Protein AF-0000000067285276 (afdb_homodimer)

Solvent-accessible surface area (backbone atoms only — not comparable to full-atom values): 30508 Å² total; per-residue (Å²): 136,87,83,77,76,81,81,81,78,73,77,74,68,80,62,78,84,71,32,61,31,44,89,35,27,35,35,40,27,49,37,74,86,63,40,56,63,58,50,48,56,41,41,75,33,32,26,45,75,37,65,36,49,17,30,35,81,39,72,37,97,54,58,62,60,38,53,54,48,61,76,47,40,80,71,25,47,32,37,42,32,71,32,54,63,31,49,51,38,45,44,51,47,39,43,73,73,75,42,33,52,38,66,43,54,73,37,43,32,34,18,39,29,68,67,24,38,49,50,35,41,68,39,36,32,70,62,74,40,65,36,93,45,68,40,63,68,36,38,64,75,60,46,93,63,85,37,61,77,36,32,32,38,33,46,30,47,58,72,86,57,74,62,61,44,55,53,52,41,39,74,52,40,25,46,72,48,74,26,38,38,24,22,84,34,62,55,93,66,71,48,64,70,35,51,49,35,58,71,68,63,59,45,41,31,41,44,33,86,35,46,64,33,44,55,27,37,53,58,53,42,30,64,71,67,50,54,98,64,87,63,67,58,58,58,50,45,37,59,68,41,62,87,39,41,38,32,21,21,32,70,70,26,33,52,43,29,35,73,64,51,66,46,66,72,42,61,19,85,44,76,38,67,68,25,30,49,52,41,49,39,28,61,66,64,74,98,135,87,83,80,78,81,81,81,75,75,77,74,70,80,63,78,83,72,33,62,32,44,89,36,28,37,36,41,28,48,36,74,86,64,39,58,62,57,50,49,56,42,41,73,33,32,26,45,74,38,66,36,48,16,29,36,82,40,72,36,99,54,56,62,60,39,52,53,47,60,76,47,40,81,71,26,48,31,37,42,33,72,33,54,64,34,50,51,38,46,45,52,48,38,43,73,72,76,42,33,54,38,66,42,55,73,36,42,34,34,19,38,29,67,67,25,38,48,51,36,42,69,38,35,33,70,63,74,39,63,36,92,44,68,40,63,68,34,36,63,75,59,47,93,63,85,36,62,77,36,31,31,38,33,46,32,47,58,70,86,58,73,62,63,46,55,52,52,40,39,72,52,39,24,46,72,49,75,24,39,37,24,22,85,34,64,56,93,66,72,49,65,69,34,50,48,35,59,73,69,63,61,46,42,31,42,44,32,85,36,45,64,35,46,55,28,37,51,58,52,42,31,65,70,66,50,55,97,63,86,63,66,58,61,60,48,44,37,60,68,40,63,87,38,41,37,32,20,21,32,70,69,25,33,52,42,29,34,72,64,53,67,46,67,72,40,61,18,84,43,76,40,68,66,26,30,49,50,41,48,39,29,62,64,66,74,99

InterPro domains:
  IPR003754 Tetrapyrrole biosynthesis, uroporphyrinogen III synthase [PF02602] (37-277)
  IPR003754 Tetrapyrrole biosynthesis, uroporphyrinogen III synthase [cd06578] (26-280)
  IPR036108 Tetrapyrrole biosynthesis, uroporphyrinogen III synthase superfamily [G3DSA:3.40.50.10090] (17-144)
  IPR036108 Tetrapyrrole biosynthesis, uroporphyrinogen III synthase superfamily [G3DSA:3.40.50.10090] (145-284)
  IPR036108 Tetrapyrrole biosynthesis, uroporphyrinogen III synthase superfamily [SSF69618] (23-284)
  IPR039793 Uroporphyrinogen-III synthase [PTHR40082] (17-281)

pLDDT: mean 88.25, std 16.2, range [25.45, 98.56]

Foldseek 3Di:
DDPPPDDPPPPPPPPLCDFLAALAEEEEAAADPVCPVLCVLQVVSNYHYDYWHFKYKFFDPDCVLLLVCLVVLLQAAEEEDEDLLQVVLSQVVCVVNVHHPVSCVRHAYEYLDPRNQVSCVVVVHHHPYYFPDSDLVRCLVVPPDQAAPGEYEYADEPPDDDPPNVVSSVVSHHHYRYDYRMYMDGDPATPPVVLVCLVVVSHAEYEDLALSSLVSVLVHQLVSQVDVDPPDSLVRSLVSCVNHAYEYLADRNQVSCCVRNVGHRWYFPHSDSVSSSVRVSCVSNVD/DDPPDDDPPPPPPPPLCDFLAALAEEEEAAADPVCPVLCVLQVVSNYHYDYWHFKYKFFDPDCVLLLVCLVVLLQAAEEEDEDLLQVVLSQVVCVVNVHHPVSCVRHAYEYLDPRNQVSCVVVVHHHPYYFPDSDLVRCLVVPPDQAAPGEYEYADEPPDDDPPNVVSSVVSHHHYRYDYRMYMDGDPATPPVVLCCLVVVSHAEYEDLALSSLVSVLVHQLVSQVDVDPPDSLVRSLVSCVNHAYEYLADRNQVSCCVRNVGHRWYFPHSDSVSSSVRVSCVSNVD

Structure (mmCIF, N/CA/C/O backbone):
data_AF-0000000067285276-model_v1
#
loop_
_entity.id
_entity.type
_entity.pdbx_description
1 polymer 'Uroporphyrinogen-III synthase'
#
loop_
_atom_site.group_PDB
_atom_site.id
_atom_site.type_symbol
_atom_site.label_atom_id
_atom_site.label_alt_id
_atom_site.label_comp_id
_atom_site.label_asym_id
_atom_site.label_entity_id
_atom_site.label_seq_id
_atom_site.pdbx_PDB_ins_code
_atom_site.Cartn_x
_atom_site.Cartn_y
_atom_site.Cartn_z
_atom_site.occupancy
_atom_site.B_iso_or_equiv
_atom_site.auth_seq_id
_atom_site.auth_comp_id
_atom_site.auth_asym_id
_atom_site.auth_atom_id
_atom_site.pdbx_PDB_model_num
ATOM 1 N N . MET A 1 1 ? 62.562 6.059 30.734 1 26.16 1 MET A N 1
ATOM 2 C CA . MET A 1 1 ? 61.312 5.344 30.547 1 26.16 1 MET A CA 1
ATOM 3 C C . MET A 1 1 ? 60.812 5.512 29.125 1 26.16 1 MET A C 1
ATOM 5 O O . MET A 1 1 ? 60.562 6.637 28.672 1 26.16 1 MET A O 1
ATOM 9 N N . ALA A 1 2 ? 61.156 4.543 28.203 1 31.52 2 ALA A N 1
ATOM 10 C CA . ALA A 1 2 ? 60.969 4.355 26.766 1 31.52 2 ALA A CA 1
ATOM 11 C C . ALA A 1 2 ? 59.5 4.371 26.406 1 31.52 2 ALA A C 1
ATOM 13 O O . ALA A 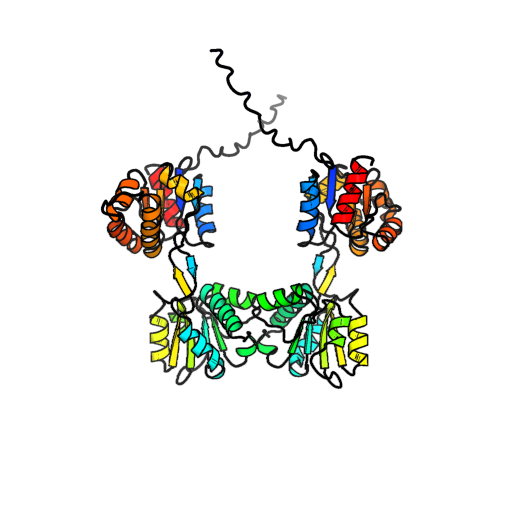1 2 ? 58.688 3.701 27.047 1 31.52 2 ALA A O 1
ATOM 14 N N . SER A 1 3 ? 58.938 5.449 25.75 1 26.78 3 SER A N 1
ATOM 15 C CA . SER A 1 3 ? 57.688 5.926 25.156 1 26.78 3 SER A CA 1
ATOM 16 C C . SER A 1 3 ? 57.125 4.91 24.172 1 26.78 3 SER A C 1
ATOM 18 O O . SER A 1 3 ? 57.562 4.855 23.016 1 26.78 3 SER A O 1
ATOM 20 N N . ASN A 1 4 ? 56.969 3.633 24.484 1 31.34 4 ASN A N 1
ATOM 21 C CA . ASN A 1 4 ? 56.5 2.625 23.531 1 31.34 4 ASN A CA 1
ATOM 22 C C . ASN A 1 4 ? 55.125 2.936 23 1 31.34 4 ASN A C 1
ATOM 24 O O . ASN A 1 4 ? 54.125 2.807 23.734 1 31.34 4 ASN A O 1
ATOM 28 N N . LEU A 1 5 ? 54.969 3.984 22.156 1 31.31 5 LEU A N 1
ATOM 29 C CA . LEU A 1 5 ? 53.75 4.406 21.469 1 31.31 5 LEU A CA 1
ATOM 30 C C . LEU A 1 5 ? 53.062 3.217 20.797 1 31.31 5 LEU A C 1
ATOM 32 O O . LEU A 1 5 ? 53.719 2.395 20.156 1 31.31 5 LEU A O 1
ATOM 36 N N . SER A 1 6 ? 51.844 2.812 21.312 1 31.08 6 SER A N 1
ATOM 37 C CA . SER A 1 6 ? 50.844 1.768 21.031 1 31.08 6 SER A CA 1
ATOM 38 C C . SER A 1 6 ? 50.531 1.712 19.547 1 31.08 6 SER A C 1
ATOM 40 O O . SER A 1 6 ? 50.438 2.75 18.875 1 31.08 6 SER A O 1
ATOM 42 N N . SER A 1 7 ? 50.781 0.587 18.812 1 34.06 7 SER A N 1
ATOM 43 C CA . SER A 1 7 ? 50.531 0.068 17.484 1 34.06 7 SER A CA 1
ATOM 44 C C . SER A 1 7 ? 49.031 0.138 17.156 1 34.06 7 SER A C 1
ATOM 46 O O . SER A 1 7 ? 48.188 -0.377 17.906 1 34.06 7 SER A O 1
ATOM 48 N N . SER A 1 8 ? 48.5 1.227 16.516 1 31.28 8 SER A N 1
ATOM 49 C CA . SER A 1 8 ? 47.156 1.43 15.945 1 31.28 8 SER A CA 1
ATOM 50 C C . SER A 1 8 ? 46.719 0.22 15.125 1 31.28 8 SER A C 1
ATOM 52 O O . SER A 1 8 ? 47.406 -0.155 14.156 1 31.28 8 SER A O 1
ATOM 54 N N . HIS A 1 9 ? 46.188 -0.846 15.711 1 32.47 9 HIS A N 1
ATOM 55 C CA . HIS A 1 9 ? 45.562 -1.977 15.016 1 32.47 9 HIS A CA 1
ATOM 56 C C . HIS A 1 9 ? 44.531 -1.51 14.016 1 32.47 9 HIS A C 1
ATOM 58 O O . HIS A 1 9 ? 43.531 -0.905 14.398 1 32.47 9 HIS A O 1
ATOM 64 N N . SER A 1 10 ? 44.875 -1.163 12.797 1 33.31 10 SER A N 1
ATOM 65 C CA . SER A 1 10 ? 44.031 -0.874 11.648 1 33.31 10 SER A CA 1
ATOM 66 C C . SER A 1 10 ? 42.969 -1.941 11.477 1 33.31 10 SER A C 1
ATOM 68 O O . SER A 1 10 ? 43.281 -3.131 11.383 1 33.31 10 SER A O 1
ATOM 70 N N . ILE A 1 11 ? 41.812 -1.872 12.047 1 34.06 11 ILE A N 1
ATOM 71 C CA . ILE A 1 11 ? 40.688 -2.746 11.75 1 34.06 11 ILE A CA 1
ATOM 72 C C . ILE A 1 11 ? 40.531 -2.891 10.242 1 34.06 11 ILE A C 1
ATOM 74 O O . ILE A 1 11 ? 40.281 -1.906 9.539 1 34.06 11 ILE A O 1
ATOM 78 N N . ALA A 1 12 ? 41.125 -3.875 9.586 1 32.66 12 ALA A N 1
ATOM 79 C CA . ALA A 1 12 ? 41 -4.219 8.172 1 32.66 12 ALA A CA 1
ATOM 80 C C . ALA A 1 12 ? 39.531 -4.297 7.758 1 32.66 12 ALA A C 1
ATOM 82 O O . ALA A 1 12 ? 38.781 -5.07 8.328 1 32.66 12 ALA A O 1
ATOM 83 N N . VAL A 1 13 ? 38.844 -3.334 7.391 1 36.81 13 VAL A N 1
ATOM 84 C CA . VAL A 1 13 ? 37.594 -3.469 6.66 1 36.81 13 VAL A CA 1
ATOM 85 C C . VAL A 1 13 ? 37.719 -4.582 5.625 1 36.81 13 VAL A C 1
ATOM 87 O O . VAL A 1 13 ? 38.625 -4.57 4.793 1 36.81 13 VAL A O 1
ATOM 90 N N . PRO A 1 14 ? 37.219 -5.824 5.867 1 39.09 14 PRO A N 1
ATOM 91 C CA . PRO A 1 14 ? 37.438 -6.84 4.836 1 39.09 14 PRO A CA 1
ATOM 92 C C . PRO A 1 14 ? 37.281 -6.289 3.422 1 39.09 14 PRO A C 1
ATOM 94 O O . PRO A 1 14 ? 36.312 -5.57 3.137 1 39.09 14 PRO A O 1
ATOM 97 N N . THR A 1 15 ? 38.125 -5.883 2.662 1 42.16 15 THR A N 1
ATOM 98 C CA . THR A 1 15 ? 38.125 -5.461 1.266 1 42.16 15 THR A CA 1
ATOM 99 C C . THR A 1 15 ? 37.156 -6.316 0.458 1 42.16 15 THR A C 1
ATOM 101 O O . THR A 1 15 ? 37.031 -7.527 0.681 1 42.16 15 THR A O 1
ATOM 104 N N . ALA A 1 16 ? 35.969 -5.836 -0.179 1 50 16 ALA A N 1
ATOM 105 C CA . ALA A 1 16 ? 35.062 -6.43 -1.152 1 50 16 ALA A CA 1
ATOM 106 C C . ALA A 1 16 ? 35.75 -7.523 -1.96 1 50 16 ALA A C 1
ATOM 108 O O . ALA A 1 16 ? 35.094 -8.43 -2.479 1 50 16 ALA A O 1
ATOM 109 N N . SER A 1 17 ? 37.094 -7.625 -2.041 1 63.91 17 SER A N 1
ATOM 110 C CA . SER A 1 17 ? 37.875 -8.453 -2.961 1 63.91 17 SER A CA 1
ATOM 111 C C . SER A 1 17 ? 37.906 -9.906 -2.5 1 63.91 17 SER A C 1
ATOM 113 O O . SER A 1 17 ? 38.25 -10.797 -3.271 1 63.91 17 SER A O 1
ATOM 115 N N . HIS A 1 18 ? 37.25 -10.32 -1.405 1 80.31 18 HIS A N 1
ATOM 116 C CA . HIS A 1 18 ? 37.5 -11.68 -0.923 1 80.31 18 HIS A CA 1
ATOM 117 C C . HIS A 1 18 ? 36.188 -12.461 -0.779 1 80.31 18 HIS A C 1
ATOM 119 O O . HIS A 1 18 ? 36.156 -13.555 -0.209 1 80.31 18 HIS A O 1
ATOM 125 N N . LEU A 1 19 ? 35.188 -11.953 -1.379 1 90.12 19 LEU A N 1
ATOM 126 C CA . LEU A 1 19 ? 33.938 -12.711 -1.24 1 90.12 19 LEU A CA 1
ATOM 127 C C . LEU A 1 19 ? 33.875 -13.828 -2.27 1 90.12 19 LEU A C 1
ATOM 129 O O . LEU A 1 19 ? 34.406 -13.703 -3.371 1 90.12 19 LEU A O 1
ATOM 133 N N . PRO A 1 20 ? 33.25 -14.883 -1.863 1 94.31 20 PRO A N 1
ATOM 134 C CA . PRO A 1 20 ? 33.344 -16.109 -2.648 1 94.31 20 PRO A CA 1
ATOM 135 C C . PRO A 1 20 ? 32.844 -15.945 -4.074 1 94.31 20 PRO A C 1
ATOM 137 O O . PRO A 1 20 ? 33.312 -16.625 -4.992 1 94.31 20 PRO A O 1
ATOM 140 N N . LEU A 1 21 ? 31.922 -15.086 -4.273 1 97.12 21 LEU A N 1
ATOM 141 C CA . LEU A 1 21 ? 31.328 -14.953 -5.605 1 97.12 21 LEU A CA 1
ATOM 142 C C . LEU A 1 21 ? 31.812 -13.672 -6.285 1 97.12 21 LEU A C 1
ATOM 144 O O . LEU A 1 21 ? 31.219 -13.219 -7.258 1 97.12 21 LEU A O 1
ATOM 148 N N . ASN A 1 22 ? 32.812 -13.133 -5.727 1 95.12 22 ASN A N 1
ATOM 149 C CA . ASN A 1 22 ? 33.375 -11.922 -6.316 1 95.12 22 ASN A CA 1
ATOM 150 C C . ASN A 1 22 ? 33.781 -12.141 -7.777 1 95.12 22 ASN A C 1
ATOM 152 O O . ASN A 1 22 ? 34.375 -13.148 -8.117 1 95.12 22 ASN A O 1
ATOM 156 N N . GLY A 1 23 ? 33.344 -11.148 -8.625 1 94.5 23 GLY A N 1
ATOM 157 C CA . GLY A 1 23 ? 33.688 -11.203 -10.039 1 94.5 23 GLY A CA 1
ATOM 158 C C . GLY A 1 23 ? 32.719 -12.016 -10.859 1 94.5 23 GLY A C 1
ATOM 159 O O . GLY A 1 23 ? 32.844 -12.102 -12.086 1 94.5 23 GLY A O 1
ATOM 160 N N . LYS A 1 24 ? 31.812 -12.68 -10.219 1 96.88 24 LYS A N 1
ATOM 161 C CA . LYS A 1 24 ? 30.812 -13.477 -10.93 1 96.88 24 LYS A CA 1
ATOM 162 C C . LYS A 1 24 ? 29.562 -12.656 -11.211 1 96.88 24 LYS A C 1
ATOM 164 O O . LYS A 1 24 ? 29.031 -11.992 -10.312 1 96.88 24 LYS A O 1
ATOM 169 N N . THR A 1 25 ? 29.125 -12.672 -12.422 1 97.69 25 THR A N 1
ATOM 170 C CA . THR A 1 25 ? 27.844 -12.102 -12.805 1 97.69 25 THR A CA 1
ATOM 171 C C . THR A 1 25 ? 26.766 -13.18 -12.844 1 97.69 25 THR A C 1
ATOM 173 O O . THR A 1 25 ? 26.844 -14.117 -13.633 1 97.69 25 THR A O 1
ATOM 176 N N . ILE A 1 26 ? 25.766 -13.008 -12.023 1 97.69 26 ILE A N 1
ATOM 177 C CA . ILE A 1 26 ? 24.734 -14.031 -11.875 1 97.69 26 ILE A CA 1
ATOM 178 C C . ILE A 1 26 ? 23.391 -13.469 -12.305 1 97.69 26 ILE A C 1
ATOM 180 O O . ILE A 1 26 ? 22.953 -12.422 -11.82 1 97.69 26 ILE A O 1
ATOM 184 N N . LEU A 1 27 ? 22.766 -14.156 -13.281 1 97 27 LEU A N 1
ATOM 185 C CA . LEU A 1 27 ? 21.422 -13.805 -13.742 1 97 27 LEU A CA 1
ATOM 186 C C . LEU A 1 27 ? 20.359 -14.484 -12.883 1 97 27 LEU A C 1
ATOM 188 O O . LEU A 1 27 ? 20.359 -15.711 -12.75 1 97 27 LEU A O 1
ATOM 192 N N . VAL A 1 28 ? 19.531 -13.664 -12.289 1 95.81 28 VAL A N 1
ATOM 193 C CA . VAL A 1 28 ? 18.438 -14.148 -11.453 1 95.81 28 VAL A CA 1
ATOM 194 C C . VAL A 1 28 ? 17.125 -14.039 -12.219 1 95.81 28 VAL A C 1
ATOM 196 O O . VAL A 1 28 ? 16.734 -12.945 -12.633 1 95.81 28 VAL A O 1
ATOM 199 N N . THR A 1 29 ? 16.422 -15.18 -12.336 1 93.5 29 THR A N 1
ATOM 200 C CA . THR A 1 29 ? 15.281 -15.234 -13.234 1 93.5 29 THR A CA 1
ATOM 201 C C . THR A 1 29 ? 13.977 -15.234 -12.438 1 93.5 29 THR A C 1
ATOM 203 O O . THR A 1 29 ? 12.891 -15.391 -13.008 1 93.5 29 THR A O 1
ATOM 206 N N . ARG A 1 30 ? 13.953 -15.086 -11.188 1 80.94 30 ARG A N 1
ATOM 207 C CA . ARG A 1 30 ? 12.75 -15.148 -10.359 1 80.94 30 ARG A CA 1
ATOM 208 C C . ARG A 1 30 ? 11.797 -14 -10.68 1 80.94 30 ARG A C 1
ATOM 210 O O . ARG A 1 30 ? 12.172 -13.055 -11.375 1 80.94 30 ARG A O 1
ATOM 217 N N . SER A 1 31 ? 10.562 -14.219 -10.156 1 69.56 31 SER A N 1
ATOM 218 C CA . SER A 1 31 ? 9.477 -13.305 -10.484 1 69.56 31 SER A CA 1
ATOM 219 C C . SER A 1 31 ? 9.797 -11.883 -10.039 1 69.56 31 SER A C 1
ATOM 221 O O . SER A 1 31 ? 10.602 -11.68 -9.133 1 69.56 31 SER A O 1
ATOM 223 N N . VAL A 1 32 ? 9.008 -11 -10.68 1 60.12 32 VAL A N 1
ATOM 224 C CA . VAL A 1 32 ? 9.047 -9.594 -10.297 1 60.12 32 VAL A CA 1
ATOM 225 C C . VAL A 1 32 ? 8.57 -9.438 -8.859 1 60.12 32 VAL A C 1
ATOM 227 O O . VAL A 1 32 ? 7.555 -10.016 -8.469 1 60.12 32 VAL A O 1
ATOM 230 N N . GLY A 1 33 ? 9.359 -8.844 -7.93 1 59 33 GLY A N 1
ATOM 231 C CA . GLY A 1 33 ? 8.992 -8.578 -6.547 1 59 33 GLY A CA 1
ATOM 232 C C . GLY A 1 33 ? 9.625 -9.547 -5.57 1 59 33 GLY A C 1
ATOM 233 O O . GLY A 1 33 ? 9.789 -9.234 -4.391 1 59 33 GLY A O 1
ATOM 234 N N . GLN A 1 34 ? 9.789 -10.766 -6.031 1 59.28 34 GLN A N 1
ATOM 235 C CA . GLN A 1 34 ? 10.32 -11.781 -5.125 1 59.28 34 GLN A CA 1
ATOM 236 C C . GLN A 1 34 ? 11.844 -11.867 -5.234 1 59.28 34 GLN A C 1
ATOM 238 O O . GLN A 1 34 ? 12.492 -12.492 -4.395 1 59.28 34 GLN A O 1
ATOM 243 N N . SER A 1 35 ? 12.43 -11.258 -6.211 1 59.12 35 SER A N 1
ATOM 244 C CA . SER A 1 35 ? 13.852 -11.422 -6.504 1 59.12 35 SER A CA 1
ATOM 245 C C . SER A 1 35 ? 14.711 -10.75 -5.441 1 59.12 35 SER A C 1
ATOM 247 O O . SER A 1 35 ? 15.875 -11.117 -5.25 1 59.12 35 SER A O 1
ATOM 249 N N . SER A 1 36 ? 14.117 -10.125 -4.574 1 73.62 36 SER A N 1
ATOM 250 C CA . SER A 1 36 ? 14.938 -9.227 -3.777 1 73.62 36 SER A CA 1
ATOM 251 C C . SER A 1 36 ? 15.758 -9.992 -2.74 1 73.62 36 SER A C 1
ATOM 253 O O . SER A 1 36 ? 16.969 -9.82 -2.648 1 73.62 36 SER A O 1
ATOM 255 N N . GLN A 1 37 ? 15.156 -10.992 -2.17 1 83.06 37 GLN A N 1
ATOM 256 C CA . GLN A 1 37 ? 15.891 -11.703 -1.13 1 83.06 37 GLN A CA 1
ATOM 257 C C . GLN A 1 37 ? 17.031 -12.516 -1.726 1 83.06 37 GLN A C 1
ATOM 259 O O . GLN A 1 37 ? 18.156 -12.508 -1.196 1 83.06 37 GLN A O 1
ATOM 264 N N . PHE A 1 38 ? 16.797 -13.211 -2.764 1 91.5 38 PHE A N 1
ATOM 265 C CA . PHE A 1 38 ? 17.797 -14.039 -3.424 1 91.5 38 PHE A CA 1
ATOM 266 C C . PHE A 1 38 ? 18.953 -13.188 -3.955 1 91.5 38 PHE A C 1
ATOM 268 O O . PHE A 1 38 ? 20.125 -13.516 -3.756 1 91.5 38 PHE A O 1
ATOM 275 N N . ALA A 1 39 ? 18.578 -12.102 -4.562 1 92.94 39 ALA A N 1
ATOM 276 C CA . ALA A 1 39 ? 19.594 -11.172 -5.062 1 92.94 39 ALA A CA 1
ATOM 277 C C . ALA A 1 39 ? 20.469 -10.656 -3.934 1 92.94 39 ALA A C 1
ATOM 279 O O . ALA A 1 39 ? 21.688 -10.57 -4.086 1 92.94 39 ALA A O 1
ATOM 280 N N . GLU A 1 40 ? 19.859 -10.438 -2.848 1 92.25 40 GLU A N 1
ATOM 281 C CA . GLU A 1 40 ? 20.594 -9.938 -1.692 1 92.25 40 GLU A CA 1
ATOM 282 C C . GLU A 1 40 ? 21.594 -10.969 -1.19 1 92.25 40 GLU A C 1
ATOM 284 O O . GLU A 1 40 ? 22.719 -10.625 -0.826 1 92.25 40 GLU A O 1
ATOM 289 N N . LEU A 1 41 ? 21.172 -12.18 -1.124 1 93.56 41 LEU A N 1
ATOM 290 C CA . LEU A 1 41 ? 22.062 -13.266 -0.703 1 93.56 41 LEU A CA 1
ATOM 291 C C . LEU A 1 41 ? 23.281 -13.352 -1.611 1 93.56 41 LEU A C 1
ATOM 293 O O . LEU A 1 41 ? 24.406 -13.477 -1.132 1 93.56 41 LEU A O 1
ATOM 297 N N . LEU A 1 42 ? 23.109 -13.234 -2.848 1 96.31 42 LEU A N 1
ATOM 298 C CA . LEU A 1 42 ? 24.172 -13.359 -3.832 1 96.31 42 LEU A CA 1
ATOM 299 C C . LEU A 1 42 ? 25.125 -12.156 -3.76 1 96.31 42 LEU A C 1
ATOM 301 O O . LEU A 1 42 ? 26.344 -12.32 -3.814 1 96.31 42 LEU A O 1
ATOM 305 N N . VAL A 1 43 ? 24.516 -10.992 -3.648 1 95.31 43 VAL A N 1
ATOM 306 C CA . VAL A 1 43 ? 25.312 -9.773 -3.537 1 95.31 43 VAL A CA 1
ATOM 307 C C . VAL A 1 43 ? 26.156 -9.812 -2.266 1 95.31 43 VAL A C 1
ATOM 309 O O . VAL A 1 43 ? 27.328 -9.43 -2.279 1 95.31 43 VAL A O 1
ATOM 312 N N . ALA A 1 44 ? 25.547 -10.281 -1.254 1 94.81 44 ALA A N 1
ATOM 313 C CA . ALA A 1 44 ? 26.266 -10.398 0.014 1 94.81 44 ALA A CA 1
ATOM 314 C C . ALA A 1 44 ? 27.453 -11.336 -0.119 1 94.81 44 ALA A C 1
ATOM 316 O O . ALA A 1 44 ? 28.453 -11.188 0.598 1 94.81 44 ALA A O 1
ATOM 317 N N . ALA A 1 45 ? 27.375 -12.211 -1.042 1 96.31 45 ALA A N 1
ATOM 318 C CA . ALA A 1 45 ? 28.453 -13.156 -1.278 1 96.31 45 ALA A CA 1
ATOM 319 C C . ALA A 1 45 ? 29.453 -12.617 -2.305 1 96.31 45 ALA A C 1
ATOM 321 O O . ALA A 1 45 ? 30.422 -13.281 -2.641 1 96.31 45 ALA A O 1
ATOM 322 N N . GLY A 1 46 ? 29.109 -11.375 -2.824 1 96.44 46 GLY A N 1
ATOM 323 C CA . GLY A 1 46 ? 30.078 -10.68 -3.664 1 96.44 46 GLY A CA 1
ATOM 324 C C . GLY A 1 46 ? 29.672 -10.656 -5.129 1 96.44 46 GLY A C 1
ATOM 325 O O . GLY A 1 46 ? 30.344 -10.023 -5.945 1 96.44 46 GLY A O 1
ATOM 326 N N . ALA A 1 47 ? 28.656 -11.258 -5.5 1 97.19 47 ALA A N 1
ATOM 327 C CA . ALA A 1 47 ? 28.266 -11.375 -6.902 1 97.19 47 ALA A CA 1
ATOM 328 C C . ALA A 1 47 ? 27.688 -10.07 -7.426 1 97.19 47 ALA A C 1
ATOM 330 O O . ALA A 1 47 ? 27.141 -9.273 -6.656 1 97.19 47 ALA A O 1
ATOM 331 N N . HIS A 1 48 ? 27.906 -9.875 -8.703 1 96.75 48 HIS A N 1
ATOM 332 C CA . HIS A 1 48 ? 27.094 -8.922 -9.438 1 96.75 48 HIS A CA 1
ATOM 333 C C . HIS A 1 48 ? 25.812 -9.57 -9.961 1 96.75 48 HIS A C 1
ATOM 335 O O . HIS A 1 48 ? 25.859 -10.508 -10.758 1 96.75 48 HIS A O 1
ATOM 341 N N . VAL A 1 49 ? 24.688 -9.008 -9.555 1 96.5 49 VAL A N 1
ATOM 342 C CA . VAL A 1 49 ? 23.438 -9.664 -9.891 1 96.5 49 VAL A CA 1
ATOM 343 C C . VAL A 1 49 ? 22.719 -8.883 -11 1 96.5 49 VAL A C 1
ATOM 345 O O . VAL A 1 49 ? 22.641 -7.652 -10.938 1 96.5 49 VAL A O 1
ATOM 348 N N . VAL A 1 50 ? 22.328 -9.602 -12.047 1 95.19 50 VAL A N 1
ATOM 349 C CA . VAL A 1 50 ? 21.453 -9.078 -13.086 1 95.19 50 VAL A CA 1
ATOM 350 C C . VAL A 1 50 ? 20.062 -9.719 -12.969 1 95.19 50 VAL A C 1
ATOM 352 O O . VAL A 1 50 ? 19.938 -10.945 -13.008 1 95.19 50 VAL A O 1
ATOM 355 N N . GLU A 1 51 ? 19.109 -8.875 -12.844 1 94.19 51 GLU A N 1
ATOM 356 C CA . GLU A 1 51 ? 17.75 -9.398 -12.703 1 94.19 51 GLU A CA 1
ATOM 357 C C . GLU A 1 51 ? 17.062 -9.516 -14.055 1 94.19 51 GLU A C 1
ATOM 359 O O . GLU A 1 51 ? 17.047 -8.562 -14.836 1 94.19 51 GLU A O 1
ATOM 364 N N . MET A 1 52 ? 16.562 -10.695 -14.32 1 93.31 52 MET A N 1
ATOM 365 C CA . MET A 1 52 ? 15.734 -10.977 -15.484 1 93.31 52 MET A CA 1
ATOM 366 C C . MET A 1 52 ? 14.5 -11.781 -15.102 1 93.31 52 MET A C 1
ATOM 368 O O . MET A 1 52 ? 14.445 -12.992 -15.328 1 93.31 52 MET A O 1
ATOM 372 N N . PRO A 1 53 ? 13.578 -11.078 -14.555 1 92.5 53 PRO A N 1
ATOM 373 C CA . PRO A 1 53 ? 12.367 -11.82 -14.203 1 92.5 53 PRO A CA 1
ATOM 374 C C . PRO A 1 53 ? 11.781 -12.594 -15.383 1 92.5 53 PRO A C 1
ATOM 376 O O . PRO A 1 53 ? 11.508 -12.008 -16.438 1 92.5 53 PRO A O 1
ATOM 379 N N . ALA A 1 54 ? 11.711 -13.93 -15.156 1 92.94 54 ALA A N 1
ATOM 380 C CA . ALA A 1 54 ? 11.188 -14.781 -16.219 1 92.94 54 ALA A CA 1
ATOM 381 C C . ALA A 1 54 ? 9.703 -15.07 -16 1 92.94 54 ALA A C 1
ATOM 383 O O . ALA A 1 54 ? 9.062 -15.727 -16.828 1 92.94 54 ALA A O 1
ATOM 384 N N . LEU A 1 55 ? 9.195 -14.656 -14.945 1 92.19 55 LEU A N 1
ATOM 385 C CA . LEU A 1 55 ? 7.797 -14.898 -14.609 1 92.19 55 LEU A CA 1
ATOM 386 C C . LEU A 1 55 ? 7.137 -13.633 -14.078 1 92.19 55 LEU A C 1
ATOM 388 O O . LEU A 1 55 ? 7.734 -12.906 -13.281 1 92.19 55 LEU A O 1
ATOM 392 N N . GLU A 1 56 ? 6.023 -13.367 -14.508 1 91.06 56 GLU A N 1
ATOM 393 C CA . GLU A 1 56 ? 5.207 -12.281 -13.977 1 91.06 56 GLU A CA 1
ATOM 394 C C . GLU A 1 56 ? 3.779 -12.734 -13.711 1 91.06 56 GLU A C 1
ATOM 396 O O . GLU A 1 56 ? 3.273 -13.641 -14.383 1 91.06 56 GLU A O 1
ATOM 401 N N . ILE A 1 57 ? 3.225 -12.164 -12.711 1 92.31 57 ILE A N 1
ATOM 402 C CA . ILE A 1 57 ? 1.839 -12.492 -12.391 1 92.31 57 ILE A CA 1
ATOM 403 C C . ILE A 1 57 ? 0.899 -11.578 -13.172 1 92.31 57 ILE A C 1
ATOM 405 O O . ILE A 1 57 ? 1.09 -10.359 -13.195 1 92.31 57 ILE A O 1
ATOM 409 N N . GLY A 1 58 ? -0.015 -12.172 -13.875 1 93.12 58 GLY A N 1
ATOM 410 C CA . GLY A 1 58 ? -0.955 -11.406 -14.68 1 93.12 58 GLY A CA 1
ATOM 411 C C . GLY A 1 58 ? -2.369 -11.945 -14.625 1 93.12 58 GLY A C 1
ATOM 412 O O . GLY A 1 58 ? -2.664 -12.844 -13.828 1 93.12 58 GLY A O 1
ATOM 413 N N . PRO A 1 59 ? -3.248 -11.336 -15.438 1 95.44 59 PRO A N 1
ATOM 414 C CA . PRO A 1 59 ? -4.637 -11.805 -15.492 1 95.44 59 PRO A CA 1
ATOM 415 C C . PRO A 1 59 ? -4.766 -13.211 -16.062 1 95.44 59 PRO A C 1
ATOM 417 O O . PRO A 1 59 ? -3.873 -13.672 -16.781 1 95.44 59 PRO A O 1
ATOM 420 N N . PRO A 1 60 ? -5.852 -13.883 -15.664 1 96.81 60 PRO A N 1
ATOM 421 C CA . PRO A 1 60 ? -6.137 -15.164 -16.312 1 96.81 60 PRO A CA 1
ATOM 422 C C . PRO A 1 60 ? -6.539 -15 -17.781 1 96.81 60 PRO A C 1
ATOM 424 O O . PRO A 1 60 ? -6.699 -13.875 -18.266 1 96.81 60 PRO A O 1
ATOM 427 N N . SER A 1 61 ? -6.676 -16.156 -18.438 1 95.88 61 SER A N 1
ATOM 428 C CA . SER A 1 61 ? -7.051 -16.141 -19.859 1 95.88 61 SER A CA 1
ATOM 429 C C . SER A 1 61 ? -8.445 -15.562 -20.047 1 95.88 61 SER A C 1
ATOM 431 O O . SER A 1 61 ? -8.75 -15 -21.109 1 95.88 61 SER A O 1
ATOM 433 N N . SER A 1 62 ? -9.273 -15.781 -19.062 1 97.38 62 SER A N 1
ATOM 434 C CA . SER A 1 62 ? -10.625 -15.227 -19.094 1 97.38 62 SER A CA 1
ATOM 435 C C . SER A 1 62 ? -11.109 -14.875 -17.688 1 97.38 62 SER A C 1
ATOM 437 O O . SER A 1 62 ? -10.883 -15.625 -16.75 1 97.38 62 SER A O 1
ATOM 439 N N . TRP A 1 63 ? -11.852 -13.734 -17.672 1 97.75 63 TRP A N 1
ATOM 440 C CA . TRP A 1 63 ? -12.406 -13.289 -16.391 1 97.75 63 TRP A CA 1
ATOM 441 C C . TRP A 1 63 ? -13.812 -13.828 -16.188 1 97.75 63 TRP A C 1
ATOM 443 O O . TRP A 1 63 ? -14.414 -13.641 -15.133 1 97.75 63 TRP A O 1
ATOM 453 N N . GLU A 1 64 ? -14.367 -14.523 -17.109 1 98 64 GLU A N 1
ATOM 454 C CA . GLU A 1 64 ? -15.789 -14.883 -17.141 1 98 64 GLU A CA 1
ATOM 455 C C . GLU A 1 64 ? -16.188 -15.602 -15.852 1 98 64 GLU A C 1
ATOM 457 O O . GLU A 1 64 ? -17.188 -15.25 -15.227 1 98 64 GLU A O 1
ATOM 462 N N . ALA A 1 65 ? -15.438 -16.562 -15.461 1 97.88 65 ALA A N 1
ATOM 463 C CA . ALA A 1 65 ? -15.773 -17.359 -14.289 1 97.88 65 ALA A CA 1
ATOM 464 C C . ALA A 1 65 ? -15.734 -16.516 -13.016 1 97.88 65 ALA A C 1
ATOM 466 O O . ALA A 1 65 ? -16.656 -16.578 -12.195 1 97.88 65 ALA A O 1
ATOM 467 N N . LEU A 1 66 ? -14.711 -15.742 -12.859 1 98.56 66 LEU A N 1
ATOM 468 C CA . LEU A 1 66 ? -14.586 -14.914 -11.664 1 98.56 66 LEU A CA 1
ATOM 469 C C . LEU A 1 66 ? -15.648 -13.82 -11.648 1 98.56 66 LEU A C 1
ATOM 471 O O . LEU A 1 66 ? -16.25 -13.555 -10.609 1 98.56 66 LEU A O 1
ATOM 475 N N . ASP A 1 67 ? -15.875 -13.219 -12.828 1 98.44 67 ASP A N 1
ATOM 476 C CA . ASP A 1 67 ? -16.922 -12.211 -12.93 1 98.44 67 ASP A CA 1
ATOM 477 C C . ASP A 1 67 ? -18.281 -12.789 -12.539 1 98.44 67 ASP A C 1
ATOM 479 O O . ASP A 1 67 ? -19.047 -12.148 -11.82 1 98.44 67 ASP A O 1
ATOM 483 N N . GLY A 1 68 ? -18.516 -13.938 -13.078 1 98.31 68 GLY A N 1
ATOM 484 C CA . GLY A 1 68 ? -19.766 -14.609 -12.727 1 98.31 68 GLY A CA 1
ATOM 485 C C . GLY A 1 68 ? -19.891 -14.875 -11.234 1 98.31 68 GLY A C 1
ATOM 486 O O . GLY A 1 68 ? -20.969 -14.672 -10.656 1 98.31 68 GLY A O 1
ATOM 487 N N . ALA A 1 69 ? -18.891 -15.297 -10.578 1 98.44 69 ALA A N 1
ATOM 488 C CA . ALA A 1 69 ? -18.891 -15.562 -9.148 1 98.44 69 ALA A CA 1
ATOM 489 C C . ALA A 1 69 ? -19.094 -14.281 -8.344 1 98.44 69 ALA A C 1
ATOM 491 O O . ALA A 1 69 ? -19.844 -14.266 -7.363 1 98.44 69 ALA A O 1
ATOM 492 N N . ILE A 1 70 ? -18.438 -13.234 -8.758 1 98.25 70 ILE A N 1
ATOM 493 C CA . ILE A 1 70 ? -18.547 -11.945 -8.078 1 98.25 70 ILE A CA 1
ATOM 494 C C . ILE A 1 70 ? -19.984 -11.43 -8.156 1 98.25 70 ILE A C 1
ATOM 496 O O . ILE A 1 70 ? -20.5 -10.867 -7.188 1 98.25 70 ILE A O 1
ATOM 500 N N . ALA A 1 71 ? -20.594 -11.648 -9.305 1 97.75 71 ALA A N 1
ATOM 501 C CA . ALA A 1 71 ? -21.984 -11.227 -9.484 1 97.75 71 ALA A CA 1
ATOM 502 C C . ALA A 1 71 ? -22.891 -11.922 -8.484 1 97.75 71 ALA A C 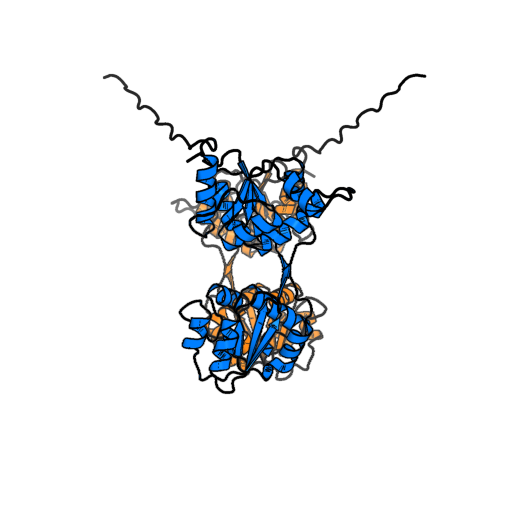1
ATOM 504 O O . ALA A 1 71 ? -23.922 -11.375 -8.086 1 97.75 71 ALA A O 1
ATOM 505 N N . LEU A 1 72 ? -22.484 -13.125 -7.988 1 97.19 72 LEU A N 1
ATOM 506 C CA . LEU A 1 72 ? -23.328 -13.938 -7.113 1 97.19 72 LEU A CA 1
ATOM 507 C C . LEU A 1 72 ? -22.672 -14.094 -5.738 1 97.19 72 LEU A C 1
ATOM 509 O O . LEU A 1 72 ? -22.828 -15.141 -5.098 1 97.19 72 LEU A O 1
ATOM 513 N N . LEU A 1 73 ? -21.984 -13.109 -5.27 1 97.31 73 LEU A N 1
ATOM 514 C CA . LEU A 1 73 ? -21.188 -13.195 -4.055 1 97.31 73 LEU A CA 1
ATOM 515 C C . LEU A 1 73 ? -22.062 -13.555 -2.855 1 97.31 73 LEU A C 1
ATOM 517 O O . LEU A 1 73 ? -21.641 -14.312 -1.98 1 97.31 73 LEU A O 1
ATOM 521 N N . SER A 1 74 ? -23.297 -13.047 -2.832 1 94.88 74 SER A N 1
ATOM 522 C CA . SER A 1 74 ? -24.172 -13.242 -1.689 1 94.88 74 SER A CA 1
ATOM 523 C C . SER A 1 74 ? -24.594 -14.703 -1.549 1 94.88 74 SER A C 1
ATOM 525 O O . SER A 1 74 ? -25.109 -15.109 -0.507 1 94.88 74 SER A O 1
ATOM 527 N N . GLU A 1 75 ? -24.344 -15.484 -2.533 1 97.12 75 GLU A N 1
ATOM 528 C CA . GLU A 1 75 ? -24.719 -16.891 -2.512 1 97.12 75 GLU A CA 1
ATOM 529 C C . GLU A 1 75 ? -23.625 -17.75 -1.86 1 97.12 75 GLU A C 1
ATOM 531 O O . GLU A 1 75 ? -23.859 -18.922 -1.562 1 97.12 75 GLU A O 1
ATOM 536 N N . PHE A 1 76 ? -22.547 -17.188 -1.652 1 98.56 76 PHE A N 1
ATOM 537 C CA . PHE A 1 76 ? -21.438 -17.938 -1.084 1 98.56 76 PHE A CA 1
ATOM 538 C C . PHE A 1 76 ? -21.391 -17.781 0.431 1 98.56 76 PHE A C 1
ATOM 540 O O . PHE A 1 76 ? -21.656 -16.703 0.955 1 98.56 76 PHE A O 1
ATOM 547 N N . ASP A 1 77 ? -20.984 -18.844 1.023 1 98.56 77 ASP A N 1
ATOM 548 C CA . ASP A 1 77 ? -20.781 -18.812 2.469 1 98.56 77 ASP A CA 1
ATOM 549 C C . ASP A 1 77 ? -19.344 -18.391 2.811 1 98.56 77 ASP A C 1
ATOM 551 O O . ASP A 1 77 ? -19.125 -17.688 3.791 1 98.56 77 ASP A O 1
ATOM 555 N N . TRP A 1 78 ? -18.406 -18.922 1.976 1 98.38 78 TRP A N 1
ATOM 556 C CA . TRP A 1 78 ? -17 -18.688 2.271 1 98.38 78 TRP A CA 1
ATOM 557 C C . TRP A 1 78 ? -16.25 -18.266 1.02 1 98.38 78 TRP A C 1
ATOM 559 O O . TRP A 1 78 ? -16.531 -18.734 -0.083 1 98.38 78 TRP A O 1
ATOM 569 N N . LEU A 1 79 ? -15.336 -17.391 1.205 1 98.38 79 LEU A N 1
ATOM 570 C CA . LEU A 1 79 ? -14.273 -17.047 0.27 1 98.38 79 LEU A CA 1
ATOM 571 C C . LEU A 1 79 ? -12.914 -17.516 0.784 1 98.38 79 LEU A C 1
ATOM 573 O O . LEU A 1 79 ? -12.492 -17.125 1.877 1 98.38 79 LEU A O 1
ATOM 577 N N . ILE A 1 80 ? -12.266 -18.391 0.066 1 96.38 80 ILE A N 1
ATOM 578 C CA . ILE A 1 80 ? -10.953 -18.891 0.473 1 96.38 80 ILE A CA 1
ATOM 579 C C . ILE A 1 80 ? -9.867 -18.266 -0.399 1 96.38 80 ILE A C 1
ATOM 581 O O . ILE A 1 80 ? -9.93 -18.344 -1.628 1 96.38 80 ILE A O 1
ATOM 585 N N . LEU A 1 81 ? -8.977 -17.641 0.283 1 95.56 81 LEU A N 1
ATOM 586 C CA . LEU A 1 81 ? -7.84 -17.031 -0.387 1 95.56 81 LEU A CA 1
ATOM 587 C C . LEU A 1 81 ? -6.531 -17.656 0.08 1 95.56 81 LEU A C 1
ATOM 589 O O . LEU A 1 81 ? -6.242 -17.688 1.279 1 95.56 81 LEU A O 1
ATOM 593 N N . THR A 1 82 ? -5.719 -18.078 -0.87 1 90.75 82 THR A N 1
ATOM 594 C CA . THR A 1 82 ? -4.559 -18.891 -0.514 1 90.75 82 THR A CA 1
ATOM 595 C C . THR A 1 82 ? -3.264 -18.156 -0.858 1 90.75 82 THR A C 1
ATOM 597 O O . THR A 1 82 ? -2.17 -18.672 -0.638 1 90.75 82 THR A O 1
ATOM 600 N N . SER A 1 83 ? -3.395 -16.969 -1.475 1 90.69 83 SER A N 1
ATOM 601 C CA . SER A 1 83 ? -2.193 -16.25 -1.887 1 90.69 83 SER A CA 1
ATOM 602 C C . SER A 1 83 ? -2.428 -14.742 -1.91 1 90.69 83 SER A C 1
ATOM 604 O O . SER A 1 83 ? -3.57 -14.289 -2.016 1 90.69 83 SER A O 1
ATOM 606 N N . THR A 1 84 ? -1.245 -14.062 -1.867 1 93.69 84 THR A N 1
ATOM 607 C CA . THR A 1 84 ? -1.296 -12.609 -1.996 1 93.69 84 THR A CA 1
ATOM 608 C C . THR A 1 84 ? -1.846 -12.203 -3.361 1 93.69 84 THR A C 1
ATOM 610 O O . THR A 1 84 ? -2.617 -11.25 -3.469 1 93.69 84 THR A O 1
ATOM 613 N N . ASN A 1 85 ? -1.482 -12.977 -4.375 1 93.31 85 ASN A N 1
ATOM 614 C CA . ASN A 1 85 ? -1.986 -12.695 -5.715 1 93.31 85 ASN A CA 1
ATOM 615 C C . ASN A 1 85 ? -3.496 -12.898 -5.801 1 93.31 85 ASN A C 1
ATOM 617 O O . ASN A 1 85 ? -4.203 -12.094 -6.406 1 93.31 85 ASN A O 1
ATOM 621 N N . GLY A 1 86 ? -3.887 -13.914 -5.191 1 95.25 86 GLY A N 1
ATOM 622 C CA . GLY A 1 86 ? -5.32 -14.164 -5.16 1 95.25 86 GLY A CA 1
ATOM 623 C C . GLY A 1 86 ? -6.113 -13.031 -4.539 1 95.25 86 GLY A C 1
ATOM 624 O O . GLY A 1 86 ? -7.164 -12.641 -5.055 1 95.25 86 GLY A O 1
ATOM 625 N N . VAL A 1 87 ? -5.621 -12.508 -3.451 1 96.69 87 VAL A N 1
ATOM 626 C CA . VAL A 1 87 ? -6.266 -11.391 -2.775 1 96.69 87 VAL A CA 1
ATOM 627 C C . VAL A 1 87 ? -6.289 -10.172 -3.699 1 96.69 87 VAL A C 1
ATOM 629 O O . VAL A 1 87 ? -7.348 -9.586 -3.93 1 96.69 87 VAL A O 1
ATOM 632 N N . SER A 1 88 ? -5.168 -9.891 -4.246 1 96.12 88 SER A N 1
ATOM 633 C CA . SER A 1 88 ? -5.004 -8.672 -5.031 1 96.12 88 SER A CA 1
ATOM 634 C C . SER A 1 88 ? -5.867 -8.703 -6.285 1 96.12 88 SER A C 1
ATOM 636 O O . SER A 1 88 ? -6.613 -7.758 -6.551 1 96.12 88 SER A O 1
ATOM 638 N N . TYR A 1 89 ? -5.805 -9.766 -7.008 1 96.69 89 TYR A N 1
ATOM 639 C CA . TYR A 1 89 ? -6.539 -9.836 -8.266 1 96.69 89 TYR A CA 1
ATOM 640 C C . TYR A 1 89 ? -8.039 -9.961 -8.016 1 96.69 89 TYR A C 1
ATOM 642 O O . TYR A 1 89 ? -8.852 -9.469 -8.797 1 96.69 89 TYR A O 1
ATOM 650 N N . PHE A 1 90 ? -8.453 -10.672 -6.934 1 97.75 90 PHE A N 1
ATOM 651 C CA . PHE A 1 90 ? -9.867 -10.734 -6.574 1 97.75 90 PHE A CA 1
ATOM 652 C C . PHE A 1 90 ? -10.406 -9.336 -6.273 1 97.75 90 PHE A C 1
ATOM 654 O O . PHE A 1 90 ? -11.445 -8.945 -6.809 1 97.75 90 PHE A O 1
ATOM 661 N N . CYS A 1 91 ? -9.648 -8.562 -5.488 1 96.88 91 CYS A N 1
ATOM 662 C CA . CYS A 1 91 ? -10.062 -7.215 -5.117 1 96.88 91 CYS A CA 1
ATOM 663 C C . CYS A 1 91 ? -10.133 -6.309 -6.34 1 96.88 91 CYS A C 1
ATOM 665 O O . CYS A 1 91 ? -11.094 -5.547 -6.5 1 96.88 91 CYS A O 1
ATOM 667 N N . GLU A 1 92 ? -9.141 -6.438 -7.121 1 95.81 92 GLU A N 1
ATOM 668 C CA . GLU A 1 92 ? -9.125 -5.641 -8.344 1 95.81 92 GLU A CA 1
ATOM 669 C C . GLU A 1 92 ? -10.328 -5.945 -9.219 1 95.81 92 GLU A C 1
ATOM 671 O O . GLU A 1 92 ? -10.953 -5.035 -9.773 1 95.81 92 GLU A O 1
ATOM 676 N N . ARG A 1 93 ? -10.586 -7.219 -9.344 1 97 93 ARG A N 1
ATOM 677 C CA . ARG A 1 93 ? -11.695 -7.605 -10.211 1 97 93 ARG A CA 1
ATOM 678 C C . ARG A 1 93 ? -13.031 -7.211 -9.602 1 97 93 ARG A C 1
ATOM 680 O O . ARG A 1 93 ? -13.961 -6.84 -10.312 1 97 93 ARG A O 1
ATOM 687 N N . LEU A 1 94 ? -13.148 -7.332 -8.32 1 97.19 94 LEU A N 1
ATOM 688 C CA . LEU A 1 94 ? -14.32 -6.855 -7.59 1 97.19 94 LEU A CA 1
ATOM 689 C C . LEU A 1 94 ? -14.625 -5.402 -7.941 1 97.19 94 LEU A C 1
ATOM 691 O O . LEU A 1 94 ? -15.758 -5.066 -8.281 1 97.19 94 LEU A O 1
ATOM 695 N N . MET A 1 95 ? -13.578 -4.586 -7.941 1 96.06 95 MET A N 1
ATOM 696 C CA . MET A 1 95 ? -13.711 -3.166 -8.258 1 96.06 95 MET A CA 1
ATOM 697 C C . MET A 1 95 ? -14.086 -2.973 -9.727 1 96.06 95 MET A C 1
ATOM 699 O O . MET A 1 95 ? -14.914 -2.123 -10.055 1 96.06 95 MET A O 1
ATOM 703 N N . ALA A 1 96 ? -13.477 -3.771 -10.547 1 96.19 96 ALA A N 1
ATOM 704 C CA . ALA A 1 96 ? -13.742 -3.682 -11.977 1 96.19 96 ALA A CA 1
ATOM 705 C C . ALA A 1 96 ? -15.203 -4 -12.281 1 96.19 96 ALA A C 1
ATOM 707 O O . ALA A 1 96 ? -15.766 -3.496 -13.266 1 96.19 96 ALA A O 1
ATOM 708 N N . GLN A 1 97 ? -15.812 -4.812 -11.445 1 96.56 97 GLN A N 1
ATOM 709 C CA . GLN A 1 97 ? -17.219 -5.191 -11.617 1 96.56 97 GLN A CA 1
ATOM 710 C C . GLN A 1 97 ? -18.141 -4.191 -10.938 1 96.56 97 GLN A C 1
ATOM 712 O O . GLN A 1 97 ? -19.344 -4.457 -10.773 1 96.56 97 GLN A O 1
ATOM 717 N N . GLY A 1 98 ? -17.609 -3.057 -10.477 1 94.75 98 GLY A N 1
ATOM 718 C CA . GLY A 1 98 ? -18.406 -1.991 -9.883 1 94.75 98 GLY A CA 1
ATOM 719 C C . GLY A 1 98 ? -18.781 -2.256 -8.438 1 94.75 98 GLY A C 1
ATOM 720 O O . GLY A 1 98 ? -19.703 -1.636 -7.906 1 94.75 98 GLY A O 1
ATOM 721 N N . LYS A 1 99 ? -18.141 -3.221 -7.84 1 96.12 99 LYS A N 1
ATOM 722 C CA . LYS A 1 99 ? -18.359 -3.533 -6.43 1 96.12 99 LYS A CA 1
ATOM 723 C C . LYS A 1 99 ? -17.125 -3.18 -5.598 1 96.12 99 LYS A C 1
ATOM 725 O O . LYS A 1 99 ? -16.125 -2.705 -6.137 1 96.12 99 LYS A O 1
ATOM 730 N N . ASP A 1 100 ? -17.297 -3.219 -4.281 1 96.38 100 ASP A N 1
ATOM 731 C CA . ASP A 1 100 ? -16.156 -3.082 -3.383 1 96.38 100 ASP A CA 1
ATOM 732 C C . ASP A 1 100 ? -16.266 -4.031 -2.195 1 96.38 100 ASP A C 1
ATOM 734 O O . ASP A 1 100 ? -17.141 -4.91 -2.18 1 96.38 100 ASP A O 1
ATOM 738 N N . ILE A 1 101 ? -15.359 -3.975 -1.317 1 95.94 101 ILE A N 1
ATOM 739 C CA . ILE A 1 101 ? -15.203 -4.965 -0.258 1 95.94 101 ILE A CA 1
ATOM 740 C C . ILE A 1 101 ? -16.484 -5.062 0.557 1 95.94 101 ILE A C 1
ATOM 742 O O . ILE A 1 101 ? -16.766 -6.09 1.18 1 95.94 101 ILE A O 1
ATOM 746 N N . ARG A 1 102 ? -17.312 -4.008 0.572 1 94.88 102 ARG A N 1
ATOM 747 C CA . ARG A 1 102 ? -18.578 -4.039 1.3 1 94.88 102 ARG A CA 1
ATOM 748 C C . ARG A 1 102 ? -19.5 -5.137 0.76 1 94.88 102 ARG A C 1
ATOM 750 O O . ARG A 1 102 ? -20.375 -5.621 1.471 1 94.88 102 ARG A O 1
ATOM 757 N N . ALA A 1 103 ? -19.266 -5.594 -0.49 1 95.75 103 ALA A N 1
ATOM 758 C CA . ALA A 1 103 ? -20.031 -6.672 -1.109 1 95.75 103 ALA A CA 1
ATOM 759 C C . ALA A 1 103 ? -19.781 -8 -0.405 1 95.75 103 ALA A C 1
ATOM 761 O O . ALA A 1 103 ? -20.531 -8.961 -0.591 1 95.75 103 ALA A O 1
ATOM 762 N N . LEU A 1 104 ? -18.766 -8.086 0.429 1 96.88 104 LEU A N 1
ATOM 763 C CA . LEU A 1 104 ? -18.375 -9.32 1.112 1 96.88 104 LEU A CA 1
ATOM 764 C C . LEU A 1 104 ? -19 -9.383 2.506 1 96.88 104 LEU A C 1
ATOM 766 O O . LEU A 1 104 ? -18.641 -10.25 3.305 1 96.88 104 LEU A O 1
ATOM 770 N N . ALA A 1 105 ? -19.875 -8.516 2.82 1 94.94 105 ALA A N 1
ATOM 771 C CA . ALA A 1 105 ? -20.406 -8.367 4.176 1 94.94 105 ALA A CA 1
ATOM 772 C C . ALA A 1 105 ? -21.016 -9.68 4.672 1 94.94 105 ALA A C 1
ATOM 774 O O . ALA A 1 105 ? -21 -9.961 5.871 1 94.94 105 ALA A O 1
ATOM 775 N N . GLN A 1 106 ? -21.484 -10.5 3.752 1 94.5 106 GLN A N 1
ATOM 776 C CA . GLN A 1 106 ? -22.172 -11.719 4.164 1 94.5 106 GLN A CA 1
ATOM 777 C C . GLN A 1 106 ? -21.328 -12.961 3.852 1 94.5 106 GLN A C 1
ATOM 779 O O . GLN A 1 106 ? -21.828 -14.086 3.904 1 94.5 106 GLN A O 1
ATOM 784 N N . VAL A 1 107 ? -20.156 -12.789 3.494 1 97.38 107 VAL A N 1
ATOM 785 C CA . VAL A 1 107 ? -19.266 -13.883 3.127 1 97.38 107 VAL A CA 1
ATOM 786 C C . VAL A 1 107 ? -18.125 -13.984 4.141 1 97.38 107 VAL A C 1
ATOM 788 O O . VAL A 1 107 ? -17.484 -12.984 4.461 1 97.38 107 VAL A O 1
ATOM 791 N N . LYS A 1 108 ? -17.922 -15.164 4.672 1 97.94 108 LYS A N 1
ATOM 792 C CA . LYS A 1 108 ? -16.766 -15.375 5.539 1 97.94 108 LYS A CA 1
ATOM 793 C C . LYS A 1 108 ? -15.5 -15.586 4.719 1 97.94 108 LYS A C 1
ATOM 795 O O . LYS A 1 108 ? -15.547 -16.141 3.619 1 97.94 108 LYS A O 1
ATOM 800 N N . ILE A 1 109 ? -14.367 -15.188 5.305 1 97.88 109 ILE A N 1
ATOM 801 C CA . ILE A 1 109 ? -13.109 -15.258 4.566 1 97.88 109 ILE A CA 1
ATOM 802 C C . ILE A 1 109 ? -12.117 -16.156 5.309 1 97.88 109 ILE A C 1
ATOM 804 O O . ILE A 1 109 ? -11.906 -15.984 6.512 1 97.88 109 ILE A O 1
ATOM 808 N N . ALA A 1 110 ? -11.594 -17.094 4.613 1 96.19 110 ALA A N 1
ATOM 809 C CA . ALA A 1 110 ? -10.492 -17.891 5.121 1 96.19 110 ALA A CA 1
ATOM 810 C C . ALA A 1 110 ? -9.195 -17.609 4.359 1 96.19 110 ALA A C 1
ATOM 812 O O . ALA A 1 110 ? -9.195 -17.578 3.125 1 96.19 110 ALA A O 1
ATOM 813 N N . ALA A 1 111 ? -8.164 -17.359 5.133 1 94.56 111 ALA A N 1
ATOM 814 C CA . ALA A 1 111 ? -6.824 -17.188 4.566 1 94.56 111 ALA A CA 1
ATOM 815 C C . ALA A 1 111 ? -5.926 -18.375 4.934 1 94.56 111 ALA A C 1
ATOM 817 O O . ALA A 1 111 ? -5.832 -18.75 6.102 1 94.56 111 ALA A O 1
ATOM 818 N N . VAL A 1 112 ? -5.277 -19 4.051 1 87.12 112 VAL A N 1
ATOM 819 C CA . VAL A 1 112 ? -4.516 -20.234 4.289 1 87.12 112 VAL A CA 1
ATOM 820 C C . VAL A 1 112 ? -3.203 -19.891 4.992 1 87.12 112 VAL A C 1
ATOM 822 O O . VAL A 1 112 ? -2.699 -20.672 5.797 1 87.12 112 VAL A O 1
ATOM 825 N N . GLY A 1 113 ? -2.645 -18.688 4.773 1 87.5 113 GLY A N 1
ATOM 826 C CA . GLY A 1 113 ? -1.373 -18.359 5.398 1 87.5 113 GLY A CA 1
ATOM 827 C C . GLY A 1 113 ? -1.308 -16.938 5.91 1 87.5 113 GLY A C 1
ATOM 828 O O . GLY A 1 113 ? -2.156 -16.109 5.566 1 87.5 113 GLY A O 1
ATOM 829 N N . GLU A 1 114 ? -0.267 -16.766 6.742 1 87.75 114 GLU A N 1
ATOM 830 C CA . GLU A 1 114 ? -0.092 -15.469 7.391 1 87.75 114 GLU A CA 1
ATOM 831 C C . GLU A 1 114 ? 0.167 -14.367 6.367 1 87.75 114 GLU A C 1
ATOM 833 O O . GLU A 1 114 ? -0.322 -13.25 6.516 1 87.75 114 GLU A O 1
ATOM 838 N N . LYS A 1 115 ? 0.924 -14.672 5.379 1 89.31 115 LYS A N 1
ATOM 839 C CA . LYS A 1 115 ? 1.197 -13.672 4.344 1 89.31 115 LYS A CA 1
ATOM 840 C C . LYS A 1 115 ? -0.088 -13.25 3.641 1 89.31 115 LYS A C 1
ATOM 842 O O . LYS A 1 115 ? -0.28 -12.062 3.355 1 89.31 115 LYS A O 1
ATOM 847 N N . THR A 1 116 ? -0.908 -14.25 3.391 1 92.06 116 THR A N 1
ATOM 848 C CA . THR A 1 116 ? -2.203 -13.961 2.781 1 92.06 116 THR A CA 1
ATOM 849 C C . THR A 1 116 ? -3.066 -13.125 3.713 1 92.06 116 THR A C 1
ATOM 851 O O . THR A 1 116 ? -3.676 -12.141 3.285 1 92.06 116 THR A O 1
ATOM 854 N N . ALA A 1 117 ? -3.057 -13.492 4.973 1 93.94 117 ALA A N 1
ATOM 855 C CA . ALA A 1 117 ? -3.814 -12.75 5.977 1 93.94 117 ALA A CA 1
ATOM 856 C C . ALA A 1 117 ? -3.326 -11.305 6.074 1 93.94 117 ALA A C 1
ATOM 858 O O . ALA A 1 117 ? -4.129 -10.375 6.184 1 93.94 117 ALA A O 1
ATOM 859 N N . GLN A 1 118 ? -2.086 -11.172 6.004 1 93.81 118 GLN A N 1
ATOM 860 C CA . GLN A 1 118 ? -1.501 -9.836 6.07 1 93.81 118 GLN A CA 1
ATOM 861 C C . GLN A 1 118 ? -1.935 -8.984 4.879 1 93.81 118 GLN A C 1
ATOM 863 O O . GLN A 1 118 ? -2.225 -7.797 5.027 1 93.81 118 GLN A O 1
ATOM 868 N N . THR A 1 119 ? -1.922 -9.586 3.773 1 93.94 119 THR A N 1
ATOM 869 C CA . THR A 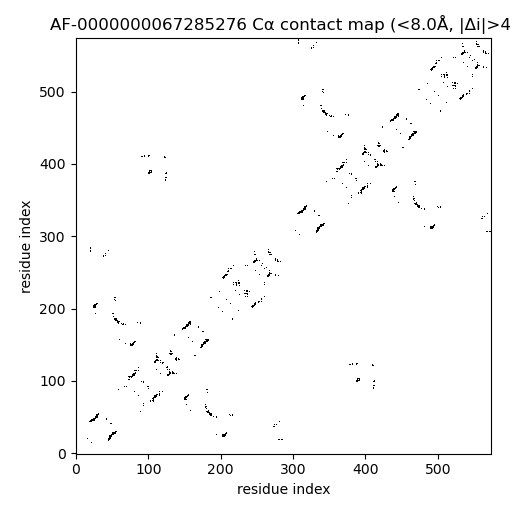1 119 ? -2.385 -8.891 2.582 1 93.94 119 THR A CA 1
ATOM 870 C C . THR A 1 119 ? -3.834 -8.438 2.748 1 93.94 119 THR A C 1
ATOM 872 O O . THR A 1 119 ? -4.188 -7.316 2.379 1 93.94 119 THR A O 1
ATOM 875 N N . LEU A 1 120 ? -4.637 -9.25 3.303 1 96 120 LEU A N 1
ATOM 876 C CA . LEU A 1 120 ? -6.027 -8.898 3.578 1 96 120 LEU A CA 1
ATOM 877 C C . LEU A 1 120 ? -6.109 -7.723 4.547 1 96 120 LEU A C 1
ATOM 879 O O . LEU A 1 120 ? -6.887 -6.789 4.332 1 96 120 LEU A O 1
ATOM 883 N N . ARG A 1 121 ? -5.285 -7.781 5.504 1 93.88 121 ARG A N 1
ATOM 884 C CA . ARG A 1 121 ? -5.289 -6.723 6.512 1 93.88 121 ARG A CA 1
ATOM 885 C C . ARG A 1 121 ? -4.875 -5.387 5.902 1 93.88 121 ARG A C 1
ATOM 887 O O . ARG A 1 121 ? -5.367 -4.332 6.309 1 93.88 121 ARG A O 1
ATOM 894 N N . HIS A 1 122 ? -4.027 -5.477 4.93 1 91.69 122 HIS A N 1
ATOM 895 C CA . HIS A 1 122 ? -3.65 -4.266 4.207 1 91.69 122 HIS A CA 1
ATOM 896 C C . HIS A 1 122 ? -4.863 -3.623 3.545 1 91.69 122 HIS A C 1
ATOM 898 O O . HIS A 1 122 ? -4.895 -2.406 3.346 1 91.69 122 HIS A O 1
ATOM 904 N N . HIS A 1 123 ? -5.816 -4.395 3.221 1 92.25 123 HIS A N 1
ATOM 905 C CA . HIS A 1 123 ? -7.066 -3.898 2.654 1 92.25 123 HIS A CA 1
ATOM 906 C C . HIS A 1 123 ? -8.109 -3.658 3.74 1 92.25 123 HIS A C 1
ATOM 908 O O . HIS A 1 123 ? -9.297 -3.504 3.445 1 92.25 123 HIS A O 1
ATOM 914 N N . CYS A 1 124 ? -7.652 -3.697 4.973 1 93.25 124 CYS A N 1
ATOM 915 C CA . CYS A 1 124 ? -8.523 -3.506 6.133 1 93.25 124 CYS A CA 1
ATOM 916 C C . CYS A 1 124 ? -9.602 -4.578 6.188 1 93.25 124 CYS A C 1
ATOM 918 O O . CYS A 1 124 ? -10.766 -4.281 6.465 1 93.25 124 CYS A O 1
ATOM 920 N N . LEU A 1 125 ? -9.242 -5.781 5.781 1 95.25 125 LEU A N 1
ATOM 921 C CA . LEU A 1 125 ? -10.07 -6.977 5.875 1 95.25 125 LEU A CA 1
ATOM 922 C C . LEU A 1 125 ? -9.469 -7.98 6.852 1 95.25 125 LEU A C 1
ATOM 924 O O . LEU A 1 125 ? -8.273 -8.281 6.781 1 95.25 125 LEU A O 1
ATOM 928 N N . GLN A 1 126 ? -10.305 -8.391 7.754 1 94.81 126 GLN A N 1
ATOM 929 C CA . GLN A 1 126 ? -9.875 -9.414 8.703 1 94.81 126 GLN A CA 1
ATOM 930 C C . GLN A 1 126 ? -10.391 -10.789 8.289 1 94.81 126 GLN A C 1
ATOM 932 O O . GLN A 1 126 ? -11.602 -10.992 8.156 1 94.81 126 GLN A O 1
ATOM 937 N N . PRO A 1 127 ? -9.469 -11.711 8.078 1 96.31 127 PRO A N 1
ATOM 938 C CA . PRO A 1 127 ? -9.984 -13.055 7.824 1 96.31 127 PRO A CA 1
ATOM 939 C C . PRO A 1 127 ? -10.781 -13.617 9 1 96.31 127 PRO A C 1
ATOM 941 O O . PRO A 1 127 ? -10.445 -13.359 10.156 1 96.31 127 PRO A O 1
ATOM 944 N N . ASP A 1 128 ? -11.805 -14.367 8.695 1 96.94 128 ASP A N 1
ATOM 945 C CA . ASP A 1 128 ? -12.609 -15.023 9.727 1 96.94 128 ASP A CA 1
ATOM 946 C C . ASP A 1 128 ? -11.922 -16.297 10.219 1 96.94 128 ASP A C 1
ATOM 948 O O . ASP A 1 128 ? -12.227 -16.797 11.312 1 96.94 128 ASP A O 1
ATOM 952 N N . PHE A 1 129 ? -11 -16.828 9.391 1 95.81 129 PHE A N 1
ATOM 953 C CA . PHE A 1 129 ? -10.328 -18.078 9.758 1 95.81 129 PHE A CA 1
ATOM 954 C C . PHE A 1 129 ? -8.945 -18.156 9.109 1 95.81 129 PHE A C 1
ATOM 956 O O . PHE A 1 129 ? -8.797 -17.891 7.918 1 95.81 129 PHE A O 1
ATOM 963 N N . ILE A 1 130 ? -7.941 -18.469 9.922 1 93.81 130 ILE A N 1
ATOM 964 C CA . ILE A 1 130 ? -6.582 -18.797 9.508 1 93.81 130 ILE A CA 1
ATOM 965 C C . ILE A 1 130 ? -6.152 -20.125 10.133 1 93.81 130 ILE A C 1
ATOM 967 O O . ILE A 1 130 ? -6.129 -20.266 11.359 1 93.81 130 ILE A O 1
ATOM 971 N N . PRO A 1 131 ? -5.828 -21.031 9.305 1 91.62 131 PRO A N 1
ATOM 972 C CA . PRO A 1 131 ? -5.426 -22.312 9.891 1 91.62 131 PRO A CA 1
ATOM 973 C C . PRO A 1 131 ? -4.098 -22.219 10.641 1 91.62 131 PRO A C 1
ATOM 975 O O . PRO A 1 131 ? -3.279 -21.344 10.359 1 91.62 131 PRO A O 1
ATOM 978 N N . PRO A 1 132 ? -3.967 -23.094 11.617 1 86.5 132 PRO A N 1
ATOM 979 C CA . PRO A 1 132 ? -2.752 -23.047 12.438 1 86.5 132 PRO A CA 1
ATOM 980 C C . PRO A 1 132 ? -1.492 -23.375 11.641 1 86.5 132 PRO A C 1
ATOM 982 O O . PRO A 1 132 ? -0.424 -22.812 11.914 1 86.5 132 PRO A O 1
ATOM 985 N N . ASP A 1 133 ? -1.698 -24.406 10.688 1 80.25 133 ASP A N 1
ATOM 986 C CA . ASP A 1 133 ? -0.571 -24.766 9.836 1 80.25 133 ASP A CA 1
ATOM 987 C C . ASP A 1 133 ? -0.8 -24.297 8.398 1 80.25 133 ASP A C 1
ATOM 989 O O . ASP A 1 133 ? -1.931 -24.312 7.91 1 80.25 133 ASP A O 1
ATOM 993 N N . PHE A 1 134 ? -0.076 -23.516 7.945 1 65.62 134 PHE A N 1
ATOM 994 C CA . PHE A 1 134 ? -0.167 -22.75 6.711 1 65.62 134 PHE A CA 1
ATOM 995 C C . PHE A 1 134 ? -0.198 -23.672 5.5 1 65.62 134 PHE A C 1
ATOM 997 O O . PHE A 1 134 ? 0.434 -23.391 4.477 1 65.62 134 PHE A O 1
ATOM 1004 N N . VAL A 1 135 ? -0.836 -24.922 5.691 1 70 135 VAL A N 1
ATOM 1005 C CA . VAL A 1 135 ? -0.959 -25.844 4.566 1 70 135 VAL A CA 1
ATOM 1006 C C . VAL A 1 135 ? -2.434 -26.156 4.309 1 70 135 VAL A C 1
ATOM 1008 O O . VAL A 1 135 ? -3.256 -26.078 5.227 1 70 135 VAL A O 1
ATOM 1011 N N . ALA A 1 136 ? -2.764 -26.328 2.998 1 70.62 136 ALA A N 1
ATOM 1012 C CA . ALA A 1 136 ? -4.125 -26.594 2.543 1 70.62 136 ALA A CA 1
ATOM 1013 C C . ALA A 1 136 ? -4.77 -27.703 3.379 1 70.62 136 ALA A C 1
ATOM 1015 O O . ALA A 1 136 ? -5.93 -27.594 3.771 1 70.62 136 ALA A O 1
ATOM 1016 N N . ASP A 1 137 ? -3.961 -28.672 3.797 1 76.31 137 ASP A N 1
ATOM 1017 C CA . ASP A 1 137 ? -4.465 -29.781 4.605 1 76.31 137 ASP A CA 1
ATOM 1018 C C . ASP A 1 137 ? -4.93 -29.281 5.977 1 76.31 137 ASP A C 1
ATOM 1020 O O . ASP A 1 137 ? -5.961 -29.734 6.484 1 76.31 137 ASP A O 1
ATOM 1024 N N . SER A 1 138 ? -4.203 -28.391 6.434 1 82.62 138 SER A N 1
ATOM 1025 C CA . SER A 1 138 ? -4.527 -27.859 7.754 1 82.62 138 SER A CA 1
ATOM 1026 C C . SER A 1 138 ? -5.805 -27.016 7.711 1 82.62 138 SER A C 1
ATOM 1028 O O . SER A 1 138 ? -6.582 -27.016 8.672 1 82.62 138 SER A O 1
ATOM 1030 N N . LEU A 1 139 ? -6.043 -26.375 6.645 1 86.06 139 LEU A N 1
ATOM 1031 C CA . LEU A 1 139 ? -7.254 -25.578 6.496 1 86.06 139 LEU A CA 1
ATOM 1032 C C . LEU A 1 139 ? -8.5 -26.453 6.594 1 86.06 139 LEU A C 1
ATOM 1034 O O . LEU A 1 139 ? -9.43 -26.125 7.34 1 86.06 139 LEU A O 1
ATOM 1038 N N . VAL A 1 140 ? -8.469 -27.594 5.977 1 87.69 140 VAL A N 1
ATOM 1039 C CA . VAL A 1 140 ? -9.641 -28.453 5.922 1 87.69 140 VAL A CA 1
ATOM 1040 C C . VAL A 1 140 ? -9.859 -29.109 7.285 1 87.69 140 VAL A C 1
ATOM 1042 O O . VAL A 1 140 ? -10.992 -29.172 7.773 1 87.69 140 VAL A O 1
ATOM 1045 N N . GLU A 1 141 ? -8.812 -29.531 7.879 1 88.69 141 GLU A N 1
ATOM 1046 C CA . GLU A 1 141 ? -8.875 -30.25 9.148 1 88.69 141 GLU A CA 1
ATOM 1047 C C . GLU A 1 141 ? -9.422 -29.344 10.258 1 88.69 141 GLU A C 1
ATOM 1049 O O . GLU A 1 141 ? -10.148 -29.812 11.133 1 88.69 141 GLU A O 1
ATOM 1054 N N . HIS A 1 142 ? -9.102 -28.094 10.164 1 92.06 142 HIS A N 1
ATOM 1055 C CA . HIS A 1 142 ? -9.43 -27.203 11.273 1 92.06 142 HIS A CA 1
ATOM 1056 C C . HIS A 1 142 ? -10.531 -26.234 10.883 1 92.06 142 HIS A C 1
ATOM 1058 O O . HIS A 1 142 ? -10.727 -25.219 11.555 1 92.06 142 HIS A O 1
ATOM 1064 N N . PHE A 1 143 ? -11.125 -26.484 9.82 1 93.88 143 PHE A N 1
ATOM 1065 C CA . PHE A 1 143 ? -12.164 -25.562 9.383 1 93.88 143 PHE A CA 1
ATOM 1066 C C . PHE A 1 143 ? -13.148 -25.281 10.516 1 93.88 143 PHE A C 1
ATOM 1068 O O . PHE A 1 143 ? -13.531 -26.188 11.25 1 93.88 143 PHE A O 1
ATOM 1075 N N . PRO A 1 144 ? -13.562 -24.125 10.727 1 94.06 144 PRO A N 1
ATOM 1076 C CA . PRO A 1 144 ? -14.227 -23.703 11.961 1 94.06 144 PRO A CA 1
ATOM 1077 C C . PRO A 1 144 ? -15.695 -24.109 12.016 1 94.06 144 PRO A C 1
ATOM 1079 O O . PRO A 1 144 ? -16.359 -23.891 13.023 1 94.06 144 PRO A O 1
ATOM 1082 N N . GLU A 1 145 ? -16.266 -24.672 10.945 1 95.75 145 GLU A N 1
ATOM 1083 C CA . GLU A 1 145 ? -17.656 -25.125 10.961 1 95.75 145 GLU A CA 1
ATOM 1084 C C . GLU A 1 145 ? -17.859 -26.312 10.008 1 95.75 145 GLU A C 1
ATOM 1086 O O . GLU A 1 145 ? -16.953 -26.656 9.25 1 95.75 145 GLU A O 1
ATOM 1091 N N . GLU A 1 146 ? -19.016 -26.906 10.156 1 95.88 146 GLU A N 1
ATOM 1092 C CA . GLU A 1 146 ? -19.375 -28 9.258 1 95.88 146 GLU A CA 1
ATOM 1093 C C . GLU A 1 146 ? -19.484 -27.531 7.816 1 95.88 146 GLU A C 1
ATOM 1095 O O . GLU A 1 146 ? -20.047 -26.469 7.551 1 95.88 146 GLU A O 1
ATOM 1100 N N . LEU A 1 147 ? -19.031 -28.359 6.883 1 96.75 147 LEU A N 1
ATOM 1101 C CA . LEU A 1 147 ? -18.875 -27.922 5.5 1 96.75 147 LEU A CA 1
ATOM 1102 C C . LEU A 1 147 ? -20.031 -28.422 4.637 1 96.75 147 LEU A C 1
ATOM 1104 O O . LEU A 1 147 ? -20.219 -27.953 3.51 1 96.75 147 LEU A O 1
ATOM 1108 N N . THR A 1 148 ? -20.75 -29.297 5.184 1 96.88 148 THR A N 1
ATOM 1109 C CA . THR A 1 148 ? -21.844 -29.859 4.41 1 96.88 148 THR A CA 1
ATOM 1110 C C . THR A 1 148 ? -22.781 -28.766 3.92 1 96.88 148 THR A C 1
ATOM 1112 O O . THR A 1 148 ? -23.328 -28 4.723 1 96.88 148 THR A O 1
ATOM 1115 N N . GLY A 1 149 ? -22.922 -28.625 2.66 1 96.94 149 GLY A N 1
ATOM 1116 C CA . GLY A 1 149 ? -23.875 -27.688 2.064 1 96.94 149 GLY A CA 1
ATOM 1117 C C . GLY A 1 149 ? -23.312 -26.281 1.948 1 96.94 149 GLY A C 1
ATOM 1118 O O . GLY A 1 149 ? -24 -25.375 1.438 1 96.94 149 GLY A O 1
ATOM 1119 N N . LYS A 1 150 ? -22.156 -26.047 2.389 1 98 150 LYS A N 1
ATOM 1120 C CA . LYS A 1 150 ? -21.562 -24.734 2.285 1 98 150 LYS A CA 1
ATOM 1121 C C . LYS A 1 150 ? -21.031 -24.469 0.875 1 98 150 LYS A C 1
ATOM 1123 O O . LYS A 1 150 ? -20.438 -25.359 0.255 1 98 150 LYS A O 1
ATOM 1128 N N . LYS A 1 151 ? -21.375 -23.328 0.376 1 98.5 151 LYS A N 1
ATOM 1129 C CA . LYS A 1 151 ? -20.844 -22.906 -0.916 1 98.5 151 LYS A CA 1
ATOM 1130 C C . LYS A 1 151 ? -19.594 -22.047 -0.742 1 98.5 151 LYS A C 1
ATOM 1132 O O . LYS A 1 151 ? -19.609 -21.031 -0.044 1 98.5 151 LYS A O 1
ATOM 1137 N N . ILE A 1 152 ? -18.5 -22.484 -1.394 1 98.12 152 ILE A N 1
ATOM 1138 C CA . ILE A 1 152 ? -17.203 -21.859 -1.176 1 98.12 152 ILE A CA 1
ATOM 1139 C C . ILE A 1 152 ? -16.656 -21.328 -2.5 1 98.12 152 ILE A C 1
ATOM 1141 O O . ILE A 1 152 ? -16.625 -22.062 -3.496 1 98.12 152 ILE A O 1
ATOM 1145 N N . LEU A 1 153 ? -16.344 -20.062 -2.527 1 98.5 153 LEU A N 1
ATOM 1146 C CA . LEU A 1 153 ? -15.633 -19.484 -3.656 1 98.5 153 LEU A CA 1
ATOM 1147 C C . LEU A 1 153 ? -14.125 -19.562 -3.449 1 98.5 153 LEU A C 1
ATOM 1149 O O . LEU A 1 153 ? -13.617 -19.188 -2.389 1 98.5 153 LEU A O 1
ATOM 1153 N N . PHE A 1 154 ? -13.453 -20.062 -4.484 1 96.62 154 PHE A N 1
ATOM 1154 C CA . PHE A 1 154 ? -12.008 -20.266 -4.383 1 96.62 154 PHE A CA 1
ATOM 1155 C C . PHE A 1 154 ? -11.297 -19.688 -5.598 1 96.62 154 PHE A C 1
ATOM 1157 O O . PHE A 1 154 ? -10.977 -20.406 -6.543 1 96.62 154 PHE A O 1
ATOM 1164 N N . PRO A 1 155 ? -11.055 -18.281 -5.543 1 97.19 155 PRO A N 1
ATOM 1165 C CA . PRO A 1 155 ? -10.18 -17.703 -6.559 1 97.19 155 PRO A CA 1
ATOM 1166 C C . PRO A 1 155 ? -8.742 -18.203 -6.453 1 97.19 155 PRO A C 1
ATOM 1168 O O . PRO A 1 155 ? -8.133 -18.141 -5.379 1 97.19 155 PRO A O 1
ATOM 1171 N N . ARG A 1 156 ? -8.219 -18.688 -7.566 1 93.94 156 ARG A N 1
ATOM 1172 C CA . ARG A 1 156 ? -6.902 -19.312 -7.555 1 93.94 156 ARG A CA 1
ATOM 1173 C C . ARG A 1 156 ? -6.156 -19.062 -8.859 1 93.94 156 ARG A C 1
ATOM 1175 O O . ARG A 1 156 ? -6.688 -18.406 -9.766 1 93.94 156 ARG A O 1
ATOM 1182 N N . VAL A 1 157 ? -4.891 -19.469 -8.891 1 93.75 157 VAL A N 1
ATOM 1183 C CA . VAL A 1 157 ? -4.105 -19.391 -10.117 1 93.75 157 VAL A CA 1
ATOM 1184 C C . VAL A 1 157 ? -4.762 -20.25 -11.203 1 93.75 157 VAL A C 1
ATOM 1186 O O . VAL A 1 157 ? -5.316 -21.312 -10.914 1 93.75 157 VAL A O 1
ATOM 1189 N N . GLU A 1 158 ? -4.688 -19.797 -12.383 1 93.56 158 GLU A N 1
ATOM 1190 C CA . GLU A 1 158 ? -5.355 -20.484 -13.484 1 93.56 158 GLU A CA 1
ATOM 1191 C C . GLU A 1 158 ? -4.738 -21.859 -13.711 1 93.56 158 GLU A C 1
ATOM 1193 O O . GLU A 1 158 ? -5.453 -22.844 -13.945 1 93.56 158 GLU A O 1
ATOM 1198 N N . SER A 1 159 ? -3.391 -21.875 -13.656 1 85.88 159 SER A N 1
ATOM 1199 C CA . SER A 1 159 ? -2.713 -23.156 -13.859 1 85.88 159 SER A CA 1
ATOM 1200 C C . SER A 1 159 ? -1.757 -23.469 -12.711 1 85.88 159 SER A C 1
ATOM 1202 O O . SER A 1 159 ? -1.035 -22.578 -12.242 1 85.88 159 SER A O 1
ATOM 1204 N N . GLY A 1 160 ? -1.801 -24.719 -12.25 1 74.88 160 GLY A N 1
ATOM 1205 C CA . GLY A 1 160 ? -0.856 -25.156 -11.234 1 74.88 160 GLY A CA 1
ATOM 1206 C C . GLY A 1 160 ? -1.387 -24.984 -9.82 1 74.88 160 GLY A C 1
ATOM 1207 O O . GLY A 1 160 ? -0.615 -24.969 -8.859 1 74.88 160 GLY A O 1
ATOM 1208 N N . GLY A 1 161 ? -2.58 -24.844 -9.625 1 68 161 GLY A N 1
ATOM 1209 C CA . GLY A 1 161 ? -3.117 -24.609 -8.297 1 68 161 GLY A CA 1
ATOM 1210 C C . GLY A 1 161 ? -3.23 -25.859 -7.457 1 68 161 GLY A C 1
ATOM 1211 O O . GLY A 1 161 ? -2.885 -26.953 -7.914 1 68 161 GLY A O 1
ATOM 1212 N N . ARG A 1 162 ? -3.559 -25.703 -6.164 1 67.81 162 ARG A N 1
ATOM 1213 C CA . ARG A 1 162 ? -3.67 -26.75 -5.152 1 67.81 162 ARG A CA 1
ATOM 1214 C C . ARG A 1 162 ? -4.934 -27.578 -5.363 1 67.81 162 ARG A C 1
ATOM 1216 O O . ARG A 1 162 ? -5.98 -27.281 -4.781 1 67.81 162 ARG A O 1
ATOM 1223 N N . GLU A 1 163 ? -4.895 -28.688 -5.953 1 80.88 163 GLU A N 1
ATOM 1224 C CA . GLU A 1 163 ? -6.043 -29.531 -6.234 1 80.88 163 GLU A CA 1
ATOM 1225 C C . GLU A 1 163 ? -6.516 -30.266 -4.977 1 80.88 163 GLU A C 1
ATOM 1227 O O . GLU A 1 163 ? -7.707 -30.547 -4.828 1 80.88 163 GLU A O 1
ATOM 1232 N N . ILE A 1 164 ? -5.645 -30.359 -4.125 1 83.88 164 ILE A N 1
ATOM 1233 C CA . ILE A 1 164 ? -5.918 -31.125 -2.912 1 83.88 164 ILE A CA 1
ATOM 1234 C C . ILE A 1 164 ? -6.941 -30.391 -2.055 1 83.88 164 ILE A C 1
ATOM 1236 O O . ILE A 1 164 ? -7.812 -31.016 -1.438 1 83.88 164 ILE A O 1
ATOM 1240 N N . LEU A 1 165 ? -6.891 -29.109 -2.008 1 89.38 165 LEU A N 1
ATOM 1241 C CA . LEU A 1 165 ? -7.801 -28.312 -1.189 1 89.38 165 LEU A CA 1
ATOM 1242 C C . LEU A 1 165 ? -9.242 -28.484 -1.66 1 89.38 165 LEU A C 1
ATOM 1244 O O . LEU A 1 165 ? -10.141 -28.703 -0.848 1 89.38 165 LEU A O 1
ATOM 1248 N N . VAL A 1 166 ? -9.391 -28.453 -2.93 1 91.5 166 VAL A N 1
ATOM 1249 C CA . VAL A 1 166 ? -10.727 -28.594 -3.51 1 91.5 166 VAL A CA 1
ATOM 1250 C C . VAL A 1 166 ? -11.273 -29.984 -3.234 1 91.5 166 VAL A C 1
ATOM 1252 O O . VAL A 1 166 ? -12.414 -30.141 -2.801 1 91.5 166 VAL A O 1
ATOM 1255 N N . ARG A 1 167 ? -10.414 -30.953 -3.439 1 91.56 167 ARG A N 1
ATOM 1256 C CA . ARG A 1 167 ? -10.797 -32.344 -3.23 1 91.56 167 ARG A CA 1
ATOM 1257 C C . ARG A 1 167 ? -11.203 -32.594 -1.781 1 91.56 167 ARG A C 1
ATOM 1259 O O . ARG A 1 167 ? -12.25 -33.188 -1.516 1 91.56 167 ARG A O 1
ATOM 1266 N N . GLU A 1 168 ? -10.469 -32.062 -0.911 1 91.5 168 GLU A N 1
ATOM 1267 C CA . GLU A 1 168 ? -10.711 -32.312 0.51 1 91.5 168 GLU A CA 1
ATOM 1268 C C . GLU A 1 168 ? -11.953 -31.578 0.999 1 91.5 168 GLU A C 1
ATOM 1270 O O . GLU A 1 168 ? -12.742 -32.125 1.768 1 91.5 168 GLU A O 1
ATOM 1275 N N . LEU A 1 169 ? -12.156 -30.391 0.579 1 94.56 169 LEU A N 1
ATOM 1276 C CA . LEU A 1 169 ? -13.336 -29.625 0.964 1 94.56 169 LEU A CA 1
ATOM 1277 C C . LEU A 1 169 ? -14.602 -30.266 0.411 1 94.56 169 LEU A C 1
ATOM 1279 O O . LEU A 1 169 ? -15.609 -30.359 1.112 1 94.56 169 LEU A O 1
ATOM 1283 N N . THR A 1 170 ? -14.469 -30.734 -0.815 1 95.19 170 THR A N 1
ATOM 1284 C CA . THR A 1 170 ? -15.602 -31.391 -1.458 1 95.19 170 THR A CA 1
ATOM 1285 C C . THR A 1 170 ? -15.938 -32.688 -0.749 1 95.19 170 THR A C 1
ATOM 1287 O O . THR A 1 170 ? -17.109 -33 -0.553 1 95.19 170 THR A O 1
ATOM 1290 N N . ALA A 1 171 ? -14.93 -33.375 -0.353 1 94.38 171 ALA A N 1
ATOM 1291 C CA . ALA A 1 171 ? -15.117 -34.656 0.356 1 94.38 171 ALA A CA 1
ATOM 1292 C C . ALA A 1 171 ? -15.844 -34.438 1.678 1 94.38 171 ALA A C 1
ATOM 1294 O O . ALA A 1 171 ? -16.562 -35.312 2.15 1 94.38 171 ALA A O 1
ATOM 1295 N N . LYS A 1 172 ? -15.727 -33.281 2.166 1 95.19 172 LYS A N 1
ATOM 1296 C CA . LYS A 1 172 ? -16.359 -32.969 3.441 1 95.19 172 LYS A CA 1
ATOM 1297 C C . LYS A 1 172 ? -17.75 -32.375 3.232 1 95.19 172 LYS A C 1
ATOM 1299 O O . LYS A 1 172 ? -18.391 -31.906 4.184 1 95.19 172 LYS A O 1
ATOM 1304 N N . GLY A 1 173 ? -18.156 -32.25 1.954 1 96.88 173 GLY A N 1
ATOM 1305 C CA . GLY A 1 173 ? -19.547 -31.906 1.663 1 96.88 173 GLY A CA 1
ATOM 1306 C C . GLY A 1 173 ? -19.719 -30.484 1.143 1 96.88 173 GLY A C 1
ATOM 1307 O O . GLY A 1 173 ? -20.844 -30.062 0.865 1 96.88 173 GLY A O 1
ATOM 1308 N N . ALA A 1 174 ? -18.672 -29.75 0.972 1 97.62 174 ALA A N 1
ATOM 1309 C CA . ALA A 1 174 ? -18.781 -28.391 0.474 1 97.62 174 ALA A CA 1
ATOM 1310 C C . ALA A 1 174 ? -18.906 -28.359 -1.046 1 97.62 174 ALA A C 1
ATOM 1312 O O . ALA A 1 174 ? -18.484 -29.297 -1.728 1 97.62 174 ALA A O 1
ATOM 1313 N N . GLU A 1 175 ? -19.625 -27.406 -1.514 1 98 175 GLU A N 1
ATOM 1314 C CA . GLU A 1 175 ? -19.594 -27.062 -2.934 1 98 175 GLU A CA 1
ATOM 1315 C C . GLU A 1 175 ? -18.531 -26.016 -3.221 1 98 175 GLU A C 1
ATOM 1317 O O . GLU A 1 175 ? -18.703 -24.844 -2.902 1 98 175 GLU A O 1
ATOM 1322 N N . VAL A 1 176 ? -17.469 -26.469 -3.857 1 96.88 176 VAL A N 1
ATOM 1323 C CA . VAL A 1 176 ? -16.344 -25.562 -4.086 1 96.88 176 VAL A CA 1
ATOM 1324 C C . VAL A 1 176 ? -16.359 -25.078 -5.531 1 96.88 176 VAL A C 1
ATOM 1326 O O . VAL A 1 176 ? -16.344 -25.875 -6.469 1 96.88 176 VAL A O 1
ATOM 1329 N N . ILE A 1 177 ? -16.516 -23.781 -5.711 1 97.25 177 ILE A N 1
ATOM 1330 C CA . ILE A 1 177 ? -16.422 -23.141 -7.023 1 97.25 177 ILE A CA 1
ATOM 1331 C C . ILE A 1 177 ? -15.039 -22.516 -7.191 1 97.25 177 ILE A C 1
ATOM 1333 O O . ILE A 1 177 ? -14.773 -21.438 -6.668 1 97.25 177 ILE A O 1
ATOM 1337 N N . GLU A 1 178 ? -14.211 -23.234 -7.945 1 95.75 178 GLU A N 1
ATOM 1338 C CA . GLU A 1 178 ? -12.883 -22.719 -8.25 1 95.75 178 GLU A CA 1
ATOM 1339 C C . GLU A 1 178 ? -12.898 -21.844 -9.5 1 95.75 178 GLU A C 1
ATOM 1341 O O . GLU A 1 178 ? -13.453 -22.219 -10.523 1 95.75 178 GLU A O 1
ATOM 1346 N N . VAL A 1 179 ? -12.305 -20.672 -9.367 1 97.06 179 VAL A N 1
ATOM 1347 C CA . VAL A 1 179 ? -12.281 -19.766 -10.516 1 97.06 179 VAL A CA 1
ATOM 1348 C C . VAL A 1 179 ? -10.875 -19.188 -10.688 1 97.06 179 VAL A C 1
ATOM 1350 O O . VAL A 1 179 ? -10.203 -18.875 -9.703 1 97.06 179 VAL A O 1
ATOM 1353 N N . PRO A 1 180 ? -10.398 -19.109 -11.914 1 97.19 180 PRO A N 1
ATOM 1354 C CA . PRO A 1 180 ? -9.109 -18.453 -12.133 1 97.19 180 PRO A CA 1
ATOM 1355 C C . PRO A 1 180 ? -9.141 -16.953 -11.789 1 97.19 180 PRO A C 1
ATOM 1357 O O . PRO A 1 180 ? -10.039 -16.234 -12.234 1 97.19 180 PRO A O 1
ATOM 1360 N N . ALA A 1 181 ? -8.18 -16.531 -11.016 1 97.69 181 ALA A N 1
ATOM 1361 C CA . ALA A 1 181 ? -8.094 -15.125 -10.648 1 97.69 181 ALA A CA 1
ATOM 1362 C C . ALA A 1 181 ? -6.82 -14.484 -11.195 1 97.69 181 ALA A C 1
ATOM 1364 O O . ALA A 1 181 ? -6.773 -13.273 -11.43 1 97.69 181 ALA A O 1
ATOM 1365 N N . TYR A 1 182 ? -5.836 -15.234 -11.359 1 96.44 182 TYR A N 1
ATOM 1366 C CA . TYR A 1 182 ? -4.559 -14.773 -11.875 1 96.44 182 TYR A CA 1
ATOM 1367 C C . TYR A 1 182 ? -3.791 -15.906 -12.539 1 96.44 182 TYR A C 1
ATOM 1369 O O . TYR A 1 182 ? -4.203 -17.062 -12.477 1 96.44 182 TYR A O 1
ATOM 1377 N N . GLN A 1 183 ? -2.707 -15.523 -13.172 1 93.69 183 GLN A N 1
ATOM 1378 C CA . GLN A 1 183 ? -1.875 -16.516 -13.844 1 93.69 183 GLN A CA 1
ATOM 1379 C C . GLN A 1 183 ? -0.41 -16.094 -13.852 1 93.69 183 GLN A C 1
ATOM 1381 O O . GLN A 1 183 ? -0.104 -14.898 -13.859 1 93.69 183 GLN A O 1
ATOM 1386 N N . SER A 1 184 ? 0.398 -17.125 -13.766 1 90.56 184 SER A N 1
ATOM 1387 C CA . SER A 1 184 ? 1.813 -16.875 -14.031 1 90.56 184 SER A CA 1
ATOM 1388 C C . SER A 1 184 ? 2.084 -16.781 -15.531 1 90.56 184 SER A C 1
ATOM 1390 O O . SER A 1 184 ? 1.751 -17.688 -16.281 1 90.56 184 SER A O 1
ATOM 1392 N N . CYS A 1 185 ? 2.664 -15.68 -15.898 1 91.19 185 CYS A N 1
ATOM 1393 C CA . CYS A 1 185 ? 2.857 -15.438 -17.328 1 91.19 185 CYS A CA 1
ATOM 1394 C C . CYS A 1 185 ? 4.324 -15.172 -17.641 1 91.19 185 CYS A C 1
ATOM 1396 O O . CYS A 1 185 ? 5.09 -14.773 -16.766 1 91.19 185 CYS A O 1
ATOM 1398 N N . CYS A 1 186 ? 4.664 -15.516 -18.906 1 91.81 186 CYS A N 1
ATOM 1399 C CA . CYS A 1 186 ? 5.961 -15.094 -19.422 1 91.81 186 CYS A CA 1
ATOM 1400 C C . CYS A 1 186 ? 5.965 -13.594 -19.734 1 91.81 186 CYS A C 1
ATOM 1402 O O . CYS A 1 186 ? 5.082 -13.102 -20.438 1 91.81 186 CYS A O 1
ATOM 1404 N N . PRO A 1 187 ? 6.902 -12.852 -19.188 1 92.5 187 PRO A N 1
ATOM 1405 C CA . PRO A 1 187 ? 6.953 -11.422 -19.516 1 92.5 187 PRO A CA 1
ATOM 1406 C C . PRO A 1 187 ? 7.086 -11.172 -21.016 1 92.5 187 PRO A C 1
ATOM 1408 O O . PRO A 1 187 ? 7.648 -12 -21.75 1 92.5 187 PRO A O 1
ATOM 1411 N N . ASP A 1 188 ? 6.59 -9.992 -21.406 1 90.38 188 ASP A N 1
ATOM 1412 C CA . ASP A 1 188 ? 6.625 -9.648 -22.828 1 90.38 188 ASP A CA 1
ATOM 1413 C C . ASP A 1 188 ? 8 -9.133 -23.234 1 90.38 188 ASP A C 1
ATOM 1415 O O . ASP A 1 188 ? 8.352 -9.141 -24.422 1 90.38 188 ASP A O 1
ATOM 1419 N N . SER A 1 189 ? 8.695 -8.625 -22.25 1 90 189 SER A N 1
ATOM 1420 C CA . SER A 1 189 ? 10 -8.039 -22.547 1 90 189 SER A CA 1
ATOM 1421 C C . SER A 1 189 ? 11.016 -8.367 -21.453 1 90 189 SER A C 1
ATOM 1423 O O . SER A 1 189 ? 10.641 -8.844 -20.375 1 90 189 SER A O 1
ATOM 1425 N N . VAL A 1 190 ? 12.273 -8.227 -21.906 1 90.81 190 VAL A N 1
ATOM 1426 C CA . VAL A 1 190 ? 13.398 -8.414 -21 1 90.81 190 VAL A CA 1
ATOM 1427 C C . VAL A 1 190 ? 14.031 -7.066 -20.672 1 90.81 190 VAL A C 1
ATOM 1429 O O . VAL A 1 190 ? 14.164 -6.207 -21.547 1 90.81 190 VAL A O 1
ATOM 1432 N N . PRO A 1 191 ? 14.312 -6.887 -19.375 1 91.81 191 PRO A N 1
ATOM 1433 C CA . PRO A 1 191 ? 15.055 -5.652 -19.094 1 91.81 191 PRO A CA 1
ATOM 1434 C C . PRO A 1 191 ? 16.281 -5.492 -19.984 1 91.81 191 PRO A C 1
ATOM 1436 O O . PRO A 1 191 ? 17.031 -6.457 -20.188 1 91.81 191 PRO A O 1
ATOM 1439 N N . PRO A 1 192 ? 16.484 -4.293 -20.422 1 92.94 192 PRO A N 1
ATOM 1440 C CA . PRO A 1 192 ? 17.625 -4.062 -21.312 1 92.94 192 PRO A CA 1
ATOM 1441 C C . PRO A 1 192 ? 18.953 -4.5 -20.703 1 92.94 192 PRO A C 1
ATOM 1443 O O . PRO A 1 192 ? 19.812 -5.027 -21.406 1 92.94 192 PRO A O 1
ATOM 1446 N N . SER A 1 193 ? 19.062 -4.254 -19.484 1 93.25 193 SER A N 1
ATOM 1447 C CA . SER A 1 193 ? 20.312 -4.637 -18.812 1 93.25 193 SER A CA 1
ATOM 1448 C C . SER A 1 193 ? 20.516 -6.145 -18.875 1 93.25 193 SER A C 1
ATOM 1450 O O . SER A 1 193 ? 21.641 -6.609 -19.062 1 93.25 193 SER A O 1
ATOM 1452 N N . ALA A 1 194 ? 19.516 -6.902 -18.781 1 94.81 194 ALA A N 1
ATOM 1453 C CA . ALA A 1 194 ? 19.609 -8.359 -18.844 1 94.81 194 ALA A CA 1
ATOM 1454 C C . ALA A 1 194 ? 19.906 -8.836 -20.266 1 94.81 194 ALA A C 1
ATOM 1456 O O . ALA A 1 194 ? 20.734 -9.727 -20.469 1 94.81 194 ALA A O 1
ATOM 1457 N N . ALA A 1 195 ? 19.234 -8.234 -21.141 1 93.88 195 ALA A N 1
ATOM 1458 C CA . ALA A 1 195 ? 19.469 -8.57 -22.547 1 93.88 195 ALA A CA 1
ATOM 1459 C C . ALA A 1 195 ? 20.922 -8.32 -22.938 1 93.88 195 ALA A C 1
ATOM 1461 O O . ALA A 1 195 ? 21.562 -9.164 -23.562 1 93.88 195 ALA A O 1
ATOM 1462 N N . LEU A 1 196 ? 21.391 -7.199 -22.516 1 94.12 196 LEU A N 1
ATOM 1463 C CA . LEU A 1 196 ? 22.766 -6.832 -22.812 1 94.12 196 LEU A CA 1
ATOM 1464 C C . LEU A 1 196 ? 23.75 -7.801 -22.156 1 94.12 196 LEU A C 1
ATOM 1466 O O . LEU A 1 196 ? 24.734 -8.211 -22.781 1 94.12 196 LEU A O 1
ATOM 1470 N N . ALA A 1 197 ? 23.453 -8.094 -20.984 1 94.56 197 ALA A N 1
ATOM 1471 C CA . ALA A 1 197 ? 24.328 -9.016 -20.266 1 94.56 197 ALA A CA 1
ATOM 1472 C C . ALA A 1 197 ? 24.391 -10.375 -20.953 1 94.56 197 ALA A C 1
ATOM 1474 O O . ALA A 1 197 ? 25.469 -10.977 -21.078 1 94.56 197 ALA A O 1
ATOM 1475 N N . LEU A 1 198 ? 23.312 -10.875 -21.422 1 94.12 198 LEU A N 1
ATOM 1476 C CA . LEU A 1 198 ? 23.25 -12.156 -22.109 1 94.12 198 LEU A CA 1
ATOM 1477 C C . LEU A 1 198 ? 23.953 -12.094 -23.453 1 94.12 198 LEU A C 1
ATOM 1479 O O . LEU A 1 198 ? 24.75 -12.977 -23.781 1 94.12 198 LEU A O 1
ATOM 1483 N N . GLN A 1 199 ? 23.734 -11.086 -24.094 1 91.56 199 GLN A N 1
ATOM 1484 C CA . GLN A 1 199 ? 24.281 -10.938 -25.438 1 91.56 199 GLN A CA 1
ATOM 1485 C C . GLN A 1 199 ? 25.781 -10.727 -25.406 1 91.56 199 GLN A C 1
ATOM 1487 O O . GLN A 1 199 ? 26.5 -11.188 -26.297 1 91.56 199 GLN A O 1
ATOM 1492 N N . SER A 1 200 ? 26.234 -10.008 -24.438 1 92.38 200 SER A N 1
ATOM 1493 C CA . SER A 1 200 ? 27.656 -9.68 -24.344 1 92.38 200 SER A CA 1
ATOM 1494 C C . SER A 1 200 ? 28.453 -10.844 -23.781 1 92.38 200 SER A C 1
ATOM 1496 O O . SER A 1 200 ? 29.688 -10.812 -23.766 1 92.38 200 SER A O 1
ATOM 1498 N N . GLY A 1 201 ? 27.797 -11.812 -23.328 1 92.06 201 GLY A N 1
ATOM 1499 C CA . GLY A 1 201 ? 28.484 -12.969 -22.781 1 92.06 201 GLY A CA 1
ATOM 1500 C C . GLY A 1 201 ? 29.125 -12.711 -21.422 1 92.06 201 GLY A C 1
ATOM 1501 O O . GLY A 1 201 ? 30.094 -13.367 -21.062 1 92.06 201 GLY A O 1
ATOM 1502 N N . THR A 1 202 ? 28.562 -11.766 -20.719 1 94.12 202 THR A N 1
ATOM 1503 C CA . THR A 1 202 ? 29.156 -11.398 -19.438 1 94.12 202 THR A CA 1
ATOM 1504 C C . THR A 1 202 ? 28.516 -12.195 -18.312 1 94.12 202 THR A C 1
ATOM 1506 O O . THR A 1 202 ? 29.016 -12.164 -17.172 1 94.12 202 THR A O 1
ATOM 1509 N N . VAL A 1 203 ? 27.531 -12.953 -18.578 1 97.38 203 VAL A N 1
ATOM 1510 C CA . VAL A 1 203 ? 26.844 -13.727 -17.562 1 97.38 203 VAL A CA 1
ATOM 1511 C C . VAL A 1 203 ? 27.609 -15.016 -17.266 1 97.38 203 VAL A C 1
ATOM 1513 O O . VAL A 1 203 ? 27.922 -15.781 -18.188 1 97.38 203 VAL A O 1
ATOM 1516 N N . ASP A 1 204 ? 27.875 -15.203 -15.984 1 97.62 204 ASP A N 1
ATOM 1517 C CA . ASP A 1 204 ? 28.594 -16.422 -15.594 1 97.62 204 ASP A CA 1
ATOM 1518 C C . ASP A 1 204 ? 27.625 -17.531 -15.219 1 97.62 204 ASP A C 1
ATOM 1520 O O . ASP A 1 204 ? 27.922 -18.719 -15.422 1 97.62 204 ASP A O 1
ATOM 1524 N N . VAL A 1 205 ? 26.547 -17.172 -14.602 1 98.12 205 VAL A N 1
ATOM 1525 C CA . VAL A 1 205 ? 25.594 -18.141 -14.062 1 98.12 205 VAL A CA 1
ATOM 1526 C C . VAL A 1 205 ? 24.172 -17.672 -14.328 1 98.12 205 VAL A C 1
ATOM 1528 O O . VAL A 1 205 ? 23.859 -16.484 -14.188 1 98.12 205 VAL A O 1
ATOM 1531 N N . ILE A 1 206 ? 23.297 -18.594 -14.695 1 97.94 206 ILE A N 1
ATOM 1532 C CA . ILE A 1 206 ? 21.859 -18.391 -14.711 1 97.94 206 ILE A CA 1
ATOM 1533 C C . ILE A 1 206 ? 21.203 -19.281 -13.664 1 97.94 206 ILE A C 1
ATOM 1535 O O . ILE A 1 206 ? 21.484 -20.469 -13.578 1 97.94 206 ILE A O 1
ATOM 1539 N N . THR A 1 207 ? 20.344 -18.672 -12.891 1 97.44 207 THR A N 1
ATOM 1540 C CA . THR A 1 207 ? 19.719 -19.422 -11.805 1 97.44 207 THR A CA 1
ATOM 1541 C C . THR A 1 207 ? 18.234 -19.641 -12.078 1 97.44 207 THR A C 1
ATOM 1543 O O . THR A 1 207 ? 17.547 -18.75 -12.602 1 97.44 207 THR A O 1
ATOM 1546 N N . PHE A 1 208 ? 17.781 -20.875 -11.75 1 96.75 208 PHE A N 1
ATOM 1547 C CA . PHE A 1 208 ? 16.375 -21.234 -11.906 1 96.75 208 PHE A CA 1
ATOM 1548 C C . PHE A 1 208 ? 15.828 -21.812 -10.609 1 96.75 208 PHE A C 1
ATOM 1550 O O . PHE A 1 208 ? 16.422 -22.734 -10.031 1 96.75 208 PHE A O 1
ATOM 1557 N N . ALA A 1 209 ? 14.68 -21.25 -10.227 1 92.69 209 ALA A N 1
ATOM 1558 C CA . ALA A 1 209 ? 14.078 -21.719 -8.977 1 92.69 209 ALA A CA 1
ATOM 1559 C C . ALA A 1 209 ? 12.766 -22.453 -9.234 1 92.69 209 ALA A C 1
ATOM 1561 O O . ALA A 1 209 ? 12.047 -22.797 -8.305 1 92.69 209 ALA A O 1
ATOM 1562 N N . SER A 1 210 ? 12.352 -22.672 -10.5 1 90.62 210 SER A N 1
ATOM 1563 C CA . SER A 1 210 ? 11.172 -23.453 -10.875 1 90.62 210 SER A CA 1
ATOM 1564 C C . SER A 1 210 ? 11.219 -23.859 -12.336 1 90.62 210 SER A C 1
ATOM 1566 O O . SER A 1 210 ? 11.93 -23.25 -13.141 1 90.62 210 SER A O 1
ATOM 1568 N N . SER A 1 211 ? 10.383 -24.875 -12.617 1 92.5 211 SER A N 1
ATOM 1569 C CA . SER A 1 211 ? 10.258 -25.328 -14.008 1 92.5 211 SER A CA 1
ATOM 1570 C C . SER A 1 211 ? 9.703 -24.234 -14.898 1 92.5 211 SER A C 1
ATOM 1572 O O . SER A 1 211 ? 10.164 -24.031 -16.016 1 92.5 211 SER A O 1
ATOM 1574 N N . LYS A 1 212 ? 8.773 -23.453 -14.398 1 90.69 212 LYS A N 1
ATOM 1575 C CA . LYS A 1 212 ? 8.148 -22.406 -15.195 1 90.69 212 LYS A CA 1
ATOM 1576 C C . LYS A 1 212 ? 9.164 -21.328 -15.57 1 90.69 212 LYS A C 1
ATOM 1578 O O . LYS A 1 212 ? 9.133 -20.797 -16.688 1 90.69 212 LYS A O 1
ATOM 1583 N N . THR A 1 213 ? 10.008 -21.031 -14.664 1 93.38 213 THR A N 1
ATOM 1584 C CA . THR A 1 213 ? 11 -20 -14.945 1 93.38 213 THR A CA 1
ATOM 1585 C C . THR A 1 213 ? 11.977 -20.469 -16.016 1 93.38 213 THR A C 1
ATOM 1587 O O . THR A 1 213 ? 12.445 -19.688 -16.844 1 93.38 213 THR A O 1
ATOM 1590 N N . VAL A 1 214 ? 12.297 -21.781 -16.062 1 95.25 214 VAL A N 1
ATOM 1591 C CA . VAL A 1 214 ? 13.148 -22.328 -17.109 1 95.25 214 VAL A CA 1
ATOM 1592 C C . VAL A 1 214 ? 12.461 -22.156 -18.469 1 95.25 214 VAL A C 1
ATOM 1594 O O . VAL A 1 214 ? 13.055 -21.641 -19.422 1 95.25 214 VAL A O 1
ATOM 1597 N N . GLN A 1 215 ? 11.289 -22.562 -18.484 1 94 215 GLN A N 1
ATOM 1598 C CA . GLN A 1 215 ? 10.516 -22.516 -19.719 1 94 215 GLN A CA 1
ATOM 1599 C C . GLN A 1 215 ? 10.414 -21.094 -20.25 1 94 215 GLN A C 1
ATOM 1601 O O . GLN A 1 215 ? 10.688 -20.844 -21.422 1 94 215 GLN A O 1
ATOM 1606 N N . PHE A 1 216 ? 10.07 -20.188 -19.391 1 94.25 216 PHE A N 1
ATOM 1607 C CA . PHE A 1 216 ? 9.859 -18.812 -19.797 1 94.25 216 PHE A CA 1
ATOM 1608 C C . PHE A 1 216 ? 11.188 -18.141 -20.156 1 94.25 216 PHE A C 1
ATOM 1610 O O . PHE A 1 216 ? 11.25 -17.328 -21.078 1 94.25 216 PHE A O 1
ATOM 1617 N N . PHE A 1 217 ? 12.211 -18.484 -19.438 1 95.44 217 PHE A N 1
ATOM 1618 C CA . PHE A 1 217 ? 13.523 -17.984 -19.812 1 95.44 217 PHE A CA 1
ATOM 1619 C C . PHE A 1 217 ? 13.883 -18.391 -21.234 1 95.44 217 PHE A C 1
ATOM 1621 O O . PHE A 1 217 ? 14.352 -17.562 -22.016 1 95.44 217 PHE A O 1
ATOM 1628 N N . CYS A 1 218 ? 13.641 -19.641 -21.516 1 94.25 218 CYS A N 1
ATOM 1629 C CA . CYS A 1 218 ? 13.969 -20.141 -22.859 1 94.25 218 CYS A CA 1
ATOM 1630 C C . CYS A 1 218 ? 13.203 -19.375 -23.922 1 94.25 218 CYS A C 1
ATOM 1632 O O . CYS A 1 218 ? 13.766 -19 -24.953 1 94.25 218 CYS A O 1
ATOM 1634 N N . GLN A 1 219 ? 12.008 -19.109 -23.656 1 92.69 219 GLN A N 1
ATOM 1635 C CA . GLN A 1 219 ? 11.195 -18.328 -24.578 1 92.69 219 GLN A CA 1
ATOM 1636 C C . GLN A 1 219 ? 11.758 -16.922 -24.766 1 92.69 219 GLN A C 1
ATOM 1638 O O . GLN A 1 219 ? 11.867 -16.422 -25.891 1 92.69 219 GLN A O 1
ATOM 1643 N N . LEU A 1 220 ? 12.125 -16.297 -23.703 1 93.94 220 LEU A N 1
ATOM 1644 C CA . LEU A 1 220 ? 12.664 -14.938 -23.734 1 93.94 220 LEU A CA 1
ATOM 1645 C C . LEU A 1 220 ? 14.031 -14.906 -24.406 1 93.94 220 LEU A C 1
ATOM 1647 O O . LEU A 1 220 ? 14.32 -14 -25.188 1 93.94 220 LEU A O 1
ATOM 1651 N N . ALA A 1 221 ? 14.805 -15.859 -24.047 1 92.62 221 ALA A N 1
ATOM 1652 C CA . ALA A 1 221 ? 16.156 -15.953 -24.609 1 92.62 221 ALA A CA 1
ATOM 1653 C C . ALA A 1 221 ? 16.125 -16.141 -26.109 1 92.62 221 ALA A C 1
ATOM 1655 O O . ALA A 1 221 ? 17 -15.633 -26.828 1 92.62 221 ALA A O 1
ATOM 1656 N N . GLU A 1 222 ? 15.18 -16.906 -26.531 1 90.19 222 GLU A N 1
ATOM 1657 C CA . GLU A 1 222 ? 15.023 -17.078 -27.969 1 90.19 222 GLU A CA 1
ATOM 1658 C C . GLU A 1 222 ? 14.859 -15.742 -28.688 1 90.19 222 GLU A C 1
ATOM 1660 O O . GLU A 1 222 ? 15.43 -15.531 -29.75 1 90.19 222 GLU A O 1
ATOM 1665 N N . LYS A 1 223 ? 14.133 -14.875 -28.094 1 88.5 223 LYS A N 1
ATOM 1666 C CA . LYS A 1 223 ? 13.914 -13.547 -28.672 1 88.5 223 LYS A CA 1
ATOM 1667 C C . LYS A 1 223 ? 15.195 -12.719 -28.656 1 88.5 223 LYS A C 1
ATOM 1669 O O . LYS A 1 223 ? 15.414 -11.891 -29.531 1 88.5 223 LYS A O 1
ATOM 1674 N N . ILE A 1 224 ? 15.93 -12.953 -27.672 1 89.38 224 ILE A N 1
ATOM 1675 C CA . ILE A 1 224 ? 17.156 -12.195 -27.484 1 89.38 224 ILE A CA 1
ATOM 1676 C C . ILE A 1 224 ? 18.219 -12.664 -28.5 1 89.38 224 ILE A C 1
ATOM 1678 O O . ILE A 1 224 ? 18.906 -11.844 -29.109 1 89.38 224 ILE A O 1
ATOM 1682 N N . PHE A 1 225 ? 18.375 -13.984 -28.641 1 86.94 225 PHE A N 1
ATOM 1683 C CA . PHE A 1 225 ? 19.469 -14.547 -29.438 1 86.94 225 PHE A CA 1
ATOM 1684 C C . PHE A 1 225 ? 19.047 -14.734 -30.891 1 86.94 225 PHE A C 1
ATOM 1686 O O . PHE A 1 225 ? 19.891 -14.828 -31.781 1 86.94 225 PHE A O 1
ATOM 1693 N N . SER A 1 226 ? 17.734 -15.195 -31 1 75.12 226 SER A N 1
ATOM 1694 C CA . SER A 1 226 ? 17.281 -15.539 -32.344 1 75.12 226 SER A CA 1
ATOM 1695 C C . SER A 1 226 ? 17.281 -14.32 -33.25 1 75.12 226 SER A C 1
ATOM 1697 O O . SER A 1 226 ? 16.578 -13.344 -33 1 75.12 226 SER A O 1
ATOM 1699 N N . GLY A 1 227 ? 18.484 -13.641 -33.344 1 59.94 227 GLY A N 1
ATOM 1700 C CA . GLY A 1 227 ? 18.406 -12.82 -34.531 1 59.94 227 GLY A CA 1
ATOM 1701 C C . GLY A 1 227 ? 17.578 -13.438 -35.625 1 59.94 227 GLY A C 1
ATOM 1702 O O . GLY A 1 227 ? 16.922 -14.469 -35.438 1 59.94 227 GLY A O 1
ATOM 1703 N N . ASN A 1 228 ? 17.5 -12.938 -36.938 1 50.22 228 ASN A N 1
ATOM 1704 C CA . ASN A 1 228 ? 16.812 -13.352 -38.156 1 50.22 228 ASN A CA 1
ATOM 1705 C C . ASN A 1 228 ? 17.109 -14.805 -38.5 1 50.22 228 ASN A C 1
ATOM 1707 O O . ASN A 1 228 ? 16.891 -15.242 -39.625 1 50.22 228 ASN A O 1
ATOM 1711 N N . SER A 1 229 ? 17.828 -15.594 -37.688 1 52.91 229 SER A N 1
ATOM 1712 C CA . SER A 1 229 ? 18.266 -16.812 -38.344 1 52.91 229 SER A CA 1
ATOM 1713 C C . SER A 1 229 ? 17.297 -17.969 -38.094 1 52.91 229 SER A C 1
ATOM 1715 O O . SER A 1 229 ? 16.625 -17.984 -37.062 1 52.91 229 SER A O 1
ATOM 1717 N N . SER A 1 230 ? 16.859 -18.781 -39.062 1 52.69 230 SER A N 1
ATOM 1718 C CA . SER A 1 230 ? 15.977 -19.922 -39.312 1 52.69 230 SER A CA 1
ATOM 1719 C C . SER A 1 230 ? 16.391 -21.125 -38.469 1 52.69 230 SER A C 1
ATOM 1721 O O . SER A 1 230 ? 15.797 -22.203 -38.562 1 52.69 230 SER A O 1
ATOM 1723 N N . GLU A 1 231 ? 17.453 -21.141 -37.781 1 52.91 231 GLU A N 1
ATOM 1724 C CA . GLU A 1 231 ? 17.906 -22.359 -37.125 1 52.91 231 GLU A CA 1
ATOM 1725 C C . GLU A 1 231 ? 16.969 -22.75 -36 1 52.91 231 GLU A C 1
ATOM 1727 O O . GLU A 1 231 ? 16.203 -21.922 -35.5 1 52.91 231 GLU A O 1
ATOM 1732 N N . ASN A 1 232 ? 16.891 -24.078 -35.688 1 60.38 232 ASN A N 1
ATOM 1733 C CA . ASN A 1 232 ? 16.094 -24.625 -34.594 1 60.38 232 ASN A CA 1
ATOM 1734 C C . ASN A 1 232 ? 16.266 -23.828 -33.312 1 60.38 232 ASN A C 1
ATOM 1736 O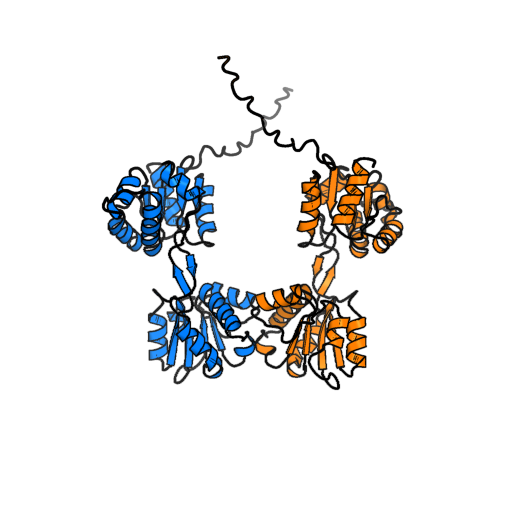 O . ASN A 1 232 ? 17.375 -23.781 -32.75 1 60.38 232 ASN A O 1
ATOM 1740 N N . GLN A 1 233 ? 15.312 -23.094 -32.875 1 61.53 233 GLN A N 1
ATOM 1741 C CA . GLN A 1 233 ? 15.227 -22.047 -31.859 1 61.53 233 GLN A CA 1
ATOM 1742 C C . GLN A 1 233 ? 15.789 -22.516 -30.531 1 61.53 233 GLN A C 1
ATOM 1744 O O . GLN A 1 233 ? 16.531 -21.797 -29.859 1 61.53 233 GLN A O 1
ATOM 1749 N N . LEU A 1 234 ? 15.516 -23.781 -30.125 1 64.69 234 LEU A N 1
ATOM 1750 C CA . LEU A 1 234 ? 15.992 -24.312 -28.844 1 64.69 234 LEU A CA 1
ATOM 1751 C C . LEU A 1 234 ? 17.5 -24.531 -28.875 1 64.69 234 LEU A C 1
ATOM 1753 O O . LEU A 1 234 ? 18.203 -24.25 -27.891 1 64.69 234 LEU A O 1
ATOM 1757 N N . SER A 1 235 ? 17.953 -24.922 -29.984 1 73.62 235 SER A N 1
ATOM 1758 C CA . SER A 1 235 ? 19.375 -25.188 -30.156 1 73.62 235 SER A CA 1
ATOM 1759 C C . SER A 1 235 ? 20.188 -23.891 -30.125 1 73.62 235 SER A C 1
ATOM 1761 O O . SER A 1 235 ? 21.297 -23.875 -29.578 1 73.62 235 SER A O 1
ATOM 1763 N N . VAL A 1 236 ? 19.484 -22.891 -30.438 1 79.88 236 VAL A N 1
ATOM 1764 C CA . VAL A 1 236 ? 20.188 -21.625 -30.5 1 79.88 236 VAL A CA 1
ATOM 1765 C C . VAL A 1 236 ? 20.406 -21.094 -29.078 1 79.88 236 VAL A C 1
ATOM 1767 O O . VAL A 1 236 ? 21.5 -20.609 -28.75 1 79.88 236 VAL A O 1
ATOM 1770 N N . VAL A 1 237 ? 19.453 -21.344 -28.203 1 88.12 237 VAL A N 1
ATOM 1771 C CA . VAL A 1 237 ? 19.547 -20.844 -26.844 1 88.12 237 VAL A CA 1
ATOM 1772 C C . VAL A 1 237 ? 20.625 -21.641 -26.078 1 88.12 237 VAL A C 1
ATOM 1774 O O . VAL A 1 237 ? 21.5 -21.047 -25.453 1 88.12 237 VAL A O 1
ATOM 1777 N N . ALA A 1 238 ? 20.547 -22.891 -26.266 1 86.56 238 ALA A N 1
ATOM 1778 C CA . ALA A 1 238 ? 2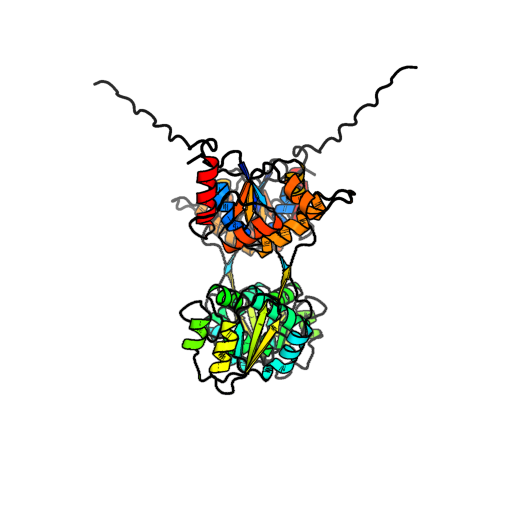1.516 -23.75 -25.578 1 86.56 238 ALA A CA 1
ATOM 1779 C C . ALA A 1 238 ? 22.938 -23.422 -26.031 1 86.56 238 ALA A C 1
ATOM 1781 O O . ALA A 1 238 ? 23.859 -23.359 -25.203 1 86.56 238 ALA A O 1
ATOM 1782 N N . SER A 1 239 ? 23.109 -23.219 -27.281 1 86.69 239 SER A N 1
ATOM 1783 C CA . SER A 1 239 ? 24.422 -22.922 -27.828 1 86.69 239 SER A CA 1
ATOM 1784 C C . SER A 1 239 ? 24.906 -21.547 -27.391 1 86.69 239 SER A C 1
ATOM 1786 O O . SER A 1 239 ? 26.109 -21.344 -27.156 1 86.69 239 SER A O 1
ATOM 1788 N N . SER A 1 240 ? 23.984 -20.703 -27.297 1 89.56 240 SER A N 1
ATOM 1789 C CA . SER A 1 240 ? 24.328 -19.344 -26.906 1 89.56 240 SER A CA 1
ATOM 1790 C C . SER A 1 240 ? 24.703 -19.266 -25.438 1 89.56 240 SER A C 1
ATOM 1792 O O . SER A 1 240 ? 25.312 -18.281 -25 1 89.56 240 SER A O 1
ATOM 1794 N N . LEU A 1 241 ? 24.422 -20.297 -24.766 1 92.75 241 LEU A N 1
ATOM 1795 C CA . LEU A 1 241 ? 24.703 -20.281 -23.344 1 92.75 241 LEU A CA 1
ATOM 1796 C C . LEU A 1 241 ? 25.906 -21.156 -23.016 1 92.75 241 LEU A C 1
ATOM 1798 O O . LEU A 1 241 ? 26.109 -21.531 -21.859 1 92.75 241 LEU A O 1
ATOM 1802 N N . GLU A 1 242 ? 26.594 -21.359 -24.094 1 89.56 242 GLU A N 1
ATOM 1803 C CA . GLU A 1 242 ? 27.828 -22.109 -23.859 1 89.56 242 GLU A CA 1
ATOM 1804 C C . GLU A 1 242 ? 28.766 -21.344 -22.922 1 89.56 242 GLU A C 1
ATOM 1806 O O . GLU A 1 242 ? 28.984 -20.156 -23.094 1 89.56 242 GLU A O 1
ATOM 1811 N N . GLY A 1 243 ? 29.266 -21.906 -21.906 1 91.38 243 GLY A N 1
ATOM 1812 C CA . GLY A 1 243 ? 30.156 -21.281 -20.953 1 91.38 243 GLY A CA 1
ATOM 1813 C C . GLY A 1 243 ? 29.453 -20.688 -19.75 1 91.38 243 GLY A C 1
ATOM 1814 O O . GLY A 1 243 ? 30.094 -20.234 -18.797 1 91.38 243 GLY A O 1
ATOM 1815 N N . VAL A 1 244 ? 28.172 -20.625 -19.844 1 96.56 244 VAL A N 1
ATOM 1816 C CA . VAL A 1 244 ? 27.375 -20.109 -18.734 1 96.56 244 VAL A CA 1
ATOM 1817 C C . VAL A 1 244 ? 26.938 -21.266 -17.828 1 96.56 244 VAL A C 1
ATOM 1819 O O . VAL A 1 244 ? 26.469 -22.297 -18.312 1 96.56 244 VAL A O 1
ATOM 1822 N N . CYS A 1 245 ? 27.125 -21.125 -16.562 1 97.94 245 CYS A N 1
ATOM 1823 C CA . CYS A 1 245 ? 26.688 -22.141 -15.609 1 97.94 245 CYS A CA 1
ATOM 1824 C C . CYS A 1 245 ? 25.172 -22.094 -15.43 1 97.94 245 CYS A C 1
ATOM 1826 O O . CYS A 1 245 ? 24.594 -21.031 -15.188 1 97.94 245 CYS A O 1
ATOM 1828 N N . ILE A 1 246 ? 24.547 -23.25 -15.602 1 98.19 246 ILE A N 1
ATOM 1829 C CA . ILE A 1 246 ? 23.109 -23.375 -15.367 1 98.19 246 ILE A CA 1
ATOM 1830 C C . ILE A 1 246 ? 22.859 -23.953 -13.977 1 98.19 246 ILE A C 1
ATOM 1832 O O . ILE A 1 246 ? 23.203 -25.109 -13.711 1 98.19 246 ILE A O 1
ATOM 1836 N N . ALA A 1 247 ? 22.266 -23.141 -13.078 1 98.38 247 ALA A N 1
ATOM 1837 C CA . ALA A 1 247 ? 22.078 -23.531 -11.688 1 98.38 247 ALA A CA 1
ATOM 1838 C C . ALA A 1 247 ? 20.594 -23.703 -11.367 1 98.38 247 ALA A C 1
ATOM 1840 O O . ALA A 1 247 ? 19.781 -22.828 -11.703 1 98.38 247 ALA A O 1
ATOM 1841 N N . SER A 1 248 ? 20.297 -24.797 -10.711 1 97.94 248 SER A N 1
ATOM 1842 C CA . SER A 1 248 ? 18.906 -25.156 -10.406 1 97.94 248 SER A CA 1
ATOM 1843 C C . SER A 1 248 ? 18.703 -25.344 -8.914 1 97.94 248 SER A C 1
ATOM 1845 O O . SER A 1 248 ? 19.594 -25.859 -8.219 1 97.94 248 SER A O 1
ATOM 1847 N N . ILE A 1 249 ? 17.516 -25 -8.477 1 96.19 249 ILE A N 1
ATOM 1848 C CA . ILE A 1 249 ? 17.219 -25.016 -7.047 1 96.19 249 ILE A CA 1
ATOM 1849 C C . ILE A 1 249 ? 16.938 -26.453 -6.605 1 96.19 249 ILE A C 1
ATOM 1851 O O . ILE A 1 249 ? 17.047 -26.781 -5.422 1 96.19 249 ILE A O 1
ATOM 1855 N N . GLY A 1 250 ? 16.531 -27.328 -7.57 1 96.56 250 GLY A N 1
ATOM 1856 C CA . GLY A 1 250 ? 16.188 -28.688 -7.188 1 96.56 250 GLY A CA 1
ATOM 1857 C C . GLY A 1 250 ? 15.898 -29.578 -8.375 1 96.56 250 GLY A C 1
ATOM 1858 O O . GLY A 1 250 ? 16 -29.156 -9.531 1 96.56 250 GLY A O 1
ATOM 1859 N N . PRO A 1 251 ? 15.461 -30.859 -8.016 1 95.88 251 PRO A N 1
ATOM 1860 C CA . PRO A 1 251 ? 15.398 -31.906 -9.039 1 95.88 251 PRO A CA 1
ATOM 1861 C C . PRO A 1 251 ? 14.352 -31.625 -10.109 1 95.88 251 PRO A C 1
ATOM 1863 O O . PRO A 1 251 ? 14.586 -31.875 -11.289 1 95.88 251 PRO A O 1
ATOM 1866 N N . GLN A 1 252 ? 13.164 -31.172 -9.727 1 94.75 252 GLN A N 1
ATOM 1867 C CA . GLN A 1 252 ? 12.125 -30.891 -10.711 1 94.75 252 GLN A CA 1
ATOM 1868 C C . GLN A 1 252 ? 12.578 -29.812 -11.688 1 94.75 252 GLN A C 1
ATOM 1870 O O . GLN A 1 252 ? 12.375 -29.938 -12.898 1 94.75 252 GLN A O 1
ATOM 1875 N N . THR A 1 253 ? 13.133 -28.812 -11.148 1 96 253 THR A N 1
ATOM 1876 C CA . THR A 1 253 ? 13.656 -27.734 -11.969 1 96 253 THR A CA 1
ATOM 1877 C C . THR A 1 253 ? 14.812 -28.234 -12.836 1 96 253 THR A C 1
ATOM 1879 O O . THR A 1 253 ? 14.891 -27.891 -14.023 1 96 253 THR A O 1
ATOM 1882 N N . SER A 1 254 ? 15.648 -29.016 -12.273 1 97.94 254 SER A N 1
ATOM 1883 C CA . SER A 1 254 ? 16.766 -29.594 -13.008 1 97.94 254 SER A CA 1
ATOM 1884 C C . SER A 1 254 ? 16.281 -30.422 -14.195 1 97.94 254 SER A C 1
ATOM 1886 O O . SER A 1 254 ? 16.875 -30.391 -15.273 1 97.94 254 SER A O 1
ATOM 1888 N N . HIS A 1 255 ? 15.305 -31.172 -13.945 1 97.69 255 HIS A N 1
ATOM 1889 C CA . HIS A 1 255 ? 14.734 -31.969 -15.023 1 97.69 255 HIS A CA 1
ATOM 1890 C C . HIS A 1 255 ? 14.328 -31.078 -16.203 1 97.69 255 HIS A C 1
ATOM 1892 O O . HIS A 1 255 ? 14.641 -31.391 -17.359 1 97.69 255 HIS A O 1
ATOM 1898 N N . THR A 1 256 ? 13.68 -30 -15.906 1 96.31 256 THR A N 1
ATOM 1899 C CA . THR A 1 256 ? 13.258 -29.078 -16.953 1 96.31 256 THR A CA 1
ATOM 1900 C C . THR A 1 256 ? 14.461 -28.438 -17.641 1 96.31 256 THR A C 1
ATOM 1902 O O . THR A 1 256 ? 14.469 -28.25 -18.859 1 96.31 256 THR A O 1
ATOM 1905 N N . CYS A 1 257 ? 15.477 -28.109 -16.906 1 96.94 257 CYS A N 1
ATOM 1906 C CA . CYS A 1 257 ? 16.703 -27.578 -17.484 1 96.94 257 CYS A CA 1
ATOM 1907 C C . CYS A 1 257 ? 17.312 -28.547 -18.484 1 96.94 257 CYS A C 1
ATOM 1909 O O . CYS A 1 257 ? 17.672 -28.156 -19.594 1 96.94 257 CYS A O 1
ATOM 1911 N N . ARG A 1 258 ? 17.406 -29.781 -18.094 1 96.56 258 ARG A N 1
ATOM 1912 C CA . ARG A 1 258 ? 17.984 -30.797 -18.969 1 96.56 258 ARG A CA 1
ATOM 1913 C C . ARG A 1 258 ? 17.156 -30.953 -20.234 1 96.56 258 ARG A C 1
ATOM 1915 O O . ARG A 1 258 ? 17.703 -31.109 -21.328 1 96.56 258 ARG A O 1
ATOM 1922 N N . SER A 1 259 ? 15.875 -30.891 -20.047 1 95.62 259 SER A N 1
ATOM 1923 C CA . SER A 1 259 ? 14.969 -31.062 -21.172 1 95.62 259 SER A CA 1
ATOM 1924 C C . SER A 1 259 ? 15.055 -29.891 -22.141 1 95.62 259 SER A C 1
ATOM 1926 O O . SER A 1 259 ? 15.047 -30.094 -23.359 1 95.62 259 SER A O 1
ATOM 1928 N N . LEU A 1 260 ? 15.203 -28.641 -21.672 1 94.12 260 LEU A N 1
ATOM 1929 C CA . LEU A 1 260 ? 15.055 -27.469 -22.531 1 94.12 260 LEU A CA 1
ATOM 1930 C C . LEU A 1 260 ? 16.406 -26.844 -22.828 1 94.12 260 LEU A C 1
ATOM 1932 O O . LEU A 1 260 ? 16.594 -26.234 -23.891 1 94.12 260 LEU A O 1
ATOM 1936 N N . LEU A 1 261 ? 17.344 -27 -21.906 1 94.56 261 LEU A N 1
ATOM 1937 C CA . LEU A 1 261 ? 18.641 -26.359 -22.078 1 94.56 261 LEU A CA 1
ATOM 1938 C C . LEU A 1 261 ? 19.734 -27.391 -22.312 1 94.56 261 LEU A C 1
ATOM 1940 O O . LEU A 1 261 ? 20.891 -27.047 -22.578 1 94.56 261 LEU A O 1
ATOM 1944 N N . GLY A 1 262 ? 19.406 -28.594 -22.094 1 93.5 262 GLY A N 1
ATOM 1945 C CA . GLY A 1 262 ? 20.297 -29.703 -22.406 1 93.5 262 GLY A CA 1
ATOM 1946 C C . GLY A 1 262 ? 21.188 -30.094 -21.234 1 93.5 262 GLY A C 1
ATOM 1947 O O . GLY A 1 262 ? 21.875 -31.125 -21.297 1 93.5 262 GLY A O 1
ATOM 1948 N N . ARG A 1 263 ? 21.203 -29.328 -20.203 1 94.62 263 ARG A N 1
ATOM 1949 C CA . ARG A 1 263 ? 22.109 -29.641 -19.094 1 94.62 263 ARG A CA 1
ATOM 1950 C C . ARG A 1 263 ? 21.734 -28.875 -17.844 1 94.62 263 ARG A C 1
ATOM 1952 O O . ARG A 1 263 ? 20.906 -27.969 -17.875 1 94.62 263 ARG A O 1
ATOM 1959 N N . VAL A 1 264 ? 22.312 -29.234 -16.719 1 97.44 264 VAL A N 1
ATOM 1960 C CA . VAL A 1 264 ? 22.359 -28.547 -15.43 1 97.44 264 VAL A CA 1
ATOM 1961 C C . VAL A 1 264 ? 23.766 -28.672 -14.82 1 97.44 264 VAL A C 1
ATOM 1963 O O . VAL A 1 264 ? 24.312 -29.781 -14.766 1 97.44 264 VAL A O 1
ATOM 1966 N N . ASP A 1 265 ? 24.297 -27.578 -14.43 1 97.81 265 ASP A N 1
ATOM 1967 C CA . ASP A 1 265 ? 25.672 -27.609 -13.945 1 97.81 265 ASP A CA 1
ATOM 1968 C C . ASP A 1 265 ? 25.719 -27.625 -12.414 1 97.81 265 ASP A C 1
ATOM 1970 O O . ASP A 1 265 ? 26.625 -28.203 -11.828 1 97.81 265 ASP A O 1
ATOM 1974 N N . VAL A 1 266 ? 24.812 -26.938 -11.805 1 97.94 266 VAL A N 1
ATOM 1975 C CA . VAL A 1 266 ? 24.75 -26.844 -10.344 1 97.94 266 VAL A CA 1
ATOM 1976 C C . VAL A 1 266 ? 23.328 -27.078 -9.875 1 97.94 266 VAL A C 1
ATOM 1978 O O . VAL A 1 266 ? 22.375 -26.531 -10.438 1 97.94 266 VAL A O 1
ATOM 1981 N N . GLU A 1 267 ? 23.172 -27.938 -8.953 1 98 267 GLU A N 1
ATOM 1982 C CA . GLU A 1 267 ? 21.891 -28.172 -8.289 1 98 267 GLU A CA 1
ATOM 1983 C C . GLU A 1 267 ? 22.016 -28.047 -6.773 1 98 267 GLU A C 1
ATOM 1985 O O . GLU A 1 267 ? 22.938 -28.609 -6.176 1 98 267 GLU A O 1
ATOM 1990 N N . ALA A 1 268 ? 21.125 -27.297 -6.23 1 97.31 268 ALA A N 1
ATOM 1991 C CA . ALA A 1 268 ? 21.172 -27.109 -4.781 1 97.31 268 ALA A CA 1
ATOM 1992 C C . ALA A 1 268 ? 20.953 -28.438 -4.055 1 97.31 268 ALA A C 1
ATOM 1994 O O . ALA A 1 268 ? 20.188 -29.281 -4.52 1 97.31 268 ALA A O 1
ATOM 1995 N N . GLN A 1 269 ? 21.625 -28.578 -2.947 1 95.38 269 GLN A N 1
ATOM 1996 C CA . GLN A 1 269 ? 21.422 -29.734 -2.094 1 95.38 269 GLN A CA 1
ATOM 1997 C C . GLN A 1 269 ? 20.203 -29.562 -1.204 1 95.38 269 GLN A C 1
ATOM 1999 O O . GLN A 1 269 ? 19.406 -30.484 -1.017 1 95.38 269 GLN A O 1
ATOM 2004 N N . GLU A 1 270 ? 20.188 -28.391 -0.629 1 94.5 270 GLU A N 1
ATOM 2005 C CA . GLU A 1 270 ? 18.953 -27.953 0.015 1 94.5 270 GLU A CA 1
ATOM 2006 C C . GLU A 1 270 ? 18.078 -27.141 -0.944 1 94.5 270 GLU A C 1
ATOM 2008 O O . GLU A 1 270 ? 18.531 -26.141 -1.506 1 94.5 270 GLU A O 1
ATOM 2013 N N . TYR A 1 271 ? 16.906 -27.562 -1.117 1 92.75 271 TYR A N 1
ATOM 2014 C CA . TYR A 1 271 ? 16.062 -27 -2.174 1 92.75 271 TYR A CA 1
ATOM 2015 C C . TYR A 1 271 ? 15.492 -25.656 -1.759 1 92.75 271 TYR A C 1
ATOM 2017 O O . TYR A 1 271 ? 14.266 -25.469 -1.731 1 92.75 271 TYR A O 1
ATOM 2025 N N . THR A 1 272 ? 16.344 -24.703 -1.301 1 91.62 272 THR A N 1
ATOM 2026 C CA . THR A 1 272 ? 16.047 -23.328 -0.902 1 91.62 272 THR A CA 1
ATOM 2027 C C . THR A 1 272 ? 16.969 -22.344 -1.617 1 91.62 272 THR A C 1
ATOM 2029 O O . THR A 1 272 ? 17.938 -22.75 -2.262 1 91.62 272 THR A O 1
ATOM 2032 N N . LEU A 1 273 ? 16.578 -21.156 -1.528 1 93.06 273 LEU A N 1
ATOM 2033 C CA . LEU A 1 273 ? 17.438 -20.125 -2.125 1 93.06 273 LEU A CA 1
ATOM 2034 C C . LEU A 1 273 ? 18.781 -20.047 -1.41 1 93.06 273 LEU A C 1
ATOM 2036 O O . LEU A 1 273 ? 19.797 -19.781 -2.039 1 93.06 273 LEU A O 1
ATOM 2040 N N . GLU A 1 274 ? 18.703 -20.234 -0.131 1 93.94 274 GLU A N 1
ATOM 2041 C CA . GLU A 1 274 ? 19.953 -20.328 0.625 1 93.94 274 GLU A CA 1
ATOM 2042 C C . GLU A 1 274 ? 20.797 -21.5 0.149 1 93.94 274 GLU A C 1
ATOM 2044 O O . GLU A 1 274 ? 22.016 -21.375 0.001 1 93.94 274 GLU A O 1
ATOM 2049 N N . GLY A 1 275 ? 20.062 -22.594 -0.051 1 96 275 GLY A N 1
ATOM 2050 C CA . GLY A 1 275 ? 20.75 -23.766 -0.578 1 96 275 GLY A CA 1
ATOM 2051 C C . GLY A 1 275 ? 21.359 -23.531 -1.952 1 96 275 GLY A C 1
ATOM 2052 O O . GLY A 1 275 ? 22.469 -23.969 -2.232 1 96 275 GLY A O 1
ATOM 2053 N N . LEU A 1 276 ? 20.656 -22.891 -2.779 1 96.62 276 LEU A N 1
ATOM 2054 C CA . LEU A 1 276 ? 21.141 -22.562 -4.113 1 96.62 276 LEU A CA 1
ATOM 2055 C C . LEU A 1 276 ? 22.359 -21.625 -4.031 1 96.62 276 LEU A C 1
ATOM 2057 O O . LEU A 1 276 ? 23.328 -21.812 -4.758 1 96.62 276 LEU A O 1
ATOM 2061 N N . THR A 1 277 ? 22.297 -20.656 -3.133 1 96.88 277 THR A N 1
ATOM 2062 C CA . THR A 1 277 ? 23.422 -19.766 -2.914 1 96.88 277 THR A CA 1
ATOM 2063 C C . THR A 1 277 ? 24.656 -20.547 -2.471 1 96.88 277 THR A C 1
ATOM 2065 O O . THR A 1 277 ? 25.75 -20.328 -3.002 1 96.88 277 THR A O 1
ATOM 2068 N N . ALA A 1 278 ? 24.422 -21.438 -1.563 1 97 278 ALA A N 1
ATOM 2069 C CA . ALA A 1 278 ? 25.516 -22.266 -1.066 1 97 278 ALA A CA 1
ATOM 2070 C C . ALA A 1 278 ? 26.125 -23.094 -2.188 1 97 278 ALA A C 1
ATOM 2072 O O . ALA A 1 278 ? 27.359 -23.234 -2.271 1 97 278 ALA A O 1
ATOM 2073 N N . ALA A 1 279 ? 25.312 -23.672 -2.965 1 97.62 279 ALA A N 1
ATOM 2074 C CA . ALA A 1 279 ? 25.781 -24.484 -4.086 1 97.62 279 ALA A CA 1
ATOM 2075 C C . ALA A 1 279 ? 26.625 -23.641 -5.051 1 97.62 279 ALA A C 1
ATOM 2077 O O . ALA A 1 279 ? 27.625 -24.125 -5.578 1 97.62 279 ALA A O 1
ATOM 2078 N N . LEU A 1 280 ? 26.234 -22.438 -5.277 1 97.81 280 LEU A N 1
ATOM 2079 C CA . LEU A 1 280 ? 26.953 -21.547 -6.176 1 97.81 280 LEU A CA 1
ATOM 2080 C C . LEU A 1 280 ? 28.312 -21.141 -5.586 1 97.81 280 LEU A C 1
ATOM 2082 O O . LEU A 1 280 ? 29.297 -21 -6.312 1 97.81 280 LEU A O 1
ATOM 2086 N N . ILE A 1 281 ? 28.281 -20.891 -4.328 1 96.94 281 ILE A N 1
ATOM 2087 C CA . ILE A 1 281 ? 29.531 -20.578 -3.65 1 96.94 281 ILE A CA 1
ATOM 2088 C C . ILE A 1 281 ? 30.516 -21.734 -3.811 1 96.94 281 ILE A C 1
ATOM 2090 O O . ILE A 1 281 ? 31.688 -21.516 -4.129 1 96.94 281 ILE A O 1
ATOM 2094 N N . LYS A 1 282 ? 30.031 -22.938 -3.598 1 96.62 282 LYS A N 1
ATOM 2095 C CA . LYS A 1 282 ? 30.859 -24.109 -3.775 1 96.62 282 LYS A CA 1
ATOM 2096 C C . LYS A 1 282 ? 31.375 -24.219 -5.207 1 96.62 282 LYS A C 1
ATOM 2098 O O . LYS A 1 282 ? 32.562 -24.531 -5.43 1 96.62 282 LYS A O 1
ATOM 2103 N N . TRP A 1 283 ? 30.5 -24 -6.129 1 96.56 283 TRP A N 1
ATOM 2104 C CA . TRP A 1 283 ? 30.859 -24.016 -7.543 1 96.56 283 TRP A CA 1
ATOM 2105 C C . TRP A 1 283 ? 31.969 -23.016 -7.848 1 96.56 283 TRP A C 1
ATOM 2107 O O . TRP A 1 283 ? 32.938 -23.344 -8.539 1 96.56 283 TRP A O 1
ATOM 2117 N N . ALA A 1 284 ? 31.875 -21.812 -7.344 1 95.56 284 ALA A N 1
ATOM 2118 C CA . ALA A 1 284 ? 32.781 -20.719 -7.656 1 95.56 284 ALA A CA 1
ATOM 2119 C C . ALA A 1 284 ? 34.156 -20.938 -6.984 1 95.56 284 ALA A C 1
ATOM 2121 O O . ALA A 1 284 ? 35.188 -20.5 -7.5 1 95.56 284 ALA A O 1
ATOM 2122 N N . THR A 1 285 ? 34.125 -21.547 -5.867 1 91.94 285 THR A N 1
ATOM 2123 C CA . THR A 1 285 ? 35.344 -21.719 -5.105 1 91.94 285 THR A CA 1
ATOM 2124 C C . THR A 1 285 ? 36 -23.078 -5.406 1 91.94 285 THR A C 1
ATOM 2126 O O . THR A 1 285 ? 37.125 -23.328 -5.008 1 91.94 285 THR A O 1
ATOM 2129 N N . GLY A 1 286 ? 35.469 -23.906 -6.227 1 85.81 286 GLY A N 1
ATOM 2130 C CA . GLY A 1 286 ? 36 -25.219 -6.551 1 85.81 286 GLY A CA 1
ATOM 2131 C C . GLY A 1 286 ? 35.938 -26.203 -5.391 1 85.81 286 GLY A C 1
ATOM 2132 O O . GLY A 1 286 ? 36.75 -27.125 -5.309 1 85.81 286 GLY A O 1
ATOM 2133 N N . SER A 1 287 ? 35.125 -25.953 -4.434 1 72.31 287 SER A N 1
ATOM 2134 C CA . SER A 1 287 ? 35.031 -26.812 -3.258 1 72.31 287 SER A CA 1
ATOM 2135 C C . SER A 1 287 ? 33.844 -27.766 -3.352 1 72.31 287 SER A C 1
ATOM 2137 O O . SER A 1 287 ? 32.844 -27.469 -4.027 1 72.31 287 SER A O 1
ATOM 2139 N N . MET B 1 1 ? 39.719 20.234 -53.719 1 25.45 1 MET B N 1
ATOM 2140 C CA . MET B 1 1 ? 38.5 20.25 -52.906 1 25.45 1 MET B CA 1
ATOM 2141 C C . MET B 1 1 ? 38.844 19.953 -51.438 1 25.45 1 MET B C 1
ATOM 2143 O O . MET B 1 1 ? 39.406 18.906 -51.125 1 25.45 1 MET B O 1
ATOM 2147 N N . ALA B 1 2 ? 39.062 21.062 -50.625 1 31.72 2 ALA B N 1
ATOM 2148 C CA . ALA B 1 2 ? 39.438 21.266 -49.219 1 31.72 2 ALA B CA 1
ATOM 2149 C C . ALA B 1 2 ? 38.469 20.531 -48.281 1 31.72 2 ALA B C 1
ATOM 2151 O O . ALA B 1 2 ? 37.25 20.703 -48.406 1 31.72 2 ALA B O 1
ATOM 2152 N N . SER B 1 3 ? 38.844 19.359 -47.719 1 27.47 3 SER B N 1
ATOM 2153 C CA . SER B 1 3 ? 38.281 18.391 -46.781 1 27.47 3 SER B CA 1
ATOM 2154 C C . SER B 1 3 ? 37.875 19.062 -45.469 1 27.47 3 SER B C 1
ATOM 2156 O O . SER B 1 3 ? 38.75 19.422 -44.656 1 27.47 3 SER B O 1
ATOM 2158 N N . ASN B 1 4 ? 36.969 20.047 -45.438 1 31.48 4 ASN B N 1
ATOM 2159 C CA . ASN B 1 4 ? 36.5 20.766 -44.25 1 31.48 4 ASN B CA 1
ATOM 2160 C C . ASN B 1 4 ? 35.875 19.828 -43.219 1 31.48 4 ASN B C 1
ATOM 2162 O O . ASN B 1 4 ? 34.75 19.359 -43.406 1 31.48 4 ASN B O 1
ATOM 2166 N N . LEU B 1 5 ? 36.625 18.875 -42.594 1 31.97 5 LEU B N 1
ATOM 2167 C CA . LEU B 1 5 ? 36.281 17.938 -41.531 1 31.97 5 LEU B CA 1
ATOM 2168 C C . LEU B 1 5 ? 35.5 18.641 -40.406 1 31.97 5 LEU B C 1
ATOM 2170 O O . LEU B 1 5 ? 35.781 19.812 -40.125 1 31.97 5 LEU B O 1
ATOM 2174 N N . SER B 1 6 ? 34.312 18.031 -39.906 1 30.62 6 SER B N 1
ATOM 2175 C CA . SER B 1 6 ? 33.156 18.188 -39.031 1 30.62 6 SER B CA 1
ATOM 2176 C C . SER B 1 6 ? 33.594 18.484 -37.594 1 30.62 6 SER B C 1
ATOM 2178 O O . SER B 1 6 ? 34.406 17.781 -37.031 1 30.62 6 SER B O 1
ATOM 2180 N N . SER B 1 7 ? 33.562 19.75 -37.094 1 34.53 7 SER B N 1
ATOM 2181 C CA . SER B 1 7 ? 33.719 20.281 -35.75 1 34.53 7 SER B CA 1
ATOM 2182 C C . SER B 1 7 ? 32.812 19.578 -34.75 1 34.53 7 SER B C 1
ATOM 2184 O O . SER B 1 7 ? 31.578 19.516 -34.969 1 34.53 7 SER B O 1
ATOM 2186 N N . SER B 1 8 ? 33.219 18.453 -34.094 1 31.92 8 SER B N 1
ATOM 2187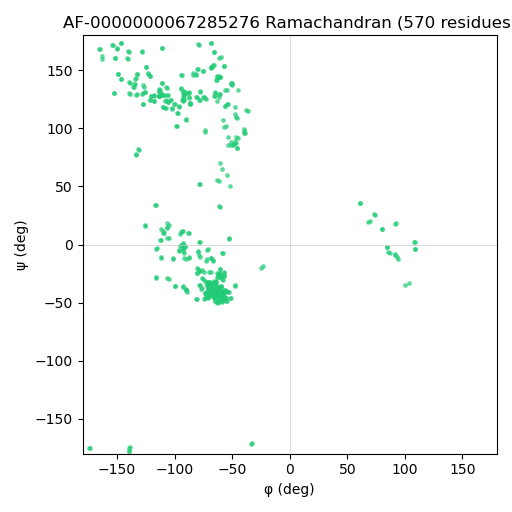 C CA . SER B 1 8 ? 32.562 17.734 -33 1 31.92 8 SER B CA 1
ATOM 2188 C C . SER B 1 8 ? 32.062 18.688 -31.922 1 31.92 8 SER B C 1
ATOM 2190 O O . SER B 1 8 ? 32.844 19.438 -31.312 1 31.92 8 SER B O 1
ATOM 2192 N N . HIS B 1 9 ? 30.891 19.312 -32.062 1 32.62 9 HIS B N 1
ATOM 2193 C CA . HIS B 1 9 ? 30.219 20.109 -31.047 1 32.62 9 HIS B CA 1
ATOM 2194 C C . HIS B 1 9 ? 30.062 19.328 -29.75 1 32.62 9 HIS B C 1
ATOM 2196 O O . HIS B 1 9 ? 29.391 18.297 -29.719 1 32.62 9 HIS B O 1
ATOM 2202 N N . SER B 1 10 ? 31.031 19.312 -28.875 1 33.41 10 SER B N 1
ATOM 2203 C CA . SER B 1 10 ? 31 18.797 -27.5 1 33.41 10 SER B CA 1
ATOM 2204 C C . SER B 1 10 ? 29.75 19.281 -26.766 1 33.41 10 SER B C 1
ATOM 2206 O O . SER B 1 10 ? 29.516 20.484 -26.672 1 33.41 10 SER B O 1
ATOM 2208 N N . ILE B 1 11 ? 28.641 18.672 -26.812 1 34.12 11 ILE B N 1
ATOM 2209 C CA . ILE B 1 11 ? 27.484 18.984 -25.984 1 34.12 11 ILE B CA 1
ATOM 2210 C C . ILE B 1 11 ? 27.922 19.156 -24.531 1 34.12 11 ILE B C 1
ATOM 2212 O O . ILE B 1 11 ? 28.438 18.219 -23.922 1 34.12 11 ILE B O 1
ATOM 2216 N N . ALA B 1 12 ? 28.25 20.359 -24.047 1 33.44 12 ALA B N 1
ATOM 2217 C CA . ALA B 1 12 ? 28.578 20.719 -22.672 1 33.44 12 ALA B CA 1
ATOM 2218 C C . ALA B 1 12 ? 27.562 20.172 -21.703 1 33.44 12 ALA B C 1
ATOM 2220 O O . ALA B 1 12 ? 26.359 20.453 -21.812 1 33.44 12 ALA B O 1
ATOM 2221 N N . VAL B 1 13 ? 27.578 19.031 -21.188 1 37.19 13 VAL B N 1
ATOM 2222 C CA . VAL B 1 13 ? 26.812 18.641 -20 1 37.19 13 VAL B CA 1
ATOM 2223 C C . VAL B 1 13 ? 26.828 19.766 -18.984 1 37.19 13 VAL B C 1
ATOM 2225 O O . VAL B 1 13 ? 27.906 20.234 -18.578 1 37.19 13 VAL B O 1
ATOM 2228 N N . PRO B 1 14 ? 25.812 20.656 -18.859 1 39.5 14 PRO B N 1
ATOM 2229 C CA . PRO B 1 14 ? 25.938 21.734 -17.891 1 39.5 14 PRO B CA 1
ATOM 2230 C C . PRO B 1 14 ? 26.609 21.297 -16.594 1 39.5 14 PRO B C 1
ATOM 2232 O O . PRO B 1 14 ? 26.266 20.234 -16.047 1 39.5 14 PRO B O 1
ATOM 2235 N N . THR B 1 15 ? 27.781 21.391 -16.25 1 42.25 15 THR B N 1
ATOM 2236 C CA . THR B 1 15 ? 28.484 21.109 -15.008 1 42.25 15 THR B CA 1
ATOM 2237 C C . THR B 1 15 ? 27.641 21.5 -13.797 1 42.25 15 THR B C 1
ATOM 2239 O O . THR B 1 15 ? 26.922 22.5 -13.828 1 42.25 15 THR B O 1
ATOM 2242 N N . ALA B 1 16 ? 27.141 20.594 -12.812 1 49.59 16 ALA B N 1
ATOM 2243 C CA . ALA B 1 16 ? 26.5 20.781 -11.516 1 49.59 16 ALA B CA 1
ATOM 2244 C C . ALA B 1 16 ? 26.875 22.125 -10.898 1 49.59 16 ALA B C 1
ATOM 2246 O O . ALA B 1 16 ? 26.125 22.688 -10.102 1 49.59 16 ALA B O 1
ATOM 2247 N N . SER B 1 17 ? 27.969 22.812 -11.273 1 63.91 17 SER B N 1
ATOM 2248 C CA . SER B 1 17 ? 28.562 23.969 -10.609 1 63.91 17 SER B CA 1
ATOM 2249 C C . SER B 1 17 ? 27.781 25.25 -10.906 1 63.91 17 SER B C 1
ATOM 2251 O O . SER B 1 17 ? 27.969 26.25 -10.227 1 63.91 17 SER B O 1
ATOM 2253 N N . HIS B 1 18 ? 26.672 25.25 -11.648 1 80.19 18 HIS B N 1
ATOM 2254 C CA . HIS B 1 18 ? 26.109 26.531 -12.055 1 80.19 18 HIS B CA 1
ATOM 2255 C C . HIS B 1 18 ? 24.641 26.641 -11.648 1 80.19 18 HIS B C 1
ATOM 2257 O O . HIS B 1 18 ? 23.938 27.547 -12.078 1 80.19 18 HIS B O 1
ATOM 2263 N N . LEU B 1 19 ? 24.266 25.797 -10.758 1 89.75 19 LEU B N 1
ATOM 2264 C CA . LEU B 1 19 ? 22.859 25.906 -10.367 1 89.75 19 LEU B CA 1
ATOM 2265 C C . LEU B 1 19 ? 22.672 26.969 -9.289 1 89.75 19 LEU B C 1
ATOM 2267 O O . LEU B 1 19 ? 23.578 27.188 -8.469 1 89.75 19 LEU B O 1
ATOM 2271 N N . PRO B 1 20 ? 21.578 27.609 -9.359 1 94.25 20 PRO B N 1
ATOM 2272 C CA . PRO B 1 20 ? 21.391 28.812 -8.555 1 94.25 20 PRO B CA 1
ATOM 2273 C C . PRO B 1 20 ? 21.562 28.562 -7.055 1 94.25 20 PRO B C 1
ATOM 2275 O O . PRO B 1 20 ? 21.984 29.453 -6.316 1 94.25 20 PRO B O 1
ATOM 2278 N N . LEU B 1 21 ? 21.25 27.391 -6.617 1 97.06 21 LEU B N 1
ATOM 2279 C CA . LEU B 1 21 ? 21.328 27.141 -5.184 1 97.06 21 LEU B CA 1
ATOM 2280 C C . LEU B 1 21 ? 22.531 26.266 -4.84 1 97.06 21 LEU B C 1
ATOM 2282 O O . LEU B 1 21 ? 22.578 25.672 -3.762 1 97.06 21 LEU B O 1
ATOM 2286 N N . ASN B 1 22 ? 23.391 26.172 -5.77 1 95.12 22 ASN B N 1
ATOM 2287 C CA . ASN B 1 22 ? 24.609 25.406 -5.535 1 95.12 22 ASN B CA 1
ATOM 2288 C C . ASN B 1 22 ? 25.344 25.891 -4.301 1 95.12 22 ASN B C 1
ATOM 2290 O O . ASN B 1 22 ? 25.531 27.094 -4.117 1 95.12 22 ASN B O 1
ATOM 2294 N N . GLY B 1 23 ? 25.75 24.906 -3.455 1 94.5 23 GLY B N 1
ATOM 2295 C CA . GLY B 1 23 ? 26.531 25.219 -2.264 1 94.5 23 GLY B CA 1
ATOM 2296 C C . GLY B 1 23 ? 25.656 25.594 -1.073 1 94.5 23 GLY B C 1
ATOM 2297 O O . GLY B 1 23 ? 26.172 25.828 0.023 1 94.5 23 GLY B O 1
ATOM 2298 N N . LYS B 1 24 ? 24.406 25.719 -1.271 1 96.81 24 LYS B N 1
ATOM 2299 C CA . LYS B 1 24 ? 23.5 26.047 -0.179 1 96.81 24 LYS B CA 1
ATOM 2300 C C . LYS B 1 24 ? 22.922 24.797 0.46 1 96.81 24 LYS B C 1
ATOM 2302 O O . LYS B 1 24 ? 22.453 23.891 -0.241 1 96.81 24 LYS B O 1
ATOM 2307 N N . THR B 1 25 ? 23 24.719 1.743 1 97.69 25 THR B N 1
ATOM 2308 C CA . THR B 1 25 ? 22.344 23.672 2.51 1 97.69 25 THR B CA 1
ATOM 2309 C C . THR B 1 25 ? 21 24.156 3.041 1 97.69 25 THR B C 1
ATOM 2311 O O . THR B 1 25 ? 20.938 25.109 3.824 1 97.69 25 THR B O 1
ATOM 2314 N N . ILE B 1 26 ? 19.953 23.5 2.627 1 97.69 26 ILE B N 1
ATOM 2315 C CA . ILE B 1 26 ? 18.609 23.953 2.955 1 97.69 26 ILE B CA 1
ATOM 2316 C C . ILE B 1 26 ? 17.906 22.891 3.795 1 97.69 26 ILE B C 1
ATOM 2318 O O . ILE B 1 26 ? 17.828 21.719 3.404 1 97.69 26 ILE B O 1
ATOM 2322 N N . LEU B 1 27 ? 17.453 23.312 4.977 1 97 27 LEU B N 1
ATOM 2323 C CA . LEU B 1 27 ? 16.672 22.453 5.859 1 97 27 LEU B CA 1
ATOM 2324 C C . LEU B 1 27 ? 15.188 22.516 5.516 1 97 27 LEU B C 1
ATOM 2326 O O . LEU B 1 27 ? 14.594 23.594 5.5 1 97 27 LEU B O 1
ATOM 2330 N N . VAL B 1 28 ? 14.648 21.375 5.188 1 95.69 28 VAL B N 1
ATOM 2331 C CA . VAL B 1 28 ? 13.234 21.266 4.859 1 95.69 28 VAL B CA 1
ATOM 2332 C C . VAL B 1 28 ? 12.477 20.641 6.039 1 95.69 28 VAL B C 1
ATOM 2334 O O . VAL B 1 28 ? 12.789 19.531 6.473 1 95.69 28 VAL B O 1
ATOM 2337 N N . THR B 1 29 ? 11.453 21.375 6.508 1 93.38 29 THR B N 1
ATOM 2338 C CA . THR B 1 29 ? 10.812 21 7.762 1 93.38 29 THR B CA 1
ATOM 2339 C C . THR B 1 29 ? 9.453 20.344 7.496 1 93.38 29 THR B C 1
ATOM 2341 O O . THR B 1 29 ? 8.703 20.062 8.43 1 93.38 29 THR B O 1
ATOM 2344 N N . ARG B 1 30 ? 9.055 20.094 6.328 1 80.62 30 ARG B N 1
ATOM 2345 C CA . ARG B 1 30 ? 7.734 19.547 6.004 1 80.62 30 ARG B CA 1
ATOM 2346 C C . ARG B 1 30 ? 7.574 18.125 6.543 1 80.62 30 ARG B C 1
ATOM 2348 O O . ARG B 1 30 ? 8.547 17.516 6.988 1 80.62 30 ARG B O 1
ATOM 2355 N N . SER B 1 31 ? 6.285 17.734 6.52 1 69.31 31 SER B N 1
ATOM 2356 C CA . SER B 1 31 ? 5.918 16.469 7.133 1 69.31 31 SER B CA 1
ATOM 2357 C C . SER B 1 31 ? 6.629 15.297 6.453 1 69.31 31 SER B C 1
ATOM 2359 O O . SER B 1 31 ? 7.047 15.406 5.301 1 69.31 31 SER B O 1
ATOM 2361 N N . VAL B 1 32 ? 6.645 14.227 7.23 1 59.84 32 VAL B N 1
ATOM 2362 C CA . VAL B 1 32 ? 7.145 12.953 6.707 1 59.84 32 VAL B CA 1
ATOM 2363 C C . VAL B 1 32 ? 6.281 12.508 5.531 1 59.84 32 VAL B C 1
ATOM 2365 O O . VAL B 1 32 ? 5.051 12.555 5.602 1 59.84 32 VAL B O 1
ATOM 2368 N N . GLY B 1 33 ? 6.836 12.195 4.363 1 58.88 33 GLY B N 1
ATOM 2369 C CA . GLY B 1 33 ? 6.129 11.703 3.191 1 58.88 33 GLY B CA 1
ATOM 2370 C C . GLY B 1 33 ? 5.867 12.789 2.158 1 58.88 33 GLY B C 1
ATOM 2371 O O . GLY B 1 33 ? 5.711 12.492 0.971 1 58.88 33 GLY B O 1
ATOM 2372 N N . GLN B 1 34 ? 5.617 13.984 2.646 1 59 34 GLN B N 1
ATOM 2373 C CA . GLN B 1 34 ? 5.289 15.07 1.725 1 59 34 GLN B CA 1
ATOM 2374 C C . GLN B 1 34 ? 6.547 15.812 1.283 1 59 34 GLN B C 1
ATOM 2376 O O . GLN B 1 34 ? 6.516 16.578 0.313 1 59 34 GLN B O 1
ATOM 2381 N N . SER B 1 35 ? 7.648 15.602 1.914 1 58.25 35 SER B N 1
ATOM 2382 C CA . SER B 1 35 ? 8.852 16.391 1.678 1 58.25 35 SER B CA 1
ATOM 2383 C C . SER B 1 35 ? 9.469 16.062 0.32 1 58.25 35 SER B C 1
ATOM 2385 O O . SER B 1 35 ? 10.195 16.891 -0.252 1 58.25 35 SER B O 1
ATOM 2387 N N . SER B 1 36 ? 8.945 15.156 -0.314 1 73.62 36 SER B N 1
ATOM 2388 C CA . SER B 1 36 ? 9.727 14.641 -1.431 1 73.62 36 SER B CA 1
ATOM 2389 C C . SER B 1 36 ? 9.688 15.586 -2.621 1 73.62 36 SER B C 1
ATOM 2391 O O . SER B 1 36 ? 10.727 15.953 -3.17 1 73.62 36 SER B O 1
ATOM 2393 N N . GLN B 1 37 ? 8.547 16.172 -2.83 1 83 37 GLN B N 1
ATOM 2394 C CA . GLN B 1 37 ? 8.461 17.047 -4 1 83 37 GLN B CA 1
ATOM 2395 C C . GLN B 1 37 ? 9.266 18.328 -3.791 1 83 37 GLN B C 1
ATOM 2397 O O . GLN B 1 37 ? 9.992 18.766 -4.688 1 83 37 GLN B O 1
ATOM 2402 N N . PHE B 1 38 ? 9.133 18.938 -2.678 1 91.44 38 PHE B N 1
ATOM 2403 C CA . PHE B 1 38 ? 9.836 20.172 -2.357 1 91.44 38 PHE B CA 1
ATOM 2404 C C . PHE B 1 38 ? 11.344 19.969 -2.357 1 91.44 38 PHE B C 1
ATOM 2406 O O . PHE B 1 38 ? 12.086 20.75 -2.939 1 91.44 38 PHE B O 1
ATOM 2413 N N . ALA B 1 39 ? 11.734 18.891 -1.763 1 92.88 39 ALA B N 1
ATOM 2414 C CA . ALA B 1 39 ? 13.148 18.531 -1.751 1 92.88 39 ALA B CA 1
ATOM 2415 C C . ALA B 1 39 ? 13.688 18.375 -3.17 1 92.88 39 ALA B C 1
ATOM 2417 O O . ALA B 1 39 ? 14.781 18.844 -3.482 1 92.88 39 ALA B O 1
ATOM 2418 N N . GLU B 1 40 ? 12.891 17.797 -3.971 1 92.19 40 GLU B N 1
ATOM 2419 C CA . GLU B 1 40 ? 13.297 17.578 -5.355 1 92.19 40 GLU B CA 1
ATOM 2420 C C . GLU B 1 40 ? 13.484 18.906 -6.094 1 92.19 40 GLU B C 1
ATOM 2422 O O . GLU B 1 40 ? 14.422 19.062 -6.875 1 92.19 40 GLU B O 1
ATOM 2427 N N . LEU B 1 41 ? 12.578 19.812 -5.891 1 93.5 41 LEU B N 1
ATOM 2428 C CA . LEU B 1 41 ? 12.672 21.125 -6.504 1 93.5 41 LEU B CA 1
ATOM 2429 C C . LEU B 1 41 ? 13.969 21.812 -6.098 1 93.5 41 LEU B C 1
ATOM 2431 O O . LEU B 1 41 ? 14.664 22.391 -6.941 1 93.5 41 LEU B O 1
ATOM 2435 N N . LEU B 1 42 ? 14.336 21.75 -4.902 1 96.25 42 LEU B N 1
ATOM 2436 C CA . LEU B 1 42 ? 15.516 22.406 -4.367 1 96.25 42 LEU B CA 1
ATOM 2437 C C . LEU B 1 42 ? 16.797 21.75 -4.887 1 96.25 42 LEU B C 1
ATOM 2439 O O . LEU B 1 42 ? 17.734 22.438 -5.27 1 96.25 42 LEU B O 1
ATOM 2443 N N . VAL B 1 43 ? 16.766 20.422 -4.875 1 95.25 43 VAL B N 1
ATOM 2444 C CA . VAL B 1 43 ? 17.906 19.672 -5.379 1 95.25 43 VAL B CA 1
ATOM 2445 C C . VAL B 1 43 ? 18.109 19.969 -6.859 1 95.25 43 VAL B C 1
ATOM 2447 O O . VAL B 1 43 ? 19.25 20.141 -7.312 1 95.25 43 VAL B O 1
ATOM 2450 N N . ALA B 1 44 ? 17.047 20.031 -7.527 1 94.81 44 ALA B N 1
ATOM 2451 C CA . ALA B 1 44 ? 17.109 20.344 -8.953 1 94.81 44 ALA B CA 1
ATOM 2452 C C . ALA B 1 44 ? 17.734 21.719 -9.18 1 94.81 44 ALA B C 1
ATOM 2454 O O . ALA B 1 44 ? 18.344 21.969 -10.219 1 94.81 44 ALA B O 1
ATOM 2455 N N . ALA B 1 45 ? 17.609 22.547 -8.219 1 96.31 45 ALA B N 1
ATOM 2456 C CA . ALA B 1 45 ? 18.172 23.891 -8.312 1 96.31 45 ALA B CA 1
ATOM 2457 C C . ALA B 1 45 ? 19.594 23.938 -7.77 1 96.31 45 ALA B C 1
ATOM 2459 O O . ALA B 1 45 ? 20.234 24.984 -7.746 1 96.31 45 ALA B O 1
ATOM 2460 N N . GLY B 1 46 ? 20.062 22.719 -7.273 1 96.44 46 GLY B N 1
ATOM 2461 C CA . GLY B 1 46 ? 21.469 22.594 -6.91 1 96.44 46 GLY B CA 1
ATOM 2462 C C . GLY B 1 46 ? 21.688 22.516 -5.41 1 96.44 46 GLY B C 1
ATOM 2463 O O . GLY B 1 46 ? 22.812 22.328 -4.953 1 96.44 46 GLY B O 1
ATOM 2464 N N . ALA B 1 47 ? 20.703 22.641 -4.641 1 97.19 47 ALA B N 1
ATOM 2465 C CA . ALA B 1 47 ? 20.844 22.703 -3.188 1 97.19 47 ALA B CA 1
ATOM 2466 C C . ALA B 1 47 ? 21.141 21.328 -2.605 1 97.19 47 ALA B C 1
ATOM 2468 O O . ALA B 1 47 ? 20.766 20.297 -3.191 1 97.19 47 ALA B O 1
ATOM 2469 N N . HIS B 1 48 ? 21.875 21.359 -1.523 1 96.75 48 HIS B N 1
ATOM 2470 C CA . HIS B 1 48 ? 21.891 20.203 -0.628 1 96.75 48 HIS B CA 1
ATOM 2471 C C . HIS B 1 48 ? 20.75 20.266 0.376 1 96.75 48 HIS B C 1
ATOM 2473 O O . HIS B 1 48 ? 20.672 21.203 1.183 1 96.75 48 HIS B O 1
ATOM 2479 N N . VAL B 1 49 ? 19.922 19.25 0.352 1 96.5 49 VAL B N 1
ATOM 2480 C CA . VAL B 1 49 ? 18.734 19.312 1.183 1 96.5 49 VAL B CA 1
ATOM 2481 C C . VAL B 1 49 ? 18.891 18.391 2.395 1 96.5 49 VAL B C 1
ATOM 2483 O O . VAL B 1 49 ? 19.344 17.25 2.262 1 96.5 49 VAL B O 1
ATOM 2486 N N . VAL B 1 50 ? 18.641 18.953 3.58 1 95.12 50 VAL B N 1
ATOM 2487 C CA . VAL B 1 50 ? 18.531 18.188 4.812 1 95.12 50 VAL B CA 1
ATOM 2488 C C . VAL B 1 50 ? 17.062 18.141 5.262 1 95.12 50 VAL B C 1
ATOM 2490 O O . VAL B 1 50 ? 16.438 19.188 5.465 1 95.12 50 VAL B O 1
ATOM 2493 N N . GLU B 1 51 ? 16.609 16.953 5.418 1 94.12 51 GLU B N 1
ATOM 2494 C CA . GLU B 1 51 ? 15.203 16.812 5.824 1 94.12 51 GLU B CA 1
ATOM 2495 C C . GLU B 1 51 ? 15.078 16.719 7.34 1 94.12 51 GLU B C 1
ATOM 2497 O O . GLU B 1 51 ? 15.773 15.922 7.98 1 94.12 51 GLU B O 1
ATOM 2502 N N . MET B 1 52 ? 14.25 17.578 7.879 1 93.25 52 MET B N 1
ATOM 2503 C CA . MET B 1 52 ? 13.875 17.578 9.289 1 93.25 52 MET B CA 1
ATOM 2504 C C . MET B 1 52 ? 12.367 17.719 9.461 1 93.25 52 MET B C 1
ATOM 2506 O O . MET B 1 52 ? 11.875 18.797 9.797 1 93.25 52 MET B O 1
ATOM 2510 N N . PRO B 1 53 ? 11.719 16.625 9.234 1 92.31 53 PRO B N 1
ATOM 2511 C CA . PRO B 1 53 ? 10.273 16.734 9.414 1 92.31 53 PRO B CA 1
ATOM 2512 C C . PRO B 1 53 ? 9.883 17.266 10.789 1 92.31 53 PRO B C 1
ATOM 2514 O O . PRO B 1 53 ? 10.312 16.734 11.812 1 92.31 53 PRO B O 1
ATOM 2517 N N . ALA B 1 54 ? 9.156 18.422 10.727 1 92.81 54 ALA B N 1
ATOM 2518 C CA . ALA B 1 54 ? 8.727 19.031 11.977 1 92.81 54 ALA B CA 1
ATOM 2519 C C . ALA B 1 54 ? 7.305 18.625 12.344 1 92.81 54 ALA B C 1
ATOM 2521 O O . ALA B 1 54 ? 6.789 19.016 13.398 1 92.81 54 ALA B O 1
ATOM 2522 N N . LEU B 1 55 ? 6.691 17.938 11.523 1 92.12 55 LEU B N 1
ATOM 2523 C CA . LEU B 1 55 ? 5.309 17.516 11.742 1 92.12 55 LEU B CA 1
ATOM 2524 C C . LEU B 1 55 ? 5.121 16.047 11.375 1 92.12 55 LEU B C 1
ATOM 2526 O O . LEU B 1 55 ? 5.645 15.594 10.352 1 92.12 55 LEU B O 1
ATOM 2530 N N . GLU B 1 56 ? 4.488 15.359 12.148 1 91.12 56 GLU B N 1
ATOM 2531 C CA . GLU B 1 56 ? 4.105 13.984 11.859 1 91.12 56 GLU B CA 1
ATOM 2532 C C . GLU B 1 56 ? 2.633 13.742 12.18 1 91.12 56 GLU B C 1
ATOM 2534 O O . GLU B 1 56 ? 2.072 14.375 13.078 1 91.12 56 GLU B O 1
ATOM 2539 N N . ILE B 1 57 ? 2.064 12.906 11.398 1 92.31 57 ILE B N 1
ATOM 2540 C CA . ILE B 1 57 ? 0.666 12.562 11.633 1 92.31 57 ILE B CA 1
ATOM 2541 C C . ILE B 1 57 ? 0.582 11.398 12.617 1 92.31 57 ILE B C 1
ATOM 2543 O O . ILE B 1 57 ? 1.279 10.391 12.469 1 92.31 57 ILE B O 1
ATOM 2547 N N . GLY B 1 58 ? -0.161 11.586 13.664 1 93.19 58 GLY B N 1
ATOM 2548 C CA . GLY B 1 58 ? -0.303 10.562 14.688 1 93.19 58 GLY B CA 1
ATOM 2549 C C . GLY B 1 58 ? -1.724 10.422 15.203 1 93.19 58 GLY B C 1
ATOM 2550 O O . GLY B 1 58 ? -2.648 11.023 14.656 1 93.19 58 GLY B O 1
ATOM 2551 N N . PRO B 1 59 ? -1.879 9.57 16.234 1 95.44 59 PRO B N 1
ATOM 2552 C CA . PRO B 1 59 ? -3.203 9.383 16.828 1 95.44 59 PRO B CA 1
ATOM 2553 C C . PRO B 1 59 ? -3.713 10.633 17.531 1 95.44 59 PRO B C 1
ATOM 2555 O O . PRO B 1 59 ? -2.92 11.5 17.922 1 95.44 59 PRO B O 1
ATOM 2558 N N . PRO B 1 60 ? -5.055 10.727 17.625 1 96.81 60 PRO B N 1
ATOM 2559 C CA . PRO B 1 60 ? -5.605 11.805 18.438 1 96.81 60 PRO B CA 1
ATOM 2560 C C . PRO B 1 60 ? -5.332 11.609 19.938 1 96.81 60 PRO B C 1
ATOM 2562 O O . PRO B 1 60 ? -4.805 10.57 20.328 1 96.81 60 PRO B O 1
ATOM 2565 N N . SER B 1 61 ? -5.707 12.648 20.703 1 95.88 61 SER B N 1
ATOM 2566 C CA . SER B 1 61 ? -5.496 12.594 22.141 1 95.88 61 SER B CA 1
ATOM 2567 C C . SER B 1 61 ? -6.32 11.484 22.781 1 95.88 61 SER B C 1
ATOM 2569 O O . SER B 1 61 ? -5.938 10.938 23.828 1 95.88 61 SER B O 1
ATOM 2571 N N . SER B 1 62 ? -7.453 11.234 22.203 1 97.38 62 SER B N 1
ATOM 2572 C CA . SER B 1 62 ? -8.312 10.156 22.672 1 97.38 62 SER B CA 1
ATOM 2573 C C . SER B 1 62 ? -9.07 9.508 21.516 1 97.38 62 SER B C 1
ATOM 2575 O O . SER B 1 62 ? -9.555 10.203 20.625 1 97.38 62 SER B O 1
ATOM 2577 N N . TRP B 1 63 ? -9.195 8.164 21.656 1 97.69 63 TRP B N 1
ATOM 2578 C CA . TRP B 1 63 ? -9.922 7.41 20.641 1 97.69 63 TRP B CA 1
ATOM 2579 C C . TRP B 1 63 ? -11.398 7.266 21.016 1 97.69 63 TRP B C 1
ATOM 2581 O O . TRP B 1 63 ? -12.195 6.746 20.234 1 97.69 63 TRP B O 1
ATOM 2591 N N . GLU B 1 64 ? -11.805 7.719 22.141 1 98 64 GLU B N 1
ATOM 2592 C CA . GLU B 1 64 ? -13.117 7.426 22.703 1 98 64 GLU B CA 1
ATOM 2593 C C . GLU B 1 64 ? -14.234 7.785 21.734 1 98 64 GLU B C 1
ATOM 2595 O O . GLU B 1 64 ? -15.141 6.977 21.484 1 98 64 GLU B O 1
ATOM 2600 N N . ALA B 1 65 ? -14.188 8.93 21.188 1 97.88 65 ALA B N 1
ATOM 2601 C CA . ALA B 1 65 ? -15.242 9.398 20.281 1 97.88 65 ALA B CA 1
ATOM 2602 C C . ALA B 1 65 ? -15.305 8.555 19.016 1 97.88 65 ALA B C 1
ATOM 2604 O O . ALA B 1 65 ? -16.391 8.133 18.594 1 97.88 65 ALA B O 1
ATOM 2605 N N . LEU B 1 66 ? -14.18 8.289 18.422 1 98.56 66 LEU B N 1
ATOM 2606 C CA . LEU B 1 66 ? -14.141 7.5 17.203 1 98.56 66 LEU B CA 1
ATOM 2607 C C . LEU B 1 66 ? -14.547 6.055 17.469 1 98.56 66 LEU B C 1
ATOM 2609 O O . LEU B 1 66 ? -15.312 5.465 16.719 1 98.56 66 LEU B O 1
ATOM 2613 N N . ASP B 1 67 ? -14.047 5.527 18.594 1 98.44 67 ASP B N 1
ATOM 2614 C CA . ASP B 1 67 ? -14.43 4.176 18.984 1 98.44 67 ASP B CA 1
ATOM 2615 C C . ASP B 1 67 ? -15.945 4.066 19.172 1 98.44 67 ASP B C 1
ATOM 2617 O O . ASP B 1 67 ? -16.562 3.094 18.734 1 98.44 67 ASP B O 1
ATOM 2621 N N . GLY B 1 68 ? -16.453 5.039 19.875 1 98.31 68 GLY B N 1
ATOM 2622 C CA . GLY B 1 68 ? -17.891 5.066 20.062 1 98.31 68 GLY B CA 1
ATOM 2623 C C . GLY B 1 68 ? -18.656 5.113 18.75 1 98.31 68 GLY B C 1
ATOM 2624 O O . GLY B 1 68 ? -19.656 4.41 18.578 1 98.31 68 GLY B O 1
ATOM 2625 N N . ALA B 1 69 ? -18.25 5.871 17.812 1 98.44 69 ALA B N 1
ATOM 2626 C CA . ALA B 1 69 ? -18.906 5.984 16.5 1 98.44 69 ALA B CA 1
ATOM 2627 C C . ALA B 1 69 ? -18.797 4.68 15.719 1 98.44 69 ALA B C 1
ATOM 2629 O O . ALA B 1 69 ? -19.766 4.254 15.086 1 98.44 69 ALA B 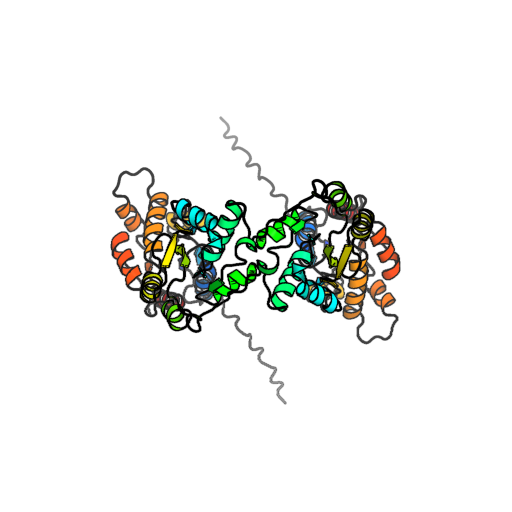O 1
ATOM 2630 N N . ILE B 1 70 ? -17.656 4.059 15.766 1 98.25 70 ILE B N 1
ATOM 2631 C CA . ILE B 1 70 ? -17.422 2.799 15.07 1 98.25 70 ILE B CA 1
ATOM 2632 C C . ILE B 1 70 ? -18.344 1.722 15.617 1 98.25 70 ILE B C 1
ATOM 2634 O O . ILE B 1 70 ? -18.891 0.907 14.859 1 98.25 70 ILE B O 1
ATOM 2638 N N . ALA B 1 71 ? -18.516 1.75 16.938 1 97.75 71 ALA B N 1
ATOM 2639 C CA . ALA B 1 71 ? -19.406 0.783 17.578 1 97.75 71 ALA B CA 1
ATOM 2640 C C . ALA B 1 71 ? -20.828 0.918 17.047 1 97.75 71 ALA B C 1
ATOM 2642 O O . ALA B 1 71 ? -21.578 -0.061 17 1 97.75 71 ALA B O 1
ATOM 2643 N N . LEU B 1 72 ? -21.203 2.133 16.547 1 97.12 72 LEU B N 1
ATOM 2644 C CA . LEU B 1 72 ? -22.562 2.416 16.109 1 97.12 72 LEU B CA 1
ATOM 2645 C C . LEU B 1 72 ? -22.609 2.713 14.617 1 97.12 72 LEU B C 1
ATOM 2647 O O . LEU B 1 72 ? -23.422 3.523 14.164 1 97.12 72 LEU B O 1
ATOM 2651 N N . LEU B 1 73 ? -21.781 2.08 13.836 1 97.31 73 LEU B N 1
ATOM 2652 C CA . LEU B 1 73 ? -21.609 2.402 12.422 1 97.31 73 LEU B CA 1
ATOM 2653 C C . LEU B 1 73 ? -22.922 2.236 11.664 1 97.31 73 LEU B C 1
ATOM 2655 O O . LEU B 1 73 ? -23.219 3.027 10.766 1 97.31 73 LEU B O 1
ATOM 2659 N N . SER B 1 74 ? -23.719 1.251 12.047 1 94.88 74 SER B N 1
ATOM 2660 C CA . SER B 1 74 ? -24.938 0.932 11.32 1 94.88 74 SER B CA 1
ATOM 2661 C C . SER B 1 74 ? -25.969 2.043 11.469 1 94.88 74 SER B C 1
ATOM 2663 O O . SER B 1 74 ? -26.953 2.088 10.727 1 94.88 74 SER B O 1
ATOM 2665 N N . GLU B 1 75 ? -25.75 2.941 12.352 1 97.12 75 GLU B N 1
ATOM 2666 C CA . GLU B 1 75 ? -26.688 4.035 12.594 1 97.12 75 GLU B CA 1
ATOM 2667 C C . GLU B 1 75 ? -26.406 5.215 11.664 1 97.12 75 GLU B C 1
ATOM 2669 O O . GLU B 1 75 ? -27.219 6.137 11.562 1 97.12 75 GLU B O 1
ATOM 2674 N N . PHE B 1 76 ? -25.344 5.176 11.039 1 98.56 76 PHE B N 1
ATOM 2675 C CA . PHE B 1 76 ? -24.969 6.289 10.172 1 98.56 76 PHE B CA 1
ATOM 2676 C C . PHE B 1 76 ? -25.422 6.031 8.742 1 98.56 76 PHE B C 1
ATOM 2678 O O . PHE B 1 76 ? -25.359 4.898 8.258 1 98.56 76 PHE B O 1
ATOM 2685 N N . ASP B 1 77 ? -25.766 7.105 8.125 1 98.56 77 ASP B N 1
ATOM 2686 C CA . ASP B 1 77 ? -26.109 7.039 6.711 1 98.56 77 ASP B CA 1
ATOM 2687 C C . ASP B 1 77 ? -24.891 7.262 5.836 1 98.56 77 ASP B C 1
ATOM 2689 O O . ASP B 1 77 ? -24.75 6.637 4.777 1 98.56 77 ASP B O 1
ATOM 2693 N N . TRP B 1 78 ? -24.031 8.203 6.32 1 98.38 78 TRP B N 1
ATOM 2694 C CA . TRP B 1 78 ? -22.891 8.594 5.512 1 98.38 78 TRP B CA 1
ATOM 2695 C C . TRP B 1 78 ? -21.609 8.656 6.355 1 98.38 78 TRP B C 1
ATOM 2697 O O . TRP B 1 78 ? -21.656 9.047 7.523 1 98.38 78 TRP B O 1
ATOM 2707 N N . LEU B 1 79 ? -20.562 8.25 5.777 1 98.38 79 LEU B N 1
ATOM 2708 C CA . LEU B 1 79 ? -19.188 8.477 6.223 1 98.38 79 LEU B CA 1
ATOM 2709 C C . LEU B 1 79 ? -18.469 9.445 5.289 1 98.38 79 LEU B C 1
ATOM 2711 O O . LEU B 1 79 ? -18.359 9.188 4.09 1 98.38 79 LEU B O 1
ATOM 2715 N N . ILE B 1 80 ? -18.047 10.578 5.789 1 96.38 80 ILE B N 1
ATOM 2716 C CA . ILE B 1 80 ? -17.344 11.555 4.973 1 96.38 80 ILE B CA 1
ATOM 2717 C C . ILE B 1 80 ? -15.852 11.547 5.328 1 96.38 80 ILE B C 1
ATOM 2719 O O . ILE B 1 80 ? -15.484 11.695 6.496 1 96.38 80 ILE B O 1
ATOM 2723 N N . LEU B 1 81 ? -15.094 11.312 4.312 1 95.56 81 LEU B N 1
ATOM 2724 C CA . LEU B 1 81 ? -13.648 11.312 4.465 1 95.56 81 LEU B CA 1
ATOM 2725 C C . LEU B 1 81 ? -13.016 12.406 3.605 1 95.56 81 LEU B C 1
ATOM 2727 O O . LEU B 1 81 ? -13.227 12.453 2.391 1 95.56 81 LEU B O 1
ATOM 2731 N N . THR B 1 82 ? -12.188 13.242 4.23 1 90.75 82 THR B N 1
ATOM 2732 C CA . THR B 1 82 ? -11.711 14.438 3.545 1 90.75 82 THR B CA 1
ATOM 2733 C C . THR B 1 82 ? -10.203 14.375 3.322 1 90.75 82 THR B C 1
ATOM 2735 O O . THR B 1 82 ? -9.617 15.297 2.756 1 90.75 82 THR B O 1
ATOM 2738 N N . SER B 1 83 ? -9.57 13.305 3.836 1 90.62 83 SER B N 1
ATOM 2739 C CA . SER B 1 83 ? -8.117 13.227 3.715 1 90.62 83 SER B CA 1
ATOM 2740 C C . SER B 1 83 ? -7.645 11.773 3.691 1 90.62 83 SER B C 1
ATOM 2742 O O . SER B 1 83 ? -8.344 10.883 4.172 1 90.62 83 SER B O 1
ATOM 2744 N N . THR B 1 84 ? -6.387 11.672 3.16 1 93.69 84 THR B N 1
ATOM 2745 C CA . THR B 1 84 ? -5.746 10.367 3.176 1 93.69 84 THR B CA 1
ATOM 2746 C C . THR B 1 84 ? -5.523 9.891 4.609 1 93.69 84 THR B C 1
ATOM 2748 O O . THR B 1 84 ? -5.707 8.703 4.91 1 93.69 84 THR B O 1
ATOM 2751 N N . ASN B 1 85 ? -5.191 10.82 5.473 1 93.38 85 ASN B N 1
ATOM 2752 C CA . ASN B 1 85 ? -4.992 10.477 6.879 1 93.38 85 ASN B CA 1
ATOM 2753 C C . ASN B 1 85 ? -6.293 10.008 7.527 1 93.38 85 ASN B C 1
ATOM 2755 O O . ASN B 1 85 ? -6.297 9.031 8.281 1 93.38 85 ASN B O 1
ATOM 2759 N N . GLY B 1 86 ? -7.281 10.688 7.195 1 95.25 86 GLY B N 1
ATOM 2760 C CA . GLY B 1 86 ? -8.578 10.289 7.715 1 95.25 86 GLY B CA 1
ATOM 2761 C C . GLY B 1 86 ? -8.961 8.867 7.332 1 95.25 86 GLY B C 1
ATOM 2762 O O . GLY B 1 86 ? -9.469 8.109 8.164 1 95.25 86 GLY B O 1
ATOM 2763 N N . VAL B 1 87 ? -8.734 8.523 6.098 1 96.75 87 VAL B N 1
ATOM 2764 C CA . VAL B 1 87 ? -9.023 7.18 5.613 1 96.75 87 VAL B CA 1
ATOM 2765 C C . VAL B 1 87 ? -8.18 6.164 6.375 1 96.75 87 VAL B C 1
ATOM 2767 O O . VAL B 1 87 ? -8.703 5.195 6.93 1 96.75 87 VAL B O 1
ATOM 2770 N N . SER B 1 88 ? -6.922 6.441 6.441 1 96.19 88 SER B N 1
ATOM 2771 C CA . SER B 1 88 ? -5.969 5.492 7.004 1 96.19 88 SER B CA 1
ATOM 2772 C C . SER B 1 88 ? -6.234 5.254 8.484 1 96.19 88 SER B C 1
ATOM 2774 O O . SER B 1 88 ? -6.34 4.105 8.93 1 96.19 88 SER B O 1
ATOM 2776 N N . TYR B 1 89 ? -6.383 6.305 9.227 1 96.69 89 TYR B N 1
ATOM 2777 C CA . TYR B 1 89 ? -6.559 6.164 10.664 1 96.69 89 TYR B CA 1
ATOM 2778 C C . TYR B 1 89 ? -7.938 5.602 10.992 1 96.69 89 TYR B C 1
ATOM 2780 O O . TYR B 1 89 ? -8.102 4.875 11.977 1 96.69 89 TYR B O 1
ATOM 2788 N N . PHE B 1 90 ? -8.992 5.961 10.195 1 97.81 90 PHE B N 1
ATOM 2789 C CA . PHE B 1 90 ? -10.305 5.363 10.383 1 97.81 90 PHE B CA 1
ATOM 2790 C C . PHE B 1 90 ? -10.25 3.854 10.188 1 97.81 90 PHE B C 1
ATOM 2792 O O . PHE B 1 90 ? -10.742 3.094 11.023 1 97.81 90 PHE B O 1
ATOM 2799 N N . CYS B 1 91 ? -9.578 3.42 9.117 1 97 91 CYS B N 1
ATOM 2800 C CA . CYS B 1 91 ? -9.469 1.999 8.812 1 97 91 CYS B CA 1
ATOM 2801 C C . CYS B 1 91 ? -8.688 1.266 9.891 1 97 91 CYS B C 1
ATOM 2803 O O . CYS B 1 91 ? -9.078 0.181 10.32 1 97 91 CYS B O 1
ATOM 2805 N N . GLU B 1 92 ? -7.637 1.876 10.266 1 95.81 92 GLU B N 1
ATOM 2806 C CA . GLU B 1 92 ? -6.824 1.276 11.32 1 95.81 92 GLU B CA 1
ATOM 2807 C C . GLU B 1 92 ? -7.629 1.101 12.602 1 95.81 92 GLU B C 1
ATOM 2809 O O . GLU B 1 92 ? -7.543 0.06 13.258 1 95.81 92 GLU B O 1
ATOM 2814 N N . ARG B 1 93 ? -8.344 2.141 12.922 1 97 93 ARG B N 1
ATOM 2815 C CA . ARG B 1 93 ? -9.102 2.078 14.164 1 97 93 ARG B CA 1
ATOM 2816 C C . ARG B 1 93 ? -10.258 1.088 14.047 1 97 93 ARG B C 1
ATOM 2818 O O . ARG B 1 93 ? -10.602 0.412 15.023 1 97 93 ARG B O 1
ATOM 2825 N N . LEU B 1 94 ? -10.883 1.038 12.914 1 97.25 94 LEU B N 1
ATOM 2826 C CA . LEU B 1 94 ? -11.898 0.037 12.625 1 97.25 94 LEU B CA 1
ATOM 2827 C C . LEU B 1 94 ? -11.391 -1.366 12.93 1 97.25 94 LEU B C 1
ATOM 2829 O O . LEU B 1 94 ? -12.055 -2.133 13.633 1 97.25 94 LEU B O 1
ATOM 2833 N N . MET B 1 95 ? -10.172 -1.642 12.484 1 96.12 95 MET B N 1
ATOM 2834 C CA . MET B 1 95 ? -9.547 -2.941 12.703 1 96.12 95 MET B CA 1
ATOM 2835 C C . MET B 1 95 ? -9.234 -3.148 14.188 1 96.12 95 MET B C 1
ATOM 2837 O O . MET B 1 95 ? -9.43 -4.242 14.719 1 96.12 95 MET B O 1
ATOM 2841 N N . ALA B 1 96 ? -8.789 -2.094 14.797 1 96.12 96 ALA B N 1
ATOM 2842 C CA . ALA B 1 96 ? -8.445 -2.168 16.219 1 96.12 96 ALA B CA 1
ATOM 2843 C C . ALA B 1 96 ? -9.68 -2.488 17.062 1 96.12 96 ALA B C 1
ATOM 2845 O O . ALA B 1 96 ? -9.562 -3.096 18.125 1 96.12 96 ALA B O 1
ATOM 2846 N N . GLN B 1 97 ? -10.836 -2.102 16.578 1 96.56 97 GLN B N 1
ATOM 2847 C CA . GLN B 1 97 ? -12.094 -2.355 17.281 1 96.56 97 GLN B CA 1
ATOM 2848 C C . GLN B 1 97 ? -12.672 -3.715 16.891 1 96.56 97 GLN B C 1
ATOM 2850 O O . GLN B 1 97 ? -13.828 -4.012 17.203 1 96.56 97 GLN B O 1
ATOM 2855 N N . GLY B 1 98 ? -11.906 -4.551 16.172 1 94.75 98 GLY B N 1
ATOM 2856 C CA . GLY B 1 98 ? -12.305 -5.906 15.828 1 94.75 98 GLY B CA 1
ATOM 2857 C C . GLY B 1 98 ? -13.258 -5.961 14.648 1 94.75 98 GLY B C 1
ATOM 2858 O O . GLY B 1 98 ? -13.938 -6.965 14.438 1 94.75 98 GLY B O 1
ATOM 2859 N N . LYS B 1 99 ? -13.375 -4.871 13.945 1 96.12 99 LYS B N 1
ATOM 2860 C CA . LYS B 1 99 ? -14.195 -4.805 12.734 1 96.12 99 LYS B CA 1
ATOM 2861 C C . LYS B 1 99 ? -13.328 -4.656 11.492 1 96.12 99 LYS B C 1
ATOM 2863 O O . LYS B 1 99 ? -12.102 -4.586 11.586 1 96.12 99 LYS B O 1
ATOM 2868 N N . ASP B 1 100 ? -13.961 -4.82 10.336 1 96.38 100 ASP B N 1
ATOM 2869 C CA . ASP B 1 100 ? -13.289 -4.527 9.07 1 96.38 100 ASP B CA 1
ATOM 2870 C C . ASP B 1 100 ? -14.242 -3.828 8.094 1 96.38 100 ASP B C 1
ATOM 2872 O O . ASP B 1 100 ? -15.344 -3.426 8.477 1 96.38 100 ASP B O 1
ATOM 2876 N N . ILE B 1 101 ? -13.789 -3.559 6.953 1 96 101 ILE B N 1
ATOM 2877 C CA . ILE B 1 101 ? -14.477 -2.693 6.004 1 96 101 ILE B CA 1
ATOM 2878 C C . ILE B 1 101 ? -15.875 -3.24 5.727 1 96 101 ILE B C 1
ATOM 2880 O O . ILE B 1 101 ? -16.781 -2.49 5.344 1 96 101 ILE B O 1
ATOM 2884 N N . ARG B 1 102 ? -16.094 -4.547 5.922 1 94.88 102 ARG B N 1
ATOM 2885 C CA . ARG B 1 102 ? -17.422 -5.133 5.715 1 94.88 102 ARG B CA 1
ATOM 2886 C C . ARG B 1 102 ? -18.453 -4.504 6.645 1 94.88 102 ARG B C 1
ATOM 2888 O O . ARG B 1 102 ? -19.656 -4.523 6.355 1 94.88 102 ARG B O 1
ATOM 2895 N N . ALA B 1 103 ? -18.016 -3.889 7.754 1 95.75 103 ALA B N 1
ATOM 2896 C CA . ALA B 1 103 ? -18.891 -3.205 8.703 1 95.75 103 ALA B CA 1
ATOM 2897 C C . ALA B 1 103 ? -19.516 -1.967 8.07 1 95.75 103 ALA B C 1
ATOM 2899 O O . ALA B 1 103 ? -20.484 -1.417 8.602 1 95.75 103 ALA B O 1
ATOM 2900 N N . LEU B 1 104 ? -19.016 -1.516 6.934 1 96.88 104 LEU B N 1
ATOM 2901 C CA . LEU B 1 104 ? -19.5 -0.307 6.27 1 96.88 104 LEU B CA 1
ATOM 2902 C C . LEU B 1 104 ? -20.547 -0.644 5.211 1 96.88 104 LEU B C 1
ATOM 2904 O O . LEU B 1 104 ? -20.922 0.217 4.414 1 96.88 104 LEU B O 1
ATOM 2908 N N . ALA B 1 105 ? -21.016 -1.834 5.172 1 94.88 105 ALA B N 1
ATOM 2909 C CA . ALA B 1 105 ? -21.891 -2.316 4.102 1 94.88 105 ALA B CA 1
ATOM 2910 C C . ALA B 1 105 ? -23.141 -1.452 3.977 1 94.88 105 ALA B C 1
ATOM 2912 O O . ALA B 1 105 ? -23.688 -1.296 2.883 1 94.88 105 ALA B O 1
ATOM 2913 N N . GLN B 1 106 ? -23.547 -0.835 5.07 1 94.5 106 GLN B N 1
ATOM 2914 C CA . GLN B 1 106 ? -24.781 -0.079 5.051 1 94.5 106 GLN B CA 1
ATOM 2915 C C . GLN B 1 106 ? -24.516 1.422 5.133 1 94.5 106 GLN B C 1
ATOM 2917 O O . GLN B 1 106 ? -25.438 2.207 5.367 1 94.5 106 GLN B O 1
ATOM 2922 N N . VAL B 1 107 ? -23.344 1.817 5.02 1 97.38 107 VAL B N 1
ATOM 2923 C CA . VAL B 1 107 ? -22.953 3.219 5.125 1 97.38 107 VAL B CA 1
ATOM 2924 C C . VAL B 1 107 ? -22.438 3.715 3.777 1 97.38 107 VAL B C 1
ATOM 2926 O O . VAL B 1 107 ? -21.594 3.07 3.156 1 97.38 107 VAL B O 1
ATOM 2929 N N . LYS B 1 108 ? -22.984 4.816 3.32 1 97.94 108 LYS B N 1
ATOM 2930 C CA . LYS B 1 108 ? -22.438 5.43 2.111 1 97.94 108 LYS B CA 1
ATOM 2931 C C . LYS B 1 108 ? -21.188 6.246 2.42 1 97.94 108 LYS B C 1
ATOM 2933 O O . LYS B 1 108 ? -21.062 6.82 3.504 1 97.94 108 LYS B O 1
ATOM 2938 N N . ILE B 1 109 ? -20.297 6.332 1.42 1 97.88 109 ILE B N 1
ATOM 2939 C CA . ILE B 1 109 ? -19.016 7.004 1.649 1 97.88 109 ILE B CA 1
ATOM 2940 C C . ILE B 1 109 ? -18.875 8.172 0.677 1 97.88 109 ILE B C 1
ATOM 2942 O O . ILE B 1 109 ? -19.062 8.016 -0.53 1 97.88 109 ILE B O 1
ATOM 2946 N N . ALA B 1 110 ? -18.594 9.312 1.213 1 96.25 110 ALA B N 1
ATOM 2947 C CA . ALA B 1 110 ? -18.219 10.477 0.412 1 96.25 110 ALA B CA 1
ATOM 2948 C C . ALA B 1 110 ? -16.766 10.844 0.622 1 96.25 110 ALA B C 1
ATOM 2950 O O . ALA B 1 110 ? -16.297 10.922 1.76 1 96.25 110 ALA B O 1
ATOM 2951 N N . ALA B 1 111 ? -16.078 10.984 -0.502 1 94.62 111 ALA B N 1
ATOM 2952 C CA . ALA B 1 111 ? -14.695 11.469 -0.48 1 94.62 111 ALA B CA 1
ATOM 2953 C C . ALA B 1 111 ? -14.602 12.883 -1.048 1 94.62 111 ALA B C 1
ATOM 2955 O O . ALA B 1 111 ? -15.125 13.156 -2.129 1 94.62 111 ALA B O 1
ATOM 2956 N N . VAL B 1 112 ? -14.016 13.82 -0.407 1 87.19 112 VAL B N 1
ATOM 2957 C CA . VAL B 1 112 ? -14 15.227 -0.802 1 87.19 112 VAL B CA 1
ATOM 2958 C C . VAL B 1 112 ? -13.039 15.422 -1.971 1 87.19 112 VAL B C 1
ATOM 2960 O O . VAL B 1 112 ? -13.266 16.266 -2.834 1 87.19 112 VAL B O 1
ATOM 2963 N N . GLY B 1 113 ? -11.984 14.609 -2.078 1 87.44 113 GLY B N 1
ATOM 2964 C CA . GLY B 1 113 ? -11.039 14.82 -3.16 1 87.44 113 GLY B CA 1
ATOM 2965 C C . GLY B 1 113 ? -10.547 13.523 -3.777 1 87.44 113 GLY B C 1
ATOM 2966 O O . GLY B 1 113 ? -10.75 12.445 -3.215 1 87.44 113 GLY B O 1
ATOM 2967 N N . GLU B 1 114 ? -9.922 13.75 -4.949 1 87.81 114 GLU B N 1
ATOM 2968 C CA . GLU B 1 114 ? -9.445 12.609 -5.723 1 87.81 114 GLU B CA 1
ATOM 2969 C C . GLU B 1 114 ? -8.383 11.828 -4.965 1 87.81 114 GLU B C 1
ATOM 2971 O O . GLU B 1 114 ? -8.344 10.594 -5.016 1 87.81 114 GLU B O 1
ATOM 2976 N N . LYS B 1 115 ? -7.535 12.516 -4.301 1 89.25 115 LYS B N 1
ATOM 2977 C CA . LYS B 1 115 ? -6.496 11.844 -3.527 1 89.25 115 LYS B CA 1
ATOM 2978 C C . LYS B 1 115 ? -7.105 10.961 -2.439 1 89.25 115 LYS B C 1
ATOM 2980 O O . LYS B 1 115 ? -6.641 9.844 -2.205 1 89.25 115 LYS B O 1
ATOM 2985 N N . THR B 1 116 ? -8.125 11.523 -1.823 1 92.12 116 THR B N 1
ATOM 2986 C CA . THR B 1 116 ? -8.836 10.758 -0.805 1 92.12 116 THR B CA 1
ATOM 2987 C C . THR B 1 116 ? -9.523 9.539 -1.421 1 92.12 116 THR B C 1
ATOM 2989 O O . THR B 1 116 ? -9.438 8.438 -0.884 1 92.12 116 THR B O 1
ATOM 2992 N N . ALA B 1 117 ? -10.141 9.758 -2.561 1 93.94 117 ALA B N 1
ATOM 2993 C CA . ALA B 1 117 ? -10.805 8.672 -3.275 1 93.94 117 ALA B CA 1
ATOM 2994 C C . ALA B 1 117 ? -9.805 7.586 -3.666 1 93.94 117 ALA B C 1
ATOM 2996 O O . ALA B 1 117 ? -10.102 6.395 -3.549 1 93.94 117 ALA B O 1
ATOM 2997 N N . GLN B 1 118 ? -8.695 8.016 -4.062 1 93.81 118 GLN B N 1
ATOM 2998 C CA . GLN B 1 118 ? -7.66 7.066 -4.453 1 93.81 118 GLN B CA 1
ATOM 2999 C C . GLN B 1 118 ? -7.207 6.223 -3.264 1 93.81 118 GLN B C 1
ATOM 3001 O O . GLN B 1 118 ? -6.984 5.02 -3.398 1 93.81 118 GLN B O 1
ATOM 3006 N N . THR B 1 119 ? -7.059 6.859 -2.197 1 94 119 THR B N 1
ATOM 3007 C CA . THR B 1 119 ? -6.695 6.137 -0.984 1 94 119 THR B CA 1
ATOM 3008 C C . THR B 1 119 ? -7.754 5.086 -0.646 1 94 119 THR B C 1
ATOM 3010 O O . THR B 1 119 ? -7.418 3.961 -0.269 1 94 119 THR B O 1
ATOM 3013 N N . LEU B 1 120 ? -8.969 5.418 -0.792 1 95.94 120 LEU B N 1
ATOM 3014 C CA . LEU B 1 120 ? -10.062 4.473 -0.571 1 95.94 120 LEU B CA 1
ATOM 3015 C C . LEU B 1 120 ? -9.969 3.297 -1.538 1 95.94 120 LEU B C 1
ATOM 3017 O O . LEU B 1 120 ? -10.125 2.143 -1.137 1 95.94 120 LEU B O 1
ATOM 3021 N N . ARG B 1 121 ? -9.664 3.627 -2.727 1 93.88 121 ARG B N 1
ATOM 3022 C CA . ARG B 1 121 ? -9.578 2.588 -3.748 1 93.88 121 ARG B CA 1
ATOM 3023 C C . ARG B 1 121 ? -8.43 1.625 -3.449 1 93.88 121 ARG B C 1
ATOM 3025 O O . ARG B 1 121 ? -8.523 0.431 -3.74 1 93.88 121 ARG B O 1
ATOM 3032 N N . HIS B 1 122 ? -7.414 2.156 -2.85 1 91.69 122 HIS B N 1
ATOM 3033 C CA . HIS B 1 122 ? -6.316 1.298 -2.424 1 91.69 122 HIS B CA 1
ATOM 3034 C C . HIS B 1 122 ? -6.793 0.251 -1.422 1 91.69 122 HIS B C 1
ATOM 3036 O O . HIS B 1 122 ? -6.215 -0.836 -1.333 1 91.69 122 HIS B O 1
ATOM 3042 N N . HIS B 1 123 ? -7.797 0.552 -0.708 1 92.19 123 HIS B N 1
ATOM 3043 C CA . HIS B 1 123 ? -8.398 -0.387 0.232 1 92.19 123 HIS B CA 1
ATOM 3044 C C . HIS B 1 123 ? -9.547 -1.151 -0.414 1 92.19 123 HIS B C 1
ATOM 3046 O O . HIS B 1 123 ? -10.352 -1.78 0.282 1 92.19 123 HIS B O 1
ATOM 3052 N N . CYS B 1 124 ? -9.648 -1.026 -1.72 1 93.12 124 CYS B N 1
ATOM 3053 C CA . CYS B 1 124 ? -10.703 -1.675 -2.492 1 93.12 124 CYS B CA 1
ATOM 3054 C C . CYS B 1 124 ? -12.078 -1.187 -2.055 1 93.12 124 CYS B C 1
ATOM 3056 O O . CYS B 1 124 ? -13.008 -1.982 -1.917 1 93.12 124 CYS B O 1
ATOM 3058 N N . LEU B 1 125 ? -12.156 0.089 -1.706 1 95.25 125 LEU B N 1
ATOM 3059 C CA . LEU B 1 125 ? -13.391 0.791 -1.384 1 95.25 125 LEU B CA 1
ATOM 3060 C C . LEU B 1 125 ? -13.688 1.87 -2.42 1 95.25 125 LEU B C 1
ATOM 3062 O O . LEU B 1 125 ? -12.812 2.662 -2.766 1 95.25 125 LEU B O 1
ATOM 3066 N N . GLN B 1 126 ? -14.883 1.801 -2.92 1 94.81 126 GLN B N 1
ATOM 3067 C CA . GLN B 1 126 ? -15.32 2.822 -3.863 1 94.81 126 GLN B CA 1
ATOM 3068 C C . GLN B 1 126 ? -16.203 3.867 -3.174 1 94.81 126 GLN B C 1
ATOM 3070 O O . GLN B 1 126 ? -17.234 3.531 -2.596 1 94.81 126 GLN B O 1
ATOM 3075 N N . PRO B 1 127 ? -15.766 5.105 -3.232 1 96.31 127 PRO B N 1
ATOM 3076 C CA . PRO B 1 127 ? -16.688 6.109 -2.688 1 96.31 127 PRO B CA 1
ATOM 3077 C C . PRO B 1 127 ? -18.016 6.16 -3.436 1 96.31 127 PRO B C 1
ATOM 3079 O O . PRO B 1 127 ? -18.047 5.977 -4.656 1 96.31 127 PRO B O 1
ATOM 3082 N N . ASP B 1 128 ? -19.062 6.402 -2.725 1 96.94 128 ASP B N 1
ATOM 3083 C CA . ASP B 1 128 ? -20.391 6.555 -3.328 1 96.94 128 ASP B CA 1
ATOM 3084 C C . ASP B 1 128 ? -20.562 7.949 -3.924 1 96.94 128 ASP B C 1
ATOM 3086 O O . ASP B 1 128 ? -21.422 8.156 -4.777 1 96.94 128 ASP B O 1
ATOM 3090 N N . PHE B 1 129 ? -19.734 8.906 -3.443 1 95.88 129 PHE B N 1
ATOM 3091 C CA . PHE B 1 129 ? -19.859 10.281 -3.922 1 95.88 129 PHE B CA 1
ATOM 3092 C C . PHE B 1 129 ? -18.531 11.008 -3.824 1 95.88 129 PHE B C 1
ATOM 3094 O O . PHE B 1 129 ? -17.844 10.938 -2.799 1 95.88 129 PHE B O 1
ATOM 3101 N N . ILE B 1 130 ? -18.125 11.656 -4.914 1 93.94 130 ILE B N 1
ATOM 3102 C CA . ILE B 1 130 ? -17 12.57 -4.996 1 93.94 130 ILE B CA 1
ATOM 3103 C C . ILE B 1 130 ? -17.453 13.891 -5.621 1 93.94 130 ILE B C 1
ATOM 3105 O O . ILE B 1 130 ? -17.953 13.914 -6.75 1 93.94 130 ILE B O 1
ATOM 3109 N N . PRO B 1 131 ? -17.281 14.93 -4.891 1 91.81 131 PRO B N 1
ATOM 3110 C CA . PRO B 1 131 ? -17.734 16.203 -5.473 1 91.81 131 PRO B CA 1
ATOM 3111 C C . PRO B 1 131 ? -16.875 16.625 -6.664 1 91.81 131 PRO B C 1
ATOM 3113 O O . PRO B 1 131 ? -15.719 16.219 -6.781 1 91.81 131 PRO B O 1
ATOM 3116 N N . PRO B 1 132 ? -17.516 17.375 -7.535 1 86.56 132 PRO B N 1
ATOM 3117 C CA . PRO B 1 132 ? -16.797 17.781 -8.75 1 86.56 132 PRO B CA 1
ATOM 3118 C C . PRO B 1 132 ? -15.609 18.688 -8.445 1 86.56 132 PRO B C 1
ATOM 3120 O O . PRO B 1 132 ? -14.594 18.625 -9.141 1 86.56 132 PRO B O 1
ATOM 3123 N N . ASP B 1 133 ? -15.875 19.609 -7.395 1 80.62 133 ASP B N 1
ATOM 3124 C CA . ASP B 1 133 ? -14.781 20.484 -6.992 1 80.62 133 ASP B CA 1
ATOM 3125 C C . ASP B 1 133 ? -14.219 20.078 -5.633 1 80.62 133 ASP B C 1
ATOM 3127 O O . ASP B 1 133 ? -14.961 19.625 -4.762 1 80.62 133 ASP B O 1
ATOM 3131 N N . PHE B 1 134 ? -13.117 19.734 -5.555 1 65.75 134 PHE B N 1
ATOM 3132 C CA . PHE B 1 134 ? -12.398 19.125 -4.453 1 65.75 134 PHE B CA 1
ATOM 3133 C C . PHE B 1 134 ? -12.375 20.031 -3.234 1 65.75 134 PHE B C 1
ATOM 3135 O O . PHE B 1 134 ? -11.352 20.156 -2.555 1 65.75 134 PHE B O 1
ATOM 3142 N N . VAL B 1 135 ? -13.516 20.859 -3.057 1 70.19 135 VAL B N 1
ATOM 3143 C CA . VAL B 1 135 ? -13.602 21.719 -1.888 1 70.19 135 VAL B CA 1
ATOM 3144 C C . VAL B 1 135 ? -14.852 21.391 -1.083 1 70.19 135 VAL B C 1
ATOM 3146 O O . VAL B 1 135 ? -15.836 20.891 -1.633 1 70.19 135 VAL B O 1
ATOM 3149 N N . ALA B 1 136 ? -14.727 21.516 0.275 1 70.75 136 ALA B N 1
ATOM 3150 C CA . ALA B 1 136 ? -15.797 21.219 1.223 1 70.75 136 ALA B CA 1
ATOM 3151 C C . ALA B 1 136 ? -17.109 21.859 0.787 1 70.75 136 ALA B C 1
ATOM 3153 O O . ALA B 1 136 ? -18.172 21.219 0.842 1 70.75 136 ALA B O 1
ATOM 3154 N N . ASP B 1 137 ? -17.031 23.047 0.198 1 76.5 137 ASP B N 1
ATOM 3155 C CA . ASP B 1 137 ? -18.219 23.75 -0.264 1 76.5 137 ASP B CA 1
ATOM 3156 C C . ASP B 1 137 ? -18.891 23 -1.408 1 76.5 137 ASP B C 1
ATOM 3158 O O . ASP B 1 137 ? -20.125 22.906 -1.46 1 76.5 137 ASP B O 1
ATOM 3162 N N . SER B 1 138 ? -18.078 22.469 -2.186 1 83 138 SER B N 1
ATOM 3163 C CA . SER B 1 138 ? -18.594 21.734 -3.334 1 83 138 SER B CA 1
ATOM 3164 C C . SER B 1 138 ? -19.266 20.438 -2.902 1 83 138 SER B C 1
ATOM 3166 O O . SER B 1 138 ? -20.266 20.016 -3.51 1 83 138 SER B O 1
ATOM 3168 N N . LEU B 1 139 ? -18.797 19.844 -1.88 1 86.44 139 LEU B N 1
ATOM 3169 C CA . LEU B 1 139 ? -19.391 18.609 -1.372 1 86.44 139 LEU B CA 1
ATOM 3170 C C . LEU B 1 139 ? -20.828 18.844 -0.927 1 86.44 139 LEU B C 1
ATOM 3172 O O . LEU B 1 139 ? -21.734 18.094 -1.308 1 86.44 139 LEU B O 1
ATOM 3176 N N . VAL B 1 140 ? -21.078 19.938 -0.264 1 87.75 140 VAL B N 1
ATOM 3177 C CA . VAL B 1 140 ? -22.406 20.219 0.289 1 87.75 140 VAL B CA 1
ATOM 3178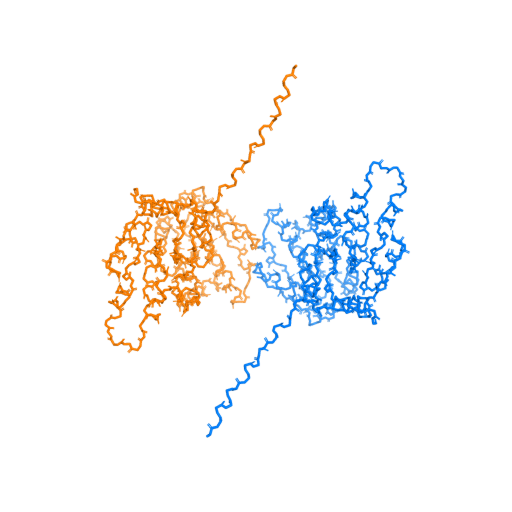 C C . VAL B 1 140 ? -23.359 20.594 -0.837 1 87.75 140 VAL B C 1
ATOM 3180 O O . VAL B 1 140 ? -24.5 20.109 -0.874 1 87.75 140 VAL B O 1
ATOM 3183 N N . GLU B 1 141 ? -22.891 21.375 -1.745 1 88.75 141 GLU B N 1
ATOM 3184 C CA . GLU B 1 141 ? -23.719 21.875 -2.844 1 88.75 141 GLU B CA 1
ATOM 3185 C C . GLU B 1 141 ? -24.188 20.734 -3.742 1 88.75 141 GLU B C 1
ATOM 3187 O O . GLU B 1 141 ? -25.312 20.766 -4.25 1 88.75 141 GLU B O 1
ATOM 3192 N N . HIS B 1 142 ? -23.359 19.766 -3.877 1 92.12 142 HIS B N 1
ATOM 3193 C CA . HIS B 1 142 ? -23.656 18.734 -4.859 1 92.12 142 HIS B CA 1
ATOM 3194 C C . HIS B 1 142 ? -23.984 17.406 -4.184 1 92.12 142 HIS B C 1
ATOM 3196 O O . HIS B 1 142 ? -23.953 16.344 -4.82 1 92.12 142 HIS B O 1
ATOM 3202 N N . PHE B 1 143 ? -24.203 17.469 -2.957 1 93.88 143 PHE B N 1
ATOM 3203 C CA . PHE B 1 143 ? -24.484 16.234 -2.256 1 93.88 143 PHE B CA 1
ATOM 3204 C C . PHE B 1 143 ? -25.594 15.445 -2.967 1 93.88 143 PHE B C 1
ATOM 3206 O O . PHE B 1 143 ? -26.562 16.031 -3.432 1 93.88 143 PHE B O 1
ATOM 3213 N N . PRO B 1 144 ? -25.516 14.211 -3.113 1 94.12 144 PRO B N 1
ATOM 3214 C CA . PRO B 1 144 ? -26.328 13.438 -4.055 1 94.12 144 PRO B CA 1
ATOM 3215 C C . PRO B 1 144 ? -27.734 13.164 -3.531 1 94.12 144 PRO B C 1
ATOM 3217 O O . PRO B 1 144 ? -28.562 12.57 -4.238 1 94.12 144 PRO B O 1
ATOM 3220 N N . GLU B 1 145 ? -28.047 13.516 -2.291 1 95.75 145 GLU B N 1
ATOM 3221 C CA . GLU B 1 145 ? -29.391 13.312 -1.756 1 95.75 145 GLU B CA 1
ATOM 3222 C C . GLU B 1 145 ? -29.734 14.367 -0.701 1 95.75 145 GLU B C 1
ATOM 3224 O O . GLU B 1 145 ? -28.859 15.141 -0.296 1 95.75 145 GLU B O 1
ATOM 3229 N N . GLU B 1 146 ? -31.016 14.383 -0.346 1 95.88 146 GLU B N 1
ATOM 3230 C CA . GLU B 1 146 ? -31.453 15.289 0.709 1 95.88 146 GLU B CA 1
ATOM 3231 C C . GLU B 1 146 ? -30.812 14.938 2.045 1 95.88 146 GLU B C 1
ATOM 3233 O O . GLU B 1 146 ? -30.703 13.758 2.4 1 95.88 146 GLU B O 1
ATOM 3238 N N . LEU B 1 147 ? -30.453 15.953 2.814 1 96.75 147 LEU B N 1
ATOM 3239 C CA . LEU B 1 147 ? -29.625 15.75 3.998 1 96.75 147 LEU B CA 1
ATOM 3240 C C . LEU B 1 147 ? -30.469 15.781 5.266 1 96.75 147 LEU B C 1
ATOM 3242 O O . LEU B 1 147 ? -30.016 15.375 6.336 1 96.75 147 LEU B O 1
ATOM 3246 N N . THR B 1 148 ? -31.656 16.203 5.098 1 96.88 148 THR B N 1
ATOM 3247 C CA . THR B 1 148 ? -32.531 16.297 6.266 1 96.88 148 THR B CA 1
ATOM 3248 C C . THR B 1 148 ? -32.625 14.953 6.969 1 96.88 148 THR B C 1
ATOM 3250 O O . THR B 1 148 ? -33.031 13.961 6.359 1 96.88 148 THR B O 1
ATOM 3253 N N . GLY B 1 149 ? -32.219 14.883 8.18 1 96.88 149 GLY B N 1
ATOM 3254 C CA . GLY B 1 149 ? -32.375 13.688 9 1 96.88 149 GLY B CA 1
ATOM 3255 C C . GLY B 1 149 ? -31.266 12.672 8.781 1 96.88 149 GLY B C 1
ATOM 3256 O O . GLY B 1 149 ? -31.25 11.625 9.43 1 96.88 149 GLY B O 1
ATOM 3257 N N . LYS B 1 150 ? -30.375 12.93 7.922 1 98 150 LYS B N 1
ATOM 3258 C CA . LYS B 1 150 ? -29.266 12.016 7.676 1 98 150 LYS B CA 1
ATOM 3259 C C . LYS B 1 150 ? -28.203 12.133 8.766 1 98 150 LYS B C 1
ATOM 3261 O O . LYS B 1 150 ? -27.875 13.242 9.203 1 98 150 LYS B O 1
ATOM 3266 N N . LYS B 1 151 ? -27.812 11.016 9.258 1 98.56 151 LYS B N 1
ATOM 3267 C CA . LYS B 1 151 ? -26.719 10.969 10.227 1 98.56 151 LYS B CA 1
ATOM 3268 C C . LYS B 1 151 ? -25.391 10.734 9.531 1 98.56 151 LYS B C 1
ATOM 3270 O O . LYS B 1 151 ? -25.219 9.75 8.805 1 98.56 151 LYS B O 1
ATOM 3275 N N . ILE B 1 152 ? -24.438 11.656 9.773 1 98.12 152 ILE B N 1
ATOM 3276 C CA . ILE B 1 152 ? -23.172 11.648 9.047 1 98.12 152 ILE B CA 1
ATOM 3277 C C . ILE B 1 152 ? -22.016 11.523 10.031 1 98.12 152 ILE B C 1
ATOM 3279 O O . ILE B 1 152 ? -21.922 12.281 11 1 98.12 152 ILE B O 1
ATOM 3283 N N . LEU B 1 153 ? -21.203 10.531 9.828 1 98.5 153 LEU B N 1
ATOM 3284 C CA . LEU B 1 153 ? -19.938 10.414 10.562 1 98.5 153 LEU B CA 1
ATOM 3285 C C . LEU B 1 153 ? -18.812 11.125 9.828 1 98.5 153 LEU B C 1
ATOM 3287 O O . LEU B 1 153 ? -18.609 10.914 8.625 1 98.5 153 LEU B O 1
ATOM 3291 N N . PHE B 1 154 ? -18.094 11.961 10.586 1 96.62 154 PHE B N 1
ATOM 3292 C CA . PHE B 1 154 ? -17.031 12.766 9.984 1 96.62 154 PHE B CA 1
ATOM 3293 C C . PHE B 1 154 ? -15.75 12.656 10.797 1 96.62 154 PHE B C 1
ATOM 3295 O O . PHE B 1 154 ? -15.453 13.531 11.617 1 96.62 154 PHE B O 1
ATOM 3302 N N . PRO B 1 155 ? -14.969 11.5 10.539 1 97.19 155 PRO B N 1
ATOM 3303 C CA . PRO B 1 155 ? -13.617 11.453 11.102 1 97.19 155 PRO B CA 1
ATOM 3304 C C . PRO B 1 155 ? -12.695 12.516 10.523 1 97.19 155 PRO B C 1
ATOM 3306 O O . PRO B 1 155 ? -12.555 12.625 9.305 1 97.19 155 PRO B O 1
ATOM 3309 N N . ARG B 1 156 ? -12.055 13.273 11.406 1 93.94 156 ARG B N 1
ATOM 3310 C CA . ARG B 1 156 ? -11.258 14.414 10.969 1 93.94 156 ARG B CA 1
ATOM 3311 C C . ARG B 1 156 ? -10.055 14.617 11.875 1 93.94 156 ARG B C 1
ATOM 3313 O O . ARG B 1 156 ? -9.867 13.883 12.852 1 93.94 156 ARG B O 1
ATOM 3320 N N . VAL B 1 157 ? -9.18 15.547 11.477 1 93.69 157 VAL B N 1
ATOM 3321 C CA . VAL B 1 157 ? -8.055 15.938 12.32 1 93.69 157 VAL B CA 1
ATOM 3322 C C . VAL B 1 157 ? -8.562 16.5 13.641 1 93.69 157 VAL B C 1
ATOM 3324 O O . VAL B 1 157 ? -9.594 17.188 13.672 1 93.69 157 VAL B O 1
ATOM 3327 N N . GLU B 1 158 ? -7.879 16.234 14.672 1 93.5 158 GLU B N 1
ATOM 3328 C CA . GLU B 1 158 ? -8.328 16.656 15.992 1 93.5 158 GLU B CA 1
ATOM 3329 C C . GLU B 1 158 ? -8.336 18.172 16.109 1 93.5 158 GLU B C 1
ATOM 3331 O O . GLU B 1 158 ? -9.266 18.75 16.672 1 93.5 158 GLU B O 1
ATOM 3336 N N . SER B 1 159 ? -7.273 18.766 15.555 1 85.75 159 SER B N 1
ATOM 3337 C CA . SER B 1 159 ? -7.203 20.234 15.602 1 85.75 159 SER B CA 1
ATOM 3338 C C . SER B 1 159 ? -6.961 20.812 14.219 1 85.75 159 SER B C 1
ATOM 3340 O O . SER B 1 159 ? -6.152 20.297 13.453 1 85.75 159 SER B O 1
ATOM 3342 N N . GLY B 1 160 ? -7.699 21.891 13.914 1 74.69 160 GLY B N 1
ATOM 3343 C CA . GLY B 1 160 ? -7.48 22.594 12.664 1 74.69 160 GLY B CA 1
ATOM 3344 C C . GLY B 1 160 ? -8.359 22.094 11.531 1 74.69 160 GLY B C 1
ATOM 3345 O O . GLY B 1 160 ? -8.062 22.328 10.359 1 74.69 160 GLY B O 1
ATOM 3346 N N . GLY B 1 161 ? -9.359 21.438 11.781 1 67.69 161 GLY B N 1
ATOM 3347 C CA . GLY B 1 161 ? -10.18 20.875 10.727 1 67.69 161 GLY B CA 1
ATOM 3348 C C . GLY B 1 161 ? -11.125 21.875 10.086 1 67.69 161 GLY B C 1
ATOM 3349 O O . GLY B 1 161 ? -11.141 23.047 10.469 1 67.69 161 GLY B O 1
ATOM 3350 N N . ARG B 1 162 ? -11.797 21.469 9.008 1 67.56 162 ARG B N 1
ATOM 3351 C CA . ARG B 1 162 ? -12.711 22.25 8.195 1 67.56 162 ARG B CA 1
ATOM 3352 C C . ARG B 1 162 ? -14.039 22.484 8.914 1 67.56 162 ARG B C 1
ATOM 3354 O O . ARG B 1 162 ? -14.992 21.719 8.719 1 67.56 162 ARG B O 1
ATOM 3361 N N . GLU B 1 163 ? -14.266 23.547 9.555 1 80.69 163 GLU B N 1
ATOM 3362 C CA . GLU B 1 163 ? -15.477 23.844 10.305 1 80.69 163 GLU B CA 1
ATOM 3363 C C . GLU B 1 163 ? -16.641 24.172 9.375 1 80.69 163 GLU B C 1
ATOM 3365 O O . GLU B 1 163 ? -17.797 23.891 9.703 1 80.69 163 GLU B O 1
ATOM 3370 N N . ILE B 1 164 ? -16.297 24.562 8.281 1 83.69 164 ILE B N 1
ATOM 3371 C CA . ILE B 1 164 ? -17.297 25.016 7.324 1 83.69 164 ILE B CA 1
ATOM 3372 C C . ILE B 1 164 ? -18.125 23.828 6.84 1 83.69 164 ILE B C 1
ATOM 3374 O O . ILE B 1 164 ? -19.328 23.953 6.641 1 83.69 164 ILE B O 1
ATOM 3378 N N . LEU B 1 165 ? -17.531 22.703 6.672 1 89.31 165 LEU B N 1
ATOM 3379 C CA . LEU B 1 165 ? -18.234 21.516 6.18 1 89.31 165 LEU B CA 1
ATOM 3380 C C . LEU B 1 165 ? -19.328 21.078 7.156 1 89.31 165 LEU B C 1
ATOM 3382 O O . LEU B 1 165 ? -20.469 20.828 6.75 1 89.31 165 LEU B O 1
ATOM 3386 N N . VAL B 1 166 ? -18.984 21.109 8.383 1 91.44 166 VAL B N 1
ATOM 3387 C CA . VAL B 1 166 ? -19.922 20.703 9.422 1 91.44 166 VAL B CA 1
ATOM 3388 C C . VAL B 1 166 ? -21.078 21.688 9.484 1 91.44 166 VAL B C 1
ATOM 3390 O O . VAL B 1 166 ? -22.25 21.281 9.516 1 91.44 166 VAL B O 1
ATOM 3393 N N . ARG B 1 167 ? -20.719 22.938 9.453 1 91.56 167 ARG B N 1
ATOM 3394 C CA . ARG B 1 167 ? -21.719 24 9.523 1 91.56 167 ARG B CA 1
ATOM 3395 C C . ARG B 1 167 ? -22.688 23.906 8.352 1 91.56 167 ARG B C 1
ATOM 3397 O O . ARG B 1 167 ? -23.906 23.984 8.539 1 91.56 167 ARG B O 1
ATOM 3404 N N . GLU B 1 168 ? -22.188 23.703 7.223 1 91.5 168 GLU B N 1
ATOM 3405 C CA . GLU B 1 168 ? -23.016 23.688 6.016 1 91.5 168 GLU B CA 1
ATOM 3406 C C . GLU B 1 168 ? -23.891 22.438 5.957 1 91.5 168 GLU B C 1
ATOM 3408 O O . GLU B 1 168 ? -25.062 22.516 5.582 1 91.5 168 GLU B O 1
ATOM 3413 N N . LEU B 1 169 ? -23.375 21.328 6.316 1 94.56 169 LEU B N 1
ATOM 3414 C CA . LEU B 1 169 ? -24.156 20.094 6.328 1 94.56 169 LEU B CA 1
ATOM 3415 C C . LEU B 1 169 ? -25.266 20.156 7.363 1 94.56 169 LEU B C 1
ATOM 3417 O O . LEU B 1 169 ? -26.406 19.734 7.09 1 94.56 169 LEU B O 1
ATOM 3421 N N . THR B 1 170 ? -24.922 20.75 8.492 1 95.25 170 THR B N 1
ATOM 3422 C CA . THR B 1 170 ? -25.906 20.906 9.562 1 95.25 170 THR B CA 1
ATOM 3423 C C . THR B 1 170 ? -27.016 21.859 9.141 1 95.25 170 THR B C 1
ATOM 3425 O O . THR B 1 170 ? -28.188 21.609 9.414 1 95.25 170 THR B O 1
ATOM 3428 N N . ALA B 1 171 ? -26.625 22.875 8.461 1 94.38 171 ALA B N 1
ATOM 3429 C CA . ALA B 1 171 ? -27.578 23.875 7.984 1 94.38 171 ALA B CA 1
ATOM 3430 C C . ALA B 1 171 ? -28.578 23.25 7.008 1 94.38 171 ALA B C 1
ATOM 3432 O O . ALA B 1 171 ? -29.719 23.688 6.91 1 94.38 171 ALA B O 1
ATOM 3433 N N . LYS B 1 172 ? -28.156 22.219 6.402 1 95.19 172 LYS B N 1
ATOM 3434 C CA . LYS B 1 172 ? -29.016 21.547 5.426 1 95.19 172 LYS B CA 1
ATOM 3435 C C . LYS B 1 172 ? -29.812 20.422 6.074 1 95.19 172 LYS B C 1
ATOM 3437 O O . LYS B 1 172 ? -30.484 19.656 5.383 1 95.19 172 LYS B O 1
ATOM 3442 N N . GLY B 1 173 ? -29.625 20.25 7.391 1 96.88 173 GLY B N 1
ATOM 3443 C CA . GLY B 1 173 ? -30.516 19.375 8.133 1 96.88 173 GLY B CA 1
ATOM 3444 C C . GLY B 1 173 ? -29.859 18.078 8.562 1 96.88 173 GLY B C 1
ATOM 3445 O O . GLY B 1 173 ? -30.484 17.219 9.195 1 96.88 173 GLY B O 1
ATOM 3446 N N . ALA B 1 174 ? -28.609 17.875 8.281 1 97.62 174 ALA B N 1
ATOM 3447 C CA . ALA B 1 174 ? -27.906 16.656 8.656 1 97.62 174 ALA B CA 1
ATOM 3448 C C . ALA B 1 174 ? -27.453 16.703 10.117 1 97.62 174 ALA B C 1
ATOM 3450 O O . ALA B 1 174 ? -27.25 17.797 10.664 1 97.62 174 ALA B O 1
ATOM 3451 N N . GLU B 1 175 ? -27.469 15.586 10.727 1 98.06 175 GLU B N 1
ATOM 3452 C CA . GLU B 1 175 ? -26.766 15.422 12 1 98.06 175 GLU B CA 1
ATOM 3453 C C . GLU B 1 175 ? -25.328 14.969 11.781 1 98.06 175 GLU B C 1
ATOM 3455 O O . GLU B 1 175 ? -25.078 13.805 11.445 1 98.06 175 GLU B O 1
ATOM 3460 N N . VAL B 1 176 ? -24.422 15.898 12.031 1 96.88 176 VAL B N 1
ATOM 3461 C CA . VAL B 1 176 ? -23.016 15.602 11.758 1 96.88 176 VAL B CA 1
ATOM 3462 C C . VAL B 1 176 ? -22.281 15.273 13.062 1 96.88 176 VAL B C 1
ATOM 3464 O O . VAL B 1 176 ? -22.266 16.094 13.984 1 96.88 176 VAL B O 1
ATOM 3467 N N . ILE B 1 177 ? -21.797 14.062 13.164 1 97.25 177 ILE B N 1
ATOM 3468 C CA . ILE B 1 177 ? -20.953 13.648 14.289 1 97.25 177 ILE B CA 1
ATOM 3469 C C . ILE B 1 177 ? -19.484 13.711 13.891 1 97.25 177 ILE B C 1
ATOM 3471 O O . ILE B 1 177 ? -18.984 12.812 13.211 1 97.25 177 ILE B O 1
ATOM 3475 N N . GLU B 1 178 ? -18.844 14.773 14.359 1 95.75 178 GLU B N 1
ATOM 3476 C CA . GLU B 1 178 ? -17.406 14.93 14.109 1 95.75 178 GLU B CA 1
ATOM 3477 C C . GLU B 1 178 ? -16.594 14.234 15.195 1 95.75 178 GLU B C 1
ATOM 3479 O O . GLU B 1 178 ? -16.828 14.422 16.391 1 95.75 178 GLU B O 1
ATOM 3484 N N . VAL B 1 179 ? -15.633 13.445 14.742 1 97 179 VAL B N 1
ATOM 3485 C CA . VAL B 1 179 ? -14.797 12.742 15.719 1 97 179 VAL B CA 1
ATOM 3486 C C . VAL B 1 179 ? -13.328 12.852 15.305 1 97 179 VAL B C 1
ATOM 3488 O O . VAL B 1 179 ? -13 12.773 14.117 1 97 179 VAL B O 1
ATOM 3491 N N . PRO B 1 180 ? -12.445 13.094 16.266 1 97.19 180 PRO B N 1
ATOM 3492 C CA . PRO B 1 180 ? -11.023 13.086 15.93 1 97.19 180 PRO B CA 1
ATOM 3493 C C . PRO B 1 180 ? -10.523 11.711 15.5 1 97.19 180 PRO B C 1
ATOM 3495 O O . PRO B 1 180 ? -10.781 10.719 16.188 1 97.19 180 PRO B O 1
ATOM 3498 N N . ALA B 1 181 ? -9.828 11.68 14.391 1 97.69 181 ALA B N 1
ATOM 3499 C CA . ALA B 1 181 ? -9.281 10.422 13.898 1 97.69 181 ALA B CA 1
ATOM 3500 C C . ALA B 1 181 ? -7.754 10.453 13.891 1 97.69 181 ALA B C 1
ATOM 3502 O O . ALA B 1 181 ? -7.102 9.414 13.992 1 97.69 181 ALA B O 1
ATOM 3503 N N . TYR B 1 182 ? -7.215 11.562 13.734 1 96.44 182 TYR B N 1
ATOM 3504 C CA . TYR B 1 182 ? -5.766 11.75 13.703 1 96.44 182 TYR B CA 1
ATOM 3505 C C . TYR B 1 182 ? -5.391 13.164 14.141 1 96.44 182 TYR B C 1
ATOM 3507 O O . TYR B 1 182 ? -6.262 14.016 14.328 1 96.44 182 TYR B O 1
ATOM 3515 N N . GLN B 1 183 ? -4.105 13.344 14.305 1 93.69 183 GLN B N 1
ATOM 3516 C CA . GLN B 1 183 ? -3.617 14.656 14.711 1 93.69 183 GLN B CA 1
ATOM 3517 C C . GLN B 1 183 ? -2.225 14.922 14.141 1 93.69 183 GLN B C 1
ATOM 3519 O O . GLN B 1 183 ? -1.447 13.984 13.93 1 93.69 183 GLN B O 1
ATOM 3524 N N . SER B 1 184 ? -2.039 16.188 13.852 1 90.56 184 SER B N 1
ATOM 3525 C CA . SER B 1 184 ? -0.677 16.609 13.562 1 90.56 184 SER B CA 1
ATOM 3526 C C . SER B 1 184 ? 0.139 16.766 14.836 1 90.56 184 SER B C 1
ATOM 3528 O O . SER B 1 184 ? -0.255 17.516 15.742 1 90.56 184 SER B O 1
ATOM 3530 N N . CYS B 1 185 ? 1.225 16.078 14.867 1 91.12 185 CYS B N 1
ATOM 3531 C CA . CYS B 1 185 ? 2.01 16.062 16.094 1 91.12 185 CYS B CA 1
ATOM 3532 C C . CYS B 1 185 ? 3.445 16.5 15.836 1 91.12 185 CYS B C 1
ATOM 3534 O O . CYS B 1 185 ? 3.93 16.406 14.703 1 91.12 185 CYS B O 1
ATOM 3536 N N . CYS B 1 186 ? 4.031 17.062 16.906 1 91.62 186 CYS B N 1
ATOM 3537 C CA . CYS B 1 186 ? 5.473 17.297 16.891 1 91.62 186 CYS B CA 1
ATOM 3538 C C . CYS B 1 186 ? 6.238 15.992 17.031 1 91.62 186 CYS B C 1
ATOM 3540 O O . CYS B 1 186 ? 5.984 15.219 17.953 1 91.62 186 CYS B O 1
ATOM 3542 N N . PRO B 1 187 ? 7.145 15.68 16.109 1 92.44 187 PRO B N 1
ATOM 3543 C CA . PRO B 1 187 ? 7.926 14.453 16.281 1 92.44 187 PRO B CA 1
ATOM 3544 C C . PRO B 1 187 ? 8.695 14.414 17.594 1 92.44 187 PRO B C 1
ATOM 3546 O O . PRO B 1 187 ? 9.062 15.461 18.141 1 92.44 187 PRO B O 1
ATOM 3549 N N . ASP B 1 188 ? 8.945 13.18 18.031 1 90.31 188 ASP B N 1
ATOM 3550 C CA . ASP B 1 188 ? 9.641 13.008 19.312 1 90.31 188 ASP B CA 1
ATOM 3551 C C . ASP B 1 188 ? 11.148 13.188 19.141 1 90.31 188 ASP B C 1
ATOM 3553 O O . ASP B 1 188 ? 11.859 13.445 20.109 1 90.31 188 ASP B O 1
ATOM 3557 N N . SER B 1 189 ? 11.586 12.953 17.922 1 89.88 189 SER B N 1
ATOM 3558 C CA . SER B 1 189 ? 13.023 13.031 17.672 1 89.88 189 SER B CA 1
ATOM 3559 C C . SER B 1 189 ? 13.312 13.672 16.312 1 89.88 189 SER B C 1
ATOM 3561 O O . SER B 1 189 ? 12.414 13.844 15.5 1 89.88 189 SER B O 1
ATOM 3563 N N . VAL B 1 190 ? 14.578 14.133 16.266 1 90.75 190 VAL B N 1
ATOM 3564 C CA . VAL B 1 190 ? 15.086 14.719 15.031 1 90.75 190 VAL B CA 1
ATOM 3565 C C . VAL B 1 190 ? 16.078 13.766 14.375 1 90.75 190 VAL B C 1
ATOM 3567 O O . VAL B 1 190 ? 16.891 13.133 15.062 1 90.75 190 VAL B O 1
ATOM 3570 N N . PRO B 1 191 ? 15.914 13.617 13.055 1 91.81 191 PRO B N 1
ATOM 3571 C CA . PRO B 1 191 ? 16.969 12.812 12.422 1 91.81 191 PRO B CA 1
ATOM 3572 C C . PRO B 1 191 ? 18.375 13.289 12.773 1 91.81 191 PRO B C 1
ATOM 3574 O O . PRO B 1 191 ? 18.641 14.5 12.789 1 91.81 191 PRO B O 1
ATOM 3577 N N . PRO B 1 192 ? 19.219 12.344 13 1 92.88 192 PRO B N 1
ATOM 3578 C CA . PRO B 1 192 ? 20.578 12.719 13.398 1 92.88 192 PRO B CA 1
ATOM 3579 C C . PRO B 1 192 ? 21.266 13.641 12.391 1 92.88 192 PRO B C 1
ATOM 3581 O O . PRO B 1 192 ? 22 14.555 12.781 1 92.88 192 PRO B O 1
ATOM 3584 N N . SER B 1 193 ? 21.031 13.359 11.188 1 93.19 193 SER B N 1
ATOM 3585 C CA . SER B 1 193 ? 21.641 14.188 10.156 1 93.19 193 SER B CA 1
ATOM 3586 C C . SER B 1 193 ? 21.172 15.641 10.273 1 93.19 193 SER B C 1
ATOM 3588 O O . SER B 1 193 ? 21.969 16.562 10.078 1 93.19 193 SER B O 1
ATOM 3590 N N . ALA B 1 194 ? 19.984 15.867 10.617 1 94.75 194 ALA B N 1
ATOM 3591 C CA . ALA B 1 194 ? 19.438 17.219 10.766 1 94.75 194 ALA B CA 1
ATOM 3592 C C . ALA B 1 194 ? 19.984 17.891 12.016 1 94.75 194 ALA B C 1
ATOM 3594 O O . ALA B 1 194 ? 20.344 19.062 11.984 1 94.75 194 ALA B O 1
ATOM 3595 N N . ALA B 1 195 ? 20.016 17.141 13.031 1 93.88 195 ALA B N 1
ATOM 3596 C CA . ALA B 1 195 ? 20.578 17.672 14.273 1 93.88 195 ALA B CA 1
ATOM 3597 C C . ALA B 1 195 ? 22.016 18.109 14.078 1 93.88 195 ALA B C 1
ATOM 3599 O O . ALA B 1 195 ? 22.406 19.203 14.508 1 93.88 195 ALA B O 1
ATOM 3600 N N . LEU B 1 196 ? 22.734 17.281 13.422 1 94.06 196 LEU B N 1
ATOM 3601 C CA . LEU B 1 196 ? 24.141 17.578 13.164 1 94.06 196 LEU B CA 1
ATOM 3602 C C . LEU B 1 196 ? 24.281 18.828 12.289 1 94.06 196 LEU B C 1
ATOM 3604 O O . LEU B 1 196 ? 25.125 19.672 12.539 1 94.06 196 LEU B O 1
ATOM 3608 N N . ALA B 1 197 ? 23.484 18.859 11.336 1 94.56 197 ALA B N 1
ATOM 3609 C CA . ALA B 1 197 ? 23.547 20 10.43 1 94.56 197 ALA B CA 1
ATOM 3610 C C . ALA B 1 197 ? 23.25 21.312 11.172 1 94.56 197 ALA B C 1
ATOM 3612 O O . ALA B 1 197 ? 23.906 22.328 10.953 1 94.56 197 ALA B O 1
ATOM 3613 N N . LEU B 1 198 ? 22.297 21.312 12.031 1 94.06 198 LEU B N 1
ATOM 3614 C CA . LEU B 1 198 ? 21.938 22.5 12.805 1 94.06 198 LEU B CA 1
ATOM 3615 C C . LEU B 1 198 ? 23.047 22.859 13.789 1 94.06 198 LEU B C 1
ATOM 3617 O O . LEU B 1 198 ? 23.422 24.031 13.883 1 94.06 198 LEU B O 1
ATOM 3621 N N . GLN B 1 199 ? 23.547 21.938 14.375 1 91.5 199 GLN B N 1
ATOM 3622 C CA . GLN B 1 199 ? 24.547 22.156 15.414 1 91.5 199 GLN B CA 1
ATOM 3623 C C . GLN B 1 199 ? 25.859 22.625 14.812 1 91.5 199 GLN B C 1
ATOM 3625 O O . GLN B 1 199 ? 26.578 23.422 15.422 1 91.5 199 GLN B O 1
ATOM 3630 N N . SER B 1 200 ? 26.188 22.094 13.695 1 92.25 200 SER B N 1
ATOM 3631 C CA . SER B 1 200 ? 27.453 22.406 13.062 1 92.25 200 SER B CA 1
ATOM 3632 C C . SER B 1 200 ? 27.406 23.766 12.352 1 92.25 200 SER B C 1
ATOM 3634 O O . SER B 1 200 ? 28.422 24.266 11.875 1 92.25 200 SER B O 1
ATOM 3636 N N . GLY B 1 201 ? 26.266 24.297 12.242 1 92 201 GLY B N 1
ATOM 3637 C CA . GLY B 1 201 ? 26.125 25.594 11.594 1 92 201 GLY B CA 1
ATOM 3638 C C . GLY B 1 201 ? 26.266 25.531 10.086 1 92 201 GLY B C 1
ATOM 3639 O O . GLY B 1 201 ? 26.641 26.516 9.445 1 92 201 GLY B O 1
ATOM 3640 N N . THR B 1 202 ? 25.969 24.375 9.555 1 94.06 202 THR B N 1
ATOM 3641 C CA . THR B 1 202 ? 26.156 24.188 8.117 1 94.06 202 THR B CA 1
ATOM 3642 C C . THR B 1 202 ? 24.875 24.531 7.367 1 94.06 202 THR B C 1
ATOM 3644 O O . THR B 1 202 ? 24.875 24.625 6.137 1 94.06 202 THR B O 1
ATOM 3647 N N . VAL B 1 203 ? 23.812 24.781 8.055 1 97.31 203 VAL B N 1
ATOM 3648 C CA . VAL B 1 203 ? 22.531 25.094 7.426 1 97.31 203 VAL B CA 1
ATOM 3649 C C . VAL B 1 203 ? 22.5 26.547 6.996 1 97.31 203 VAL B C 1
ATOM 3651 O O . VAL B 1 203 ? 22.75 27.453 7.805 1 97.31 203 VAL B O 1
ATOM 3654 N N . ASP B 1 204 ? 22.172 26.734 5.723 1 97.62 204 ASP B N 1
ATOM 3655 C CA . ASP B 1 204 ? 22.078 28.109 5.211 1 97.62 204 ASP B CA 1
ATOM 3656 C C . ASP B 1 204 ? 20.656 28.641 5.316 1 97.62 204 ASP B C 1
ATOM 3658 O O . ASP B 1 204 ? 20.453 29.844 5.5 1 97.62 204 ASP B O 1
ATOM 3662 N N . VAL B 1 205 ? 19.703 27.781 5.105 1 98.12 205 VAL B N 1
ATOM 3663 C CA . VAL B 1 205 ? 18.312 28.203 5.035 1 98.12 205 VAL B CA 1
ATOM 3664 C C . VAL B 1 205 ? 17.438 27.172 5.758 1 98.12 205 VAL B C 1
ATOM 3666 O O . VAL B 1 205 ? 17.641 25.969 5.633 1 98.12 205 VAL B O 1
ATOM 3669 N N . ILE B 1 206 ? 16.453 27.641 6.492 1 97.88 206 ILE B N 1
ATOM 3670 C CA . ILE B 1 206 ? 15.375 26.828 7.012 1 97.88 206 ILE B CA 1
ATOM 3671 C C . ILE B 1 206 ? 14.055 27.234 6.363 1 97.88 206 ILE B C 1
ATOM 3673 O O . ILE B 1 206 ? 13.742 28.422 6.285 1 97.88 206 ILE B O 1
ATOM 3677 N N . THR B 1 207 ? 13.336 26.25 5.902 1 97.44 207 THR B N 1
ATOM 3678 C CA . THR B 1 207 ? 12.102 26.547 5.188 1 97.44 207 THR B CA 1
ATOM 3679 C C . THR B 1 207 ? 10.883 26.125 6 1 97.44 207 THR B C 1
ATOM 3681 O O . THR B 1 207 ? 10.906 25.078 6.656 1 97.44 207 THR B O 1
ATOM 3684 N N . PHE B 1 208 ? 9.852 27 5.973 1 96.75 208 PHE B N 1
ATOM 3685 C CA . PHE B 1 208 ? 8.602 26.719 6.66 1 96.75 208 PHE B CA 1
ATOM 3686 C C . PHE B 1 208 ? 7.414 26.891 5.719 1 96.75 208 PHE B C 1
ATOM 3688 O O . PHE B 1 208 ? 7.297 27.906 5.043 1 96.75 208 PHE B O 1
ATOM 3695 N N . ALA B 1 209 ? 6.57 25.844 5.719 1 92.62 209 ALA B N 1
ATOM 3696 C CA . ALA B 1 209 ? 5.414 25.891 4.824 1 92.62 209 ALA B CA 1
ATOM 3697 C C . ALA B 1 209 ? 4.113 26 5.617 1 92.62 209 ALA B C 1
ATOM 3699 O O . ALA B 1 209 ? 3.025 25.906 5.047 1 92.62 209 ALA B O 1
ATOM 3700 N N . SER B 1 210 ? 4.145 26.125 6.965 1 90.56 210 SER B N 1
ATOM 3701 C CA . SER B 1 210 ? 2.971 26.312 7.812 1 90.56 210 SER B CA 1
ATOM 3702 C C . SER B 1 210 ? 3.365 26.828 9.188 1 90.56 210 SER B C 1
ATOM 3704 O O . SER B 1 210 ? 4.508 26.672 9.617 1 90.56 210 SER B O 1
ATOM 3706 N N . SER B 1 211 ? 2.336 27.422 9.836 1 92.44 211 SER B N 1
ATOM 3707 C CA . SER B 1 211 ? 2.545 27.891 11.203 1 92.44 211 SER B CA 1
ATOM 3708 C C . SER B 1 211 ? 2.891 26.719 12.133 1 92.44 211 SER B C 1
ATOM 3710 O O . SER B 1 211 ? 3.768 26.859 12.992 1 92.44 211 SER B O 1
ATOM 3712 N N . LYS B 1 212 ? 2.285 25.578 11.945 1 90.56 212 LYS B N 1
ATOM 3713 C CA . LYS B 1 212 ? 2.523 24.438 12.812 1 90.56 212 LYS B CA 1
ATOM 3714 C C . LYS B 1 212 ? 3.965 23.953 12.703 1 90.56 212 LYS B C 1
ATOM 3716 O O . LYS B 1 212 ? 4.578 23.562 13.695 1 90.56 212 LYS B O 1
ATOM 3721 N N . THR B 1 213 ? 4.453 23.969 11.531 1 93.31 213 THR B N 1
ATOM 3722 C CA . THR B 1 213 ? 5.824 23.516 11.352 1 93.31 213 THR B CA 1
ATOM 3723 C C . THR B 1 213 ? 6.809 24.453 12.023 1 93.31 213 THR B C 1
ATOM 3725 O O . THR B 1 213 ? 7.84 24.031 12.547 1 93.31 213 THR B O 1
ATOM 3728 N N . VAL B 1 214 ? 6.527 25.766 12.055 1 95.19 214 VAL B N 1
ATOM 3729 C CA . VAL B 1 214 ? 7.363 26.719 12.773 1 95.19 214 VAL B CA 1
ATOM 3730 C C . VAL B 1 214 ? 7.363 26.391 14.266 1 95.19 214 VAL B C 1
ATOM 3732 O O . VAL B 1 214 ? 8.422 26.266 14.883 1 95.19 214 VAL B O 1
ATOM 3735 N N . GLN B 1 215 ? 6.23 26.234 14.742 1 93.88 215 GLN B N 1
ATOM 3736 C CA . GLN B 1 215 ? 6.062 25.953 16.172 1 93.88 215 GLN B CA 1
ATOM 3737 C C . GLN B 1 215 ? 6.801 24.688 16.562 1 93.88 215 GLN B C 1
ATOM 3739 O O . GLN B 1 215 ? 7.562 24.688 17.531 1 93.88 215 GLN B O 1
ATOM 3744 N N . PHE B 1 216 ? 6.594 23.656 15.812 1 94.19 216 PHE B N 1
ATOM 3745 C CA . PHE B 1 216 ? 7.18 22.359 16.141 1 94.19 216 PHE B CA 1
ATOM 3746 C C . PHE B 1 216 ? 8.688 22.391 15.93 1 94.19 216 PHE B C 1
ATOM 3748 O O . PHE B 1 216 ? 9.438 21.766 16.688 1 94.19 216 PHE B O 1
ATOM 3755 N N . PHE B 1 217 ? 9.117 23.078 14.93 1 95.38 217 PHE B N 1
ATOM 3756 C CA . PHE B 1 217 ? 10.555 23.234 14.742 1 95.38 217 PHE B CA 1
ATOM 3757 C C . PHE B 1 217 ? 11.195 23.875 15.969 1 95.38 217 PHE B C 1
ATOM 3759 O O . PHE B 1 217 ? 12.227 23.406 16.453 1 95.38 217 PHE B O 1
ATOM 3766 N N . CYS B 1 218 ? 10.555 24.922 16.438 1 94.06 218 CYS B N 1
ATOM 3767 C CA . CYS B 1 218 ? 11.094 25.609 17.594 1 94.06 218 CYS B CA 1
ATOM 3768 C C . CYS B 1 218 ? 11.195 24.688 18.797 1 94.06 218 CYS B C 1
ATOM 3770 O O . CYS B 1 218 ? 12.195 24.688 19.516 1 94.06 218 CYS B O 1
ATOM 3772 N N . GLN B 1 219 ? 10.219 23.891 18.969 1 92.62 219 GLN B N 1
ATOM 3773 C CA . GLN B 1 219 ? 10.227 22.922 20.047 1 92.62 219 GLN B CA 1
ATOM 3774 C C . GLN B 1 219 ? 11.375 21.922 19.875 1 92.62 219 GLN B C 1
ATOM 3776 O O . GLN B 1 219 ? 12.094 21.625 20.844 1 92.62 219 GLN B O 1
ATOM 3781 N N . LEU B 1 220 ? 11.57 21.438 18.719 1 93.88 220 LEU B N 1
ATOM 3782 C CA . LEU B 1 220 ? 12.617 20.469 18.422 1 93.88 220 LEU B CA 1
ATOM 3783 C C . LEU B 1 220 ? 14 21.094 18.547 1 93.88 220 LEU B C 1
ATOM 3785 O O . LEU B 1 220 ? 14.922 20.484 19.078 1 93.88 220 LEU B O 1
ATOM 3789 N N . ALA B 1 221 ? 14.094 22.266 18.016 1 92.62 221 ALA B N 1
ATOM 3790 C CA . ALA B 1 221 ? 15.359 22.984 18.047 1 92.62 221 ALA B CA 1
ATOM 3791 C C . ALA B 1 221 ? 15.805 23.266 19.484 1 92.62 221 ALA B C 1
ATOM 3793 O O . ALA B 1 221 ? 17 23.266 19.781 1 92.62 221 ALA B O 1
ATOM 3794 N N . GLU B 1 222 ? 14.836 23.562 20.281 1 90.06 222 GLU B N 1
ATOM 3795 C CA . GLU B 1 222 ? 15.148 23.781 21.688 1 90.06 222 GLU B CA 1
ATOM 3796 C C . GLU B 1 222 ? 15.867 22.578 22.281 1 90.06 222 GLU B C 1
ATOM 3798 O O . GLU B 1 222 ? 16.828 22.719 23.047 1 90.06 222 GLU B O 1
ATOM 3803 N N . LYS B 1 223 ? 15.438 21.422 21.922 1 88.44 223 LYS B N 1
ATOM 3804 C CA . LYS B 1 223 ? 16.047 20.203 22.422 1 88.44 223 LYS B CA 1
ATOM 3805 C C . LYS B 1 223 ? 17.453 20.016 21.859 1 88.44 223 LYS B C 1
ATOM 3807 O O . LYS B 1 223 ? 18.328 19.453 22.516 1 88.44 223 LYS B O 1
ATOM 3812 N N . ILE B 1 224 ? 17.609 20.469 20.703 1 89.25 224 ILE B N 1
ATOM 3813 C CA . ILE B 1 224 ? 18.891 20.312 20.016 1 89.25 224 ILE B CA 1
ATOM 3814 C C . ILE B 1 224 ? 19.906 21.281 20.609 1 89.25 224 ILE B C 1
ATOM 3816 O O . ILE B 1 224 ? 21.062 20.906 20.859 1 89.25 224 ILE B O 1
ATOM 3820 N N . PHE B 1 225 ? 19.531 22.562 20.797 1 86.69 225 PHE B N 1
ATOM 3821 C CA . PHE B 1 225 ? 20.453 23.609 21.188 1 86.69 225 PHE B CA 1
ATOM 3822 C C . PHE B 1 225 ? 20.547 23.703 22.703 1 86.69 225 PHE B C 1
ATOM 3824 O O . PHE B 1 225 ? 21.531 24.234 23.234 1 86.69 225 PHE B O 1
ATOM 3831 N N . SER B 1 226 ? 19.328 23.562 23.328 1 74.81 226 SER B N 1
ATOM 3832 C CA . SER B 1 226 ? 19.281 23.781 24.766 1 74.81 226 SER B CA 1
ATOM 3833 C C . SER B 1 226 ? 20.172 22.781 25.5 1 74.81 226 SER B C 1
ATOM 3835 O O . SER B 1 226 ? 19.953 21.562 25.438 1 74.81 226 SER B O 1
ATOM 3837 N N . GLY B 1 227 ? 21.5 22.75 25.078 1 59.34 227 GLY B N 1
ATOM 3838 C CA . GLY B 1 227 ? 22.25 22.094 26.141 1 59.34 227 GLY B CA 1
ATOM 3839 C C . GLY B 1 227 ? 21.688 22.391 27.531 1 59.34 227 GLY B C 1
ATOM 3840 O O . GLY B 1 227 ? 20.641 23.016 27.656 1 59.34 227 GLY B O 1
ATOM 3841 N N . ASN B 1 228 ? 22.344 22.016 28.703 1 49.66 228 ASN B N 1
ATOM 3842 C CA . ASN B 1 228 ? 22.047 22.188 30.125 1 49.66 228 ASN B CA 1
ATOM 3843 C C . ASN B 1 228 ? 21.766 23.656 30.469 1 49.66 228 ASN B C 1
ATOM 3845 O O . ASN B 1 228 ? 21.828 24.047 31.641 1 49.66 228 ASN B O 1
ATOM 3849 N N . SER B 1 229 ? 21.719 24.609 29.516 1 52.38 229 SER B N 1
ATOM 3850 C CA . SER B 1 229 ? 21.766 25.938 30.109 1 52.38 229 SER B CA 1
ATOM 3851 C C . SER B 1 229 ? 20.375 26.516 30.312 1 52.38 229 SER B C 1
ATOM 3853 O O . SER B 1 229 ? 19.438 26.156 29.609 1 52.38 229 SER B O 1
ATOM 3855 N N . SER B 1 230 ? 20.016 27.125 31.469 1 52.19 230 SER B N 1
ATOM 3856 C CA . SER B 1 230 ? 18.875 27.766 32.094 1 52.19 230 SER B CA 1
ATOM 3857 C C . SER B 1 230 ? 18.375 28.938 31.281 1 52.19 230 SER B C 1
ATOM 3859 O O . SER B 1 230 ? 17.453 29.656 31.688 1 52.19 230 SER B O 1
ATOM 3861 N N . GLU B 1 231 ? 19 29.375 30.266 1 52.56 231 GLU B N 1
ATOM 3862 C CA . GLU B 1 231 ? 18.578 30.609 29.609 1 52.56 231 GLU B CA 1
ATOM 3863 C C . GLU B 1 231 ? 17.219 30.438 28.922 1 52.56 231 GLU B C 1
ATOM 3865 O O . GLU B 1 231 ? 16.781 29.312 28.672 1 52.56 231 GLU B O 1
ATOM 3870 N N . ASN B 1 232 ? 16.469 31.562 28.781 1 59.88 232 ASN B N 1
ATOM 3871 C CA . ASN B 1 232 ? 15.156 31.609 28.125 1 59.88 232 ASN B CA 1
ATOM 3872 C C . ASN B 1 232 ? 15.18 30.859 26.797 1 59.88 232 ASN B C 1
ATOM 3874 O O . ASN B 1 232 ? 15.914 31.234 25.875 1 59.88 232 ASN B O 1
ATOM 3878 N N . GLN B 1 233 ? 14.562 29.75 26.672 1 61.12 233 GLN B N 1
ATOM 3879 C CA . GLN B 1 233 ? 14.578 28.672 25.672 1 61.12 233 GLN B CA 1
ATOM 3880 C C . GLN B 1 233 ? 14.336 29.234 24.266 1 61.12 233 GLN B C 1
ATOM 3882 O O . GLN B 1 233 ? 15.031 28.859 23.328 1 61.12 233 GLN B O 1
ATOM 3887 N N . LEU B 1 234 ? 13.406 30.203 24.109 1 64.31 234 LEU B N 1
ATOM 3888 C CA . LEU B 1 234 ? 13.102 30.766 22.797 1 64.31 234 LEU B CA 1
ATOM 3889 C C . LEU B 1 234 ? 14.25 31.625 22.297 1 64.31 234 LEU B C 1
ATOM 3891 O O . LEU B 1 234 ? 14.578 31.594 21.109 1 64.31 234 LEU B O 1
ATOM 3895 N N . SER B 1 235 ? 14.852 32.281 23.188 1 73.31 235 SER B N 1
ATOM 3896 C CA . SER B 1 235 ? 15.969 33.156 22.859 1 73.31 235 SER B CA 1
ATOM 3897 C C . SER B 1 235 ? 17.188 32.344 22.406 1 73.31 235 SER B C 1
ATOM 3899 O O . SER B 1 235 ? 17.906 32.75 21.5 1 73.31 235 SER B O 1
ATOM 3901 N N . VAL B 1 236 ? 17.156 31.156 22.859 1 79.56 236 VAL B N 1
ATOM 3902 C CA . VAL B 1 236 ? 18.328 30.344 22.547 1 79.56 236 VAL B CA 1
ATOM 3903 C C . VAL B 1 236 ? 18.219 29.844 21.109 1 79.56 236 VAL B C 1
ATOM 3905 O O . VAL B 1 236 ? 19.219 29.859 20.359 1 79.56 236 VAL B O 1
ATOM 3908 N N . VAL B 1 237 ? 17 29.562 20.672 1 88 237 VAL B N 1
ATOM 3909 C CA . VAL B 1 237 ? 16.812 29.047 19.328 1 88 237 VAL B CA 1
ATOM 3910 C C . VAL B 1 237 ? 17.062 30.156 18.297 1 88 237 VAL B C 1
ATOM 3912 O O . VAL B 1 237 ? 17.812 29.969 17.344 1 88 237 VAL B O 1
ATOM 3915 N N . ALA B 1 238 ? 16.516 31.266 18.625 1 86.44 238 ALA B N 1
ATOM 3916 C CA . ALA B 1 238 ? 16.688 32.406 17.703 1 86.44 238 ALA B CA 1
ATOM 3917 C C . ALA B 1 238 ? 18.156 32.781 17.562 1 86.44 238 ALA B C 1
ATOM 3919 O O . ALA B 1 238 ? 18.641 33.031 16.469 1 86.44 238 ALA B O 1
ATOM 3920 N N . SER B 1 239 ? 18.844 32.781 18.672 1 86.56 239 SER B N 1
ATOM 3921 C CA . SER B 1 239 ? 20.266 33.125 18.672 1 86.56 239 SER B CA 1
ATOM 3922 C C . SER B 1 239 ? 21.109 32.062 17.953 1 86.56 239 SER B C 1
ATOM 3924 O O . SER B 1 239 ? 22.078 32.406 17.281 1 86.56 239 SER B O 1
ATOM 3926 N N . SER B 1 240 ? 20.672 30.906 18.125 1 89.5 240 SER B N 1
ATOM 3927 C CA . SER B 1 240 ? 21.406 29.812 17.531 1 89.5 240 SER B CA 1
ATOM 3928 C C . SER B 1 240 ? 21.234 29.781 16.016 1 89.5 240 SER B C 1
ATOM 3930 O O . SER B 1 240 ? 22 29.125 15.297 1 89.5 240 SER B O 1
ATOM 3932 N N . LEU B 1 241 ? 20.297 30.5 15.594 1 92.75 241 LEU B N 1
ATOM 3933 C CA . LEU B 1 241 ? 20 30.5 14.164 1 92.75 241 LEU B CA 1
ATOM 3934 C C . LEU B 1 241 ? 20.5 31.781 13.5 1 92.75 241 LEU B C 1
ATOM 3936 O O . LEU B 1 241 ? 20.078 32.094 12.383 1 92.75 241 LEU B O 1
ATOM 3940 N N . GLU B 1 242 ? 21.359 32.375 14.266 1 89.69 242 GLU B N 1
ATOM 3941 C CA . GLU B 1 242 ? 21.953 33.562 13.664 1 89.69 242 GLU B CA 1
ATOM 3942 C C . GLU B 1 242 ? 22.703 33.219 12.383 1 89.69 242 GLU B C 1
ATOM 3944 O O . GLU B 1 242 ? 23.484 32.25 12.352 1 89.69 242 GLU B O 1
ATOM 3949 N N . GLY B 1 243 ? 22.516 33.844 11.312 1 91.31 243 GLY B N 1
ATOM 3950 C CA . GLY B 1 243 ? 23.188 33.594 10.047 1 91.31 243 GLY B CA 1
ATOM 3951 C C . GLY B 1 243 ? 22.406 32.656 9.141 1 91.31 243 GLY B C 1
ATOM 3952 O O . GLY B 1 243 ? 22.797 32.438 7.984 1 91.31 243 GLY B O 1
ATOM 3953 N N . VAL B 1 244 ? 21.438 32.031 9.68 1 96.5 244 VAL B N 1
ATOM 3954 C CA . VAL B 1 244 ? 20.609 31.125 8.891 1 96.5 244 VAL B CA 1
ATOM 3955 C C . VAL B 1 244 ? 19.406 31.891 8.32 1 96.5 244 VAL B C 1
ATOM 3957 O O . VAL B 1 244 ? 18.75 32.656 9.039 1 96.5 244 VAL B O 1
ATOM 3960 N N . CYS B 1 245 ? 19.156 31.734 7.059 1 97.88 245 CYS B N 1
ATOM 3961 C CA . CYS B 1 245 ? 18 32.375 6.426 1 97.88 245 CYS B CA 1
ATOM 3962 C C . CYS B 1 245 ? 16.719 31.656 6.809 1 97.88 245 CYS B C 1
ATOM 3964 O O . CYS B 1 245 ? 16.625 30.438 6.699 1 97.88 245 CYS B O 1
ATOM 3966 N N . ILE B 1 246 ? 15.766 32.406 7.301 1 98.19 246 ILE B N 1
ATOM 3967 C CA . ILE B 1 246 ? 14.438 31.891 7.617 1 98.19 246 ILE B CA 1
ATOM 3968 C C . ILE B 1 246 ? 13.477 32.188 6.465 1 98.19 246 ILE B C 1
ATOM 3970 O O . ILE B 1 246 ? 13.156 33.344 6.199 1 98.19 246 ILE B O 1
ATOM 3974 N N . ALA B 1 247 ? 13.023 31.109 5.785 1 98.38 247 ALA B N 1
ATOM 3975 C CA . ALA B 1 247 ? 12.188 31.266 4.598 1 98.38 247 ALA B CA 1
ATOM 3976 C C . ALA B 1 247 ? 10.781 30.734 4.852 1 98.38 247 ALA B C 1
ATOM 3978 O O . ALA B 1 247 ? 10.609 29.625 5.383 1 98.38 247 ALA B O 1
ATOM 3979 N N . SER B 1 248 ? 9.805 31.516 4.461 1 97.94 248 SER B N 1
ATOM 3980 C CA . SER B 1 248 ? 8.406 31.203 4.715 1 97.94 248 SER B CA 1
ATOM 3981 C C . SER B 1 248 ? 7.605 31.156 3.414 1 97.94 248 SER B C 1
ATOM 3983 O O . SER B 1 248 ? 7.859 31.938 2.496 1 97.94 248 SER B O 1
ATOM 3985 N N . ILE B 1 249 ? 6.621 30.281 3.402 1 96.19 249 ILE B N 1
ATOM 3986 C CA . ILE B 1 249 ? 5.84 30.062 2.189 1 96.19 249 ILE B CA 1
ATOM 3987 C C . ILE B 1 249 ? 4.824 31.188 2.014 1 96.19 249 ILE B C 1
ATOM 3989 O O . ILE B 1 249 ? 4.324 31.406 0.909 1 96.19 249 ILE B O 1
ATOM 3993 N N . GLY B 1 250 ? 4.473 31.875 3.141 1 96.5 250 GLY B N 1
ATOM 3994 C CA . GLY B 1 250 ? 3.453 32.906 3.035 1 96.5 250 GLY B CA 1
ATOM 3995 C C . GLY B 1 250 ? 3.256 33.688 4.32 1 96.5 250 GLY B C 1
ATOM 3996 O O . GLY B 1 250 ? 3.947 33.438 5.312 1 96.5 250 GLY B O 1
ATOM 3997 N N . PRO B 1 251 ? 2.205 34.594 4.258 1 95.75 251 PRO B N 1
ATOM 3998 C CA . PRO B 1 251 ? 2.068 35.594 5.324 1 95.75 251 PRO B CA 1
ATOM 3999 C C . PRO B 1 251 ? 1.718 34.969 6.672 1 95.75 251 PRO B C 1
ATOM 4001 O O . PRO B 1 251 ? 2.232 35.406 7.711 1 95.75 251 PRO B O 1
ATOM 4004 N N . GLN B 1 252 ? 0.805 34 6.707 1 94.69 252 GLN B N 1
ATOM 4005 C CA . GLN B 1 252 ? 0.436 33.375 7.973 1 94.69 252 GLN B CA 1
ATOM 4006 C C . GLN B 1 252 ? 1.637 32.688 8.617 1 94.69 252 GLN B C 1
ATOM 4008 O O . GLN B 1 252 ? 1.856 32.844 9.828 1 94.69 252 GLN B O 1
ATOM 4013 N N . THR B 1 253 ? 2.334 32 7.82 1 96 253 THR B N 1
ATOM 4014 C CA . THR B 1 253 ? 3.543 31.344 8.297 1 96 253 THR B CA 1
ATOM 4015 C C . THR B 1 253 ? 4.59 32.375 8.727 1 96 253 THR B C 1
ATOM 4017 O O . THR B 1 253 ? 5.234 32.219 9.766 1 96 253 THR B O 1
ATOM 4020 N N . SER B 1 254 ? 4.723 33.406 7.973 1 97.88 254 SER B N 1
ATOM 4021 C CA . SER B 1 254 ? 5.656 34.469 8.297 1 97.88 254 SER B CA 1
ATOM 4022 C C . SER B 1 254 ? 5.332 35.094 9.648 1 97.88 254 SER B C 1
ATOM 4024 O O . SER B 1 254 ? 6.234 35.406 10.422 1 97.88 254 SER B O 1
ATOM 4026 N N . HIS B 1 255 ? 4.113 35.312 9.844 1 97.62 255 HIS B N 1
ATOM 4027 C CA . HIS B 1 255 ? 3.689 35.875 11.125 1 97.62 255 HIS B CA 1
ATOM 4028 C C . HIS B 1 255 ? 4.172 35 12.281 1 97.62 255 HIS B C 1
ATOM 4030 O O . HIS B 1 255 ? 4.707 35.5 13.266 1 97.62 255 HIS B O 1
ATOM 4036 N N . THR B 1 256 ? 4.012 33.719 12.148 1 96.25 256 THR B N 1
ATOM 4037 C CA . THR B 1 256 ? 4.445 32.781 13.188 1 96.25 256 THR B CA 1
ATOM 4038 C C . THR B 1 256 ? 5.965 32.812 13.32 1 96.25 256 THR B C 1
ATOM 4040 O O . THR B 1 256 ? 6.496 32.75 14.438 1 96.25 256 THR B O 1
ATOM 4043 N N . CYS B 1 257 ? 6.676 32.906 12.25 1 96.94 257 CYS B N 1
ATOM 4044 C CA . CYS B 1 257 ? 8.125 33 12.289 1 96.94 257 CYS B CA 1
ATOM 4045 C C . CYS B 1 257 ? 8.562 34.25 13.086 1 96.94 257 CYS B C 1
ATOM 4047 O O . CYS B 1 257 ? 9.438 34.156 13.945 1 96.94 257 CYS B O 1
ATOM 4049 N N . ARG B 1 258 ? 7.957 35.344 12.797 1 96.56 258 ARG B N 1
ATOM 4050 C CA . ARG B 1 258 ? 8.297 36.594 13.492 1 96.56 258 ARG B CA 1
ATOM 4051 C C . ARG B 1 258 ? 8.023 36.469 14.984 1 96.56 258 ARG B C 1
ATOM 4053 O O . ARG B 1 258 ? 8.805 36.938 15.812 1 96.56 258 ARG B O 1
ATOM 4060 N N . SER B 1 259 ? 6.934 35.844 15.266 1 95.56 259 SER B N 1
ATOM 4061 C CA . SER B 1 259 ? 6.523 35.688 16.656 1 95.56 259 SER B CA 1
ATOM 4062 C C . SER B 1 259 ? 7.465 34.781 17.422 1 95.56 259 SER B C 1
ATOM 4064 O O . SER B 1 259 ? 7.82 35.031 18.562 1 95.56 259 SER B O 1
ATOM 4066 N N . LEU B 1 260 ? 7.953 33.656 16.812 1 94.06 260 LEU B N 1
ATOM 4067 C CA . LEU B 1 260 ? 8.656 32.625 17.547 1 94.06 260 LEU B CA 1
ATOM 4068 C C . LEU B 1 260 ? 10.156 32.688 17.281 1 94.06 260 LEU B C 1
ATOM 4070 O O . LEU B 1 260 ? 10.961 32.312 18.141 1 94.06 260 LEU B O 1
ATOM 4074 N N . LEU B 1 261 ? 10.516 33.156 16.094 1 94.5 261 LEU B N 1
ATOM 4075 C CA . LEU B 1 261 ? 11.922 33.156 15.727 1 94.5 261 LEU B CA 1
ATOM 4076 C C . LEU B 1 261 ? 12.445 34.594 15.633 1 94.5 261 LEU B C 1
ATOM 4078 O O . LEU B 1 261 ? 13.641 34.812 15.422 1 94.5 261 LEU B O 1
ATOM 4082 N N . GLY B 1 262 ? 11.586 35.5 15.664 1 93.56 262 GLY B N 1
ATOM 4083 C CA . GLY B 1 262 ? 11.945 36.906 15.727 1 93.56 262 GLY B CA 1
ATOM 4084 C C . GLY B 1 262 ? 12.078 37.562 14.359 1 93.56 262 GLY B C 1
ATOM 4085 O O . GLY B 1 262 ? 12.211 38.781 14.258 1 93.56 262 GLY B O 1
ATOM 4086 N N . ARG B 1 263 ? 12.031 36.781 13.328 1 94.56 263 ARG B N 1
ATOM 4087 C CA . ARG B 1 263 ? 12.25 37.375 12.008 1 94.56 263 ARG B CA 1
ATOM 4088 C C . ARG B 1 263 ? 11.805 36.406 10.906 1 94.56 263 ARG B C 1
ATOM 4090 O O . ARG B 1 263 ? 11.531 35.25 11.164 1 94.56 263 ARG B O 1
ATOM 4097 N N . VAL B 1 264 ? 11.719 36.906 9.68 1 97.5 264 VAL B N 1
ATOM 4098 C CA . VAL B 1 264 ? 11.594 36.188 8.406 1 97.5 264 VAL B CA 1
ATOM 4099 C C . VAL B 1 264 ? 12.461 36.875 7.352 1 97.5 264 VAL B C 1
ATOM 4101 O O . VAL B 1 264 ? 12.422 38.094 7.191 1 97.5 264 VAL B O 1
ATOM 4104 N N . ASP B 1 265 ? 13.234 36.094 6.691 1 97.81 265 ASP B N 1
ATOM 4105 C CA . ASP B 1 265 ? 14.18 36.688 5.746 1 97.81 265 ASP B CA 1
ATOM 4106 C C . ASP B 1 265 ? 13.656 36.594 4.316 1 97.81 265 ASP B C 1
ATOM 4108 O O . ASP B 1 265 ? 13.938 37.438 3.486 1 97.81 265 ASP B O 1
ATOM 4112 N N . VAL B 1 266 ? 12.992 35.531 4.008 1 97.94 266 VAL B N 1
ATOM 4113 C CA . VAL B 1 266 ? 12.453 35.281 2.674 1 97.94 266 VAL B CA 1
ATOM 4114 C C . VAL B 1 266 ? 11 34.812 2.777 1 97.94 266 VAL B C 1
ATOM 4116 O O . VAL B 1 266 ? 10.672 33.969 3.594 1 97.94 266 VAL B O 1
ATOM 4119 N N . GLU B 1 267 ? 10.156 35.438 2.053 1 98 267 GLU B N 1
ATOM 4120 C CA . GLU B 1 267 ? 8.766 35.031 1.923 1 98 267 GLU B CA 1
ATOM 4121 C C . GLU B 1 267 ? 8.375 34.844 0.459 1 98 267 GLU B C 1
ATOM 4123 O O . GLU B 1 267 ? 8.664 35.688 -0.381 1 98 267 GLU B O 1
ATOM 4128 N N . ALA B 1 268 ? 7.773 33.75 0.216 1 97.25 268 ALA B N 1
ATOM 4129 C CA . ALA B 1 268 ? 7.363 33.469 -1.161 1 97.25 268 ALA B CA 1
ATOM 4130 C C . ALA B 1 268 ? 6.332 34.5 -1.635 1 97.25 268 ALA B C 1
ATOM 4132 O O . ALA B 1 268 ? 5.5 34.969 -0.85 1 97.25 268 ALA B O 1
ATOM 4133 N N . GLN B 1 269 ? 6.426 34.844 -2.895 1 95.19 269 GLN B N 1
ATOM 4134 C CA . GLN B 1 269 ? 5.434 35.719 -3.506 1 95.19 269 GLN B CA 1
ATOM 4135 C C . GLN B 1 269 ? 4.184 34.938 -3.9 1 95.19 269 GLN B C 1
ATOM 4137 O O . GLN B 1 269 ? 3.062 35.406 -3.703 1 95.19 269 GLN B O 1
ATOM 4142 N N . GLU B 1 270 ? 4.469 33.844 -4.535 1 94.38 270 GLU B N 1
ATOM 4143 C CA . GLU B 1 270 ? 3.41 32.844 -4.723 1 94.38 270 GLU B CA 1
ATOM 4144 C C . GLU B 1 270 ? 3.402 31.828 -3.594 1 94.38 270 GLU B C 1
ATOM 4146 O O . GLU B 1 270 ? 4.418 31.172 -3.326 1 94.38 270 GLU B O 1
ATOM 4151 N N . TYR B 1 271 ? 2.312 31.688 -2.969 1 92.62 271 TYR B N 1
ATOM 4152 C CA . TYR B 1 271 ? 2.254 30.906 -1.734 1 92.62 271 TYR B CA 1
ATOM 4153 C C . TYR B 1 271 ? 2.221 29.406 -2.031 1 92.62 271 TYR B C 1
ATOM 4155 O O . TYR B 1 271 ? 1.292 28.719 -1.621 1 92.62 271 TYR B O 1
ATOM 4163 N N . THR B 1 272 ? 3.184 28.906 -2.854 1 91.44 272 THR B N 1
ATOM 4164 C CA . THR B 1 272 ? 3.391 27.516 -3.232 1 91.44 272 THR B CA 1
ATOM 4165 C C . THR B 1 272 ? 4.84 27.094 -2.994 1 91.44 272 THR B C 1
ATOM 4167 O O . THR B 1 272 ? 5.695 27.938 -2.715 1 91.44 272 THR B O 1
ATOM 4170 N N . LEU B 1 273 ? 5.02 25.844 -3.053 1 93 273 LEU B N 1
ATOM 4171 C CA . LEU B 1 273 ? 6.383 25.344 -2.9 1 93 273 LEU B CA 1
ATOM 4172 C C . LEU B 1 273 ? 7.262 25.812 -4.059 1 93 273 LEU B C 1
ATOM 4174 O O . LEU B 1 273 ? 8.445 26.094 -3.869 1 93 273 LEU B O 1
ATOM 4178 N N . GLU B 1 274 ? 6.668 25.844 -5.199 1 93.81 274 GLU B N 1
ATOM 4179 C CA . GLU B 1 274 ? 7.375 26.406 -6.344 1 93.81 274 GLU B CA 1
ATOM 4180 C C . GLU B 1 274 ? 7.727 27.875 -6.105 1 93.81 274 GLU B C 1
ATOM 4182 O O . GLU B 1 274 ? 8.836 28.312 -6.422 1 93.81 274 GLU B O 1
ATOM 4187 N N . GLY B 1 275 ? 6.711 28.547 -5.555 1 95.94 275 GLY B N 1
ATOM 4188 C CA . GLY B 1 275 ? 6.961 29.938 -5.211 1 95.94 275 GLY B CA 1
ATOM 4189 C C . GLY B 1 275 ? 8.055 30.109 -4.176 1 95.94 275 GLY B C 1
ATOM 4190 O O . GLY B 1 275 ? 8.883 31.016 -4.285 1 95.94 275 GLY B O 1
ATOM 4191 N N . LEU B 1 276 ? 8.062 29.281 -3.205 1 96.62 276 LEU B N 1
ATOM 4192 C CA . LEU B 1 276 ? 9.094 29.328 -2.178 1 96.62 276 LEU B CA 1
ATOM 4193 C C . LEU B 1 276 ? 10.461 29.016 -2.775 1 96.62 276 LEU B C 1
ATOM 4195 O O . LEU B 1 276 ? 11.453 29.672 -2.439 1 96.62 276 LEU B O 1
ATOM 4199 N N . THR B 1 277 ? 10.508 28.062 -3.672 1 96.81 277 THR B N 1
ATOM 4200 C CA . THR B 1 277 ? 11.75 27.734 -4.367 1 96.81 277 THR B CA 1
ATOM 4201 C C . THR B 1 277 ? 12.258 28.938 -5.152 1 96.81 277 THR B C 1
ATOM 4203 O O . THR B 1 277 ? 13.438 29.281 -5.078 1 96.81 277 THR B O 1
ATOM 4206 N N . ALA B 1 278 ? 11.344 29.547 -5.836 1 96.94 278 ALA B N 1
ATOM 4207 C CA . ALA B 1 278 ? 11.703 30.734 -6.621 1 96.94 278 ALA B CA 1
ATOM 4208 C C . ALA B 1 278 ? 12.25 31.844 -5.727 1 96.94 278 ALA B C 1
ATOM 4210 O O . ALA B 1 278 ? 13.219 32.5 -6.082 1 96.94 278 ALA B O 1
ATOM 4211 N N . ALA B 1 279 ? 11.609 32.062 -4.648 1 97.56 279 ALA B N 1
ATOM 4212 C CA . ALA B 1 279 ? 12.047 33.094 -3.707 1 97.56 279 ALA B CA 1
ATOM 4213 C C . ALA B 1 279 ? 13.453 32.812 -3.189 1 97.56 279 ALA B C 1
ATOM 4215 O O . ALA B 1 279 ? 14.266 33.719 -3.027 1 97.56 279 ALA B O 1
ATOM 4216 N N . LEU B 1 280 ? 13.742 31.562 -2.953 1 97.75 280 LEU B N 1
ATOM 4217 C CA . LEU B 1 280 ? 15.055 31.156 -2.461 1 97.75 280 LEU B CA 1
ATOM 4218 C C . LEU B 1 280 ? 16.125 31.344 -3.533 1 97.75 280 LEU B C 1
ATOM 4220 O O . LEU B 1 280 ? 17.25 31.719 -3.229 1 97.75 280 LEU B O 1
ATOM 4224 N N . ILE B 1 281 ? 15.742 31 -4.715 1 96.88 281 ILE B N 1
ATOM 4225 C CA . ILE B 1 281 ? 16.656 31.203 -5.828 1 96.88 281 ILE B CA 1
ATOM 4226 C C . ILE B 1 281 ? 17.016 32.688 -5.934 1 96.88 281 ILE B C 1
ATOM 4228 O O . ILE B 1 281 ? 18.188 33.031 -6.082 1 96.88 281 ILE B O 1
ATOM 4232 N N . LYS B 1 282 ? 16.031 33.531 -5.848 1 96.56 282 LYS B N 1
ATOM 4233 C CA . LYS B 1 282 ? 16.266 34.969 -5.883 1 96.56 282 LYS B CA 1
ATOM 4234 C C . LYS B 1 282 ? 17.172 35.406 -4.734 1 96.56 282 LYS B C 1
ATOM 4236 O O . LYS B 1 282 ? 18.078 36.219 -4.926 1 96.56 282 LYS B O 1
ATOM 4241 N N . TRP B 1 283 ? 16.875 34.906 -3.576 1 96.5 283 TRP B N 1
ATOM 4242 C CA . TRP B 1 283 ? 17.672 35.188 -2.391 1 96.5 283 TRP B CA 1
ATOM 4243 C C . TRP B 1 283 ? 19.125 34.812 -2.605 1 96.5 283 TRP B C 1
ATOM 4245 O O . TRP B 1 283 ? 20.031 35.594 -2.289 1 96.5 283 TRP B O 1
ATOM 4255 N N . ALA B 1 284 ? 19.391 33.656 -3.146 1 95.56 284 ALA B N 1
ATOM 4256 C CA . ALA B 1 284 ? 20.734 33.125 -3.287 1 95.56 284 ALA B CA 1
ATOM 4257 C C . ALA B 1 284 ? 21.516 33.844 -4.383 1 95.56 284 ALA B C 1
ATOM 4259 O O . ALA B 1 284 ? 22.734 33.938 -4.324 1 95.56 284 ALA B O 1
ATOM 4260 N N . THR B 1 285 ? 20.828 34.281 -5.355 1 91.88 285 THR B N 1
ATOM 4261 C CA . THR B 1 285 ? 21.484 34.906 -6.496 1 91.88 285 THR B CA 1
ATOM 4262 C C . THR B 1 285 ? 21.516 36.438 -6.328 1 91.88 285 THR B C 1
ATOM 4264 O O . THR B 1 285 ? 22.188 37.125 -7.094 1 91.88 285 THR B O 1
ATOM 4267 N N . GLY B 1 286 ? 21 37.031 -5.312 1 85.75 286 GLY B N 1
ATOM 4268 C CA . GLY B 1 286 ? 20.984 38.469 -5.09 1 85.75 286 GLY B CA 1
ATOM 4269 C C . GLY B 1 286 ? 20.078 39.188 -6.055 1 85.75 286 GLY B C 1
ATOM 4270 O O . GLY B 1 286 ? 20.297 40.375 -6.336 1 85.75 286 GLY B O 1
ATOM 4271 N N . SER B 1 287 ? 19.156 38.531 -6.664 1 72.19 287 SER B N 1
ATOM 4272 C CA . SER B 1 287 ? 18.281 39.156 -7.648 1 72.19 287 SER B CA 1
ATOM 4273 C C . SER B 1 287 ? 16.922 39.5 -7.051 1 72.19 287 SER B C 1
ATOM 4275 O O . SER B 1 287 ? 16.484 38.844 -6.098 1 72.19 287 SER B O 1
#

Organism: NCBI:txid741277

Secondary structure (DSSP, 8-state):
---------------GGG-TTTT-EEEE-PPTTTHHHHHHHHHHTT-EEEE----EEE--S--HHHHHHHHTGGG-SEEEE-SHHHHHHHHHHHHHTT--GGGGTT-EEEESSHHHHHHHHHTT---SB--SSSSHHHHHHT-SS--TT-EEEEEEESSS--HHHHHHHHHTT-EEEEEEEEEEE--S---HHHHHHHHHT---EEEESSHHHHHHHHHHHHHHH--S--S-HHHHHHHHTTT-EEEESSHHHHHHHHHHHS--SEE-SSSSHHHHHHHHHHHHHT-/---------------GGG-TTTT-EEEE-PPTTTHHHHHHHHHHTT-EEEE----EEE--S--HHHHHHHHTGGG-SEEEE-SHHHHHHHHHHHHHTT--GGGGTT-EEEESSHHHHHHHHHTT---SB--SSSSHHHHHHT-SS--TT-EEEEEEESSS--HHHHHHHHHTT-EEEEEEEEEEE--S---HHHHHHHHHT---EEEESSHHHHHHHHHHHHHHH--S--S-HHHHHHHHTTT-EEEESSHHHHHHHHHHHS--SEE-SSSSHHHHHHHHHHHHHT-

Radius of gyration: 30.82 Å; Cα contacts (8 Å, |Δi|>4): 1088; chains: 2; bounding box: 94×74×85 Å

Sequence (574 aa):
MASNLSSSHSIAVPTASHLPLNGKTILVTRSVGQSSQFAELLVAAGAHVVEMPALEIGPPSSWEALDGAIALLSEFDWLILTSTNGVSYFCERLMAQGKDIRALAQVKIAAVGEKTAQTLRHHCLQPDFIPPDFVADSLVEHFPEELTGKKILFPRVESGGREILVRELTAKGAEVIEVPAYQSCCPDSVPPSAALALQSGTVDVITFASSKTVQFFCQLAEKIFSGNSSENQLSVVASSLEGVCIASIGPQTSHTCRSLLGRVDVEAQEYTLEGLTAALIKWATGSMASNLSSSHSIAVPTASHLPLNGKTILVTRSVGQSSQFAELLVAAGAHVVEMPALEIGPPSSWEALDGAIALLSEFDWLILTSTNGVSYFCERLMAQGKDIRALAQVKIAAVGEKTAQTLRHHCLQPDFIPPDFVADSLVEHFPEELTGKKILFPRVESGGREILVRELTAKGAEVIEVPAYQSCCPDSVPPSAALALQSGTVDVITFASSKTVQFFCQLAEKIFSGNSSENQLSVVASSLEGVCIASIGPQTSHTCRSLLGRVDVEAQEYTLEGLTAALIKWATGS

Nearest PDB structures (foldseek):
  3re1-assembly2_B  TM=6.735E-01  e=9.296E-15  Pseudomonas syringae pv. tomato str. DC3000
  3re1-assembly1_A  TM=6.898E-01  e=3.560E-14  Pseudomonas syringae pv. tomato str. DC3000
  1wcx-assembly1_A  TM=5.511E-01  e=3.099E-15  Thermus thermophilus
  4es6-assembly1_A  TM=6.047E-01  e=5.458E-14  Pseudomonas aeruginosa PAO1
  3d8s-assembly1_A  TM=4.765E-01  e=3.784E-14  Thermus thermophilus HB27